Protein AF-0000000079225562 (afdb_homodimer)

Secondary structure (DSSP, 8-state):
-----------S-EEEEEE-TTSSEEEEEETT-SEEEEEESS-TT-EEEEE-GGG--SEEEE-TTSSEEEEE-GGG-EEEEEESSSS-EEEEE-BS-SSSSEEE-TTSSEEEEEEEETTEEEEEEEETTT--EEEEEE---SSEEEEEE-TTSS-EEEEE-TTS--EEEE-TTS-EEEEE-S-SSS--EEEEEE-TTSSEEEEEETTSEEEEEETTT-SEEEEEE--SS----TTEEEEE---------GGG----------------/-----------S---EEEE-TTSSEEEEE-TT-SEEEEEESS-TT-EEEEE-GGG--SEEEE-TTSSEEEEE-GGG-EEEEEESSSS-EEEEE-BS-SSSSEEE-TTSSEEEEEEEETTEEEEEEEETTT--EEEEEE---SSEEEEEE-TTSS-EEEEE-TT---EEEE-TTS-EEEEE-S-SSS--EEEEEE-TTSSEEEEEETTSEEEEEETTT-SEEEEEE--SS----TTEEEEE---------GGG----------------

pLDDT: mean 80.16, std 24.28, range [20.11, 98.69]

Sequence (536 aa):
MIQVVQLFSCLDKISYIQWALDSEYILCGLYKRPTIQVWSLTQPEWTCKIDEGPAGIAHARWSPDSRHILTTSDFQLRLTVWSLVNTACVHVRWPKYPVKGVSFTQDGKFAAVCTRRDCKDYINLLSCDTWEIMGVFAVDTLDLADIEWSPDDSAIVVWDSFLEYKVLIYTPDGRCLLKYQAYESGLGVKTVSWSPCGQFLAIGSYDQMLRVLNRLTWKVFAEFTHLPNVRGSSNAVIFKEEDEELQFDISGLCLSDDPRESNFGMCAMIQVVQLFSCLDKISYIQWALDSEYILCGLYKRPTIQVWSLTQPEWTCKIDEGPAGIAHARWSPDSRHILTTSDFQLRLTVWSLVNTACVHVRWPKYPVKGVSFTQDGKFAAVCTRRDCKDYINLLSCDTWEIMGVFAVDTLDLADIEWSPDDSAIVVWDSFLEYKVLIYTPDGRCLLKYQAYESGLGVKTVSWSPCGQFLAIGSYDQMLRVLNRLTWKVFAEFTHLPNVRGSSNAVIFKEEDEELQFDISGLCLSDDPRESNFGMCA

Structure (mmCIF, N/CA/C/O backbone):
data_AF-0000000079225562-model_v1
#
loop_
_entity.id
_entity.type
_entity.pdbx_description
1 polymer 'WD repeat-containing protein WRAP73'
#
loop_
_atom_site.group_PDB
_atom_site.id
_atom_site.type_symbol
_atom_site.label_atom_id
_atom_site.label_alt_id
_atom_site.label_comp_id
_atom_site.label_asym_id
_atom_site.label_entity_id
_atom_site.label_seq_id
_atom_site.pdbx_PDB_ins_code
_atom_site.Cartn_x
_atom_site.Cartn_y
_atom_site.Cartn_z
_atom_site.occupancy
_atom_site.B_iso_or_equiv
_atom_site.auth_seq_id
_atom_site.auth_comp_id
_atom_site.auth_asym_id
_atom_site.auth_atom_id
_atom_site.pdbx_PDB_model_num
ATOM 1 N N . MET A 1 1 ? 39.531 -25.203 14.367 1 20.19 1 MET A N 1
ATOM 2 C CA . MET A 1 1 ? 39.562 -23.75 14.445 1 20.19 1 MET A CA 1
ATOM 3 C C . MET A 1 1 ? 38.281 -23.141 13.82 1 20.19 1 MET A C 1
ATOM 5 O O . MET A 1 1 ? 38 -23.406 12.656 1 20.19 1 MET A O 1
ATOM 9 N N . ILE A 1 2 ? 37.188 -22.969 14.555 1 23.59 2 ILE A N 1
ATOM 10 C CA . ILE A 1 2 ? 35.844 -22.578 14.18 1 23.59 2 ILE A CA 1
ATOM 11 C C . ILE A 1 2 ? 35.844 -21.156 13.609 1 23.59 2 ILE A C 1
ATOM 13 O O . ILE A 1 2 ? 36.406 -20.25 14.219 1 23.59 2 ILE A O 1
ATOM 17 N N . GLN A 1 3 ? 36.188 -21 12.312 1 22.66 3 GLN A N 1
ATOM 18 C CA . GLN A 1 3 ? 36.281 -19.672 11.711 1 22.66 3 GLN A CA 1
ATOM 19 C C . GLN A 1 3 ? 35.062 -18.812 12.062 1 22.66 3 GLN A C 1
ATOM 21 O O . GLN A 1 3 ? 33.906 -19.234 11.844 1 22.66 3 GLN A O 1
ATOM 26 N N . VAL A 1 4 ? 35.156 -18.141 13.195 1 23.92 4 VAL A N 1
ATOM 27 C CA . VAL A 1 4 ? 34.156 -17.156 13.625 1 23.92 4 VAL A CA 1
ATOM 28 C C . VAL A 1 4 ? 33.75 -16.266 12.445 1 23.92 4 VAL A C 1
ATOM 30 O O . VAL A 1 4 ? 34.625 -15.641 11.82 1 23.92 4 VAL A O 1
ATOM 33 N N . VAL A 1 5 ? 32.906 -16.672 11.656 1 29.38 5 VAL A N 1
ATOM 34 C CA . VAL A 1 5 ? 32.312 -15.852 10.602 1 29.38 5 VAL A CA 1
ATOM 35 C C . VAL A 1 5 ? 32.031 -14.445 11.141 1 29.38 5 VAL A C 1
ATOM 37 O O . VAL A 1 5 ? 31.562 -14.281 12.266 1 29.38 5 VAL A O 1
ATOM 40 N N . GLN A 1 6 ? 33 -13.531 10.844 1 29.33 6 GLN A N 1
ATOM 41 C CA . GLN A 1 6 ? 32.969 -12.102 11.141 1 29.33 6 GLN A CA 1
ATOM 42 C C . GLN A 1 6 ? 31.516 -11.633 11.352 1 29.33 6 GLN A C 1
ATOM 44 O O . GLN A 1 6 ? 30.641 -11.906 10.531 1 29.33 6 GLN A O 1
ATOM 49 N N . LEU A 1 7 ? 31.125 -11.664 12.617 1 31.14 7 LEU A N 1
ATOM 50 C CA . LEU A 1 7 ? 29.938 -10.969 13.102 1 31.14 7 LEU A CA 1
ATOM 51 C C . LEU A 1 7 ? 29.781 -9.609 12.438 1 31.14 7 LEU A C 1
ATOM 53 O O . LEU A 1 7 ? 30.641 -8.742 12.594 1 31.14 7 LEU A O 1
ATOM 57 N N . PHE A 1 8 ? 29.594 -9.539 11.148 1 34.53 8 PHE A N 1
ATOM 58 C CA . PHE A 1 8 ? 29.281 -8.211 10.641 1 34.53 8 PHE A CA 1
ATOM 59 C C . PHE A 1 8 ? 28.469 -7.414 11.648 1 34.53 8 PHE A C 1
ATOM 61 O O . PHE A 1 8 ? 27.5 -7.93 12.219 1 34.53 8 PHE A O 1
ATOM 68 N N . SER A 1 9 ? 29.141 -6.867 12.633 1 36.88 9 SER A N 1
ATOM 69 C CA . SER A 1 9 ? 28.391 -5.863 13.375 1 36.88 9 SER A CA 1
ATOM 70 C C . SER A 1 9 ? 27.25 -5.293 12.531 1 36.88 9 SER A C 1
ATOM 72 O O . SER A 1 9 ? 27.484 -4.793 11.43 1 36.88 9 SER A O 1
ATOM 74 N N . CYS A 1 10 ? 26.266 -6.039 12.336 1 39.44 10 CYS A N 1
ATOM 75 C CA . CYS A 1 10 ? 25.031 -5.789 11.609 1 39.44 10 CYS A CA 1
ATOM 76 C C . CYS A 1 10 ? 24.609 -4.328 11.727 1 39.44 10 CYS A C 1
ATOM 78 O O . CYS A 1 10 ? 23.859 -3.967 12.633 1 39.44 10 CYS A O 1
ATOM 80 N N . LEU A 1 11 ? 25.609 -3.305 11.766 1 43.28 11 LEU A N 1
ATOM 81 C CA . LEU A 1 11 ? 25.312 -1.877 11.68 1 43.28 11 LEU A CA 1
ATOM 82 C C . LEU A 1 11 ? 24.031 -1.631 10.898 1 43.28 11 LEU A C 1
ATOM 84 O O . LEU A 1 11 ? 23.453 -2.564 10.344 1 43.28 11 LEU A O 1
ATOM 88 N N . ASP A 1 12 ? 23.969 -0.169 10.352 1 53 12 ASP A N 1
ATOM 89 C CA . ASP A 1 12 ? 22.828 0.617 9.883 1 53 12 ASP A CA 1
ATOM 90 C C . ASP A 1 12 ? 22.266 0.044 8.586 1 53 12 ASP A C 1
ATOM 92 O O . ASP A 1 12 ? 22.781 0.319 7.5 1 53 12 ASP A O 1
ATOM 96 N N . LYS A 1 13 ? 21.734 -1.031 8.648 1 64.62 13 LYS A N 1
ATOM 97 C CA . LYS A 1 13 ? 21.203 -1.795 7.527 1 64.62 13 LYS A CA 1
ATOM 98 C C . LYS A 1 13 ? 19.969 -1.111 6.934 1 64.62 13 LYS A C 1
ATOM 100 O O . LYS A 1 13 ? 19.203 -0.47 7.652 1 64.62 13 LYS A O 1
ATOM 105 N N . ILE A 1 14 ? 20.109 -0.933 5.621 1 73.19 14 ILE A N 1
ATOM 106 C CA . ILE A 1 14 ? 18.969 -0.381 4.891 1 73.19 14 ILE A CA 1
ATOM 107 C C . ILE A 1 14 ? 17.688 -1.098 5.316 1 73.19 14 ILE A C 1
ATOM 109 O O . ILE A 1 14 ? 17.625 -2.328 5.273 1 73.19 14 ILE A O 1
ATOM 113 N N . SER A 1 15 ? 16.828 -0.36 5.875 1 78.38 15 SER A N 1
ATOM 114 C CA . SER A 1 15 ? 15.578 -0.948 6.32 1 78.38 15 SER A CA 1
ATOM 115 C C . SER A 1 15 ? 14.5 -0.825 5.25 1 78.38 15 SER A C 1
ATOM 117 O O . SER A 1 15 ? 13.703 -1.744 5.055 1 78.38 15 SER A O 1
ATOM 119 N N . TYR A 1 16 ? 14.469 0.285 4.578 1 83.69 16 TYR A N 1
ATOM 120 C CA . TYR A 1 16 ? 13.492 0.419 3.506 1 83.69 16 TYR A CA 1
ATOM 121 C C . TYR A 1 16 ? 13.977 1.395 2.441 1 83.69 16 TYR A C 1
ATOM 123 O O . TYR A 1 16 ? 14.875 2.203 2.693 1 83.69 16 TYR A O 1
ATOM 131 N N . ILE A 1 17 ? 13.398 1.192 1.275 1 89.25 17 ILE A N 1
ATOM 132 C CA . ILE A 1 17 ? 13.688 2.041 0.125 1 89.25 17 ILE A CA 1
ATOM 133 C C . ILE A 1 17 ? 12.383 2.596 -0.448 1 89.25 17 ILE A C 1
ATOM 135 O O . ILE A 1 17 ? 11.383 1.878 -0.545 1 89.25 17 ILE A O 1
ATOM 139 N N . GLN A 1 18 ? 12.453 3.873 -0.816 1 93.75 18 GLN A N 1
ATOM 140 C CA . GLN A 1 18 ? 11.297 4.488 -1.464 1 93.75 18 GLN A CA 1
ATOM 141 C C . GLN A 1 18 ? 11.727 5.344 -2.654 1 93.75 18 GLN A C 1
ATOM 143 O O . GLN A 1 18 ? 12.578 6.227 -2.516 1 93.75 18 GLN A O 1
ATOM 148 N N . TRP A 1 19 ? 11.078 5.086 -3.773 1 95.81 19 TRP A N 1
ATOM 149 C CA . TRP A 1 19 ? 11.312 5.91 -4.957 1 95.81 19 TRP A CA 1
ATOM 150 C C . TRP A 1 19 ? 10.492 7.195 -4.895 1 95.81 19 TRP A C 1
ATOM 152 O O . TRP A 1 19 ? 9.336 7.184 -4.469 1 95.81 19 TRP A O 1
ATOM 162 N N . ALA A 1 20 ? 11.172 8.227 -5.305 1 96.44 20 ALA A N 1
ATOM 163 C CA . ALA A 1 20 ? 10.359 9.391 -5.629 1 96.44 20 ALA A CA 1
ATOM 164 C C . ALA A 1 20 ? 9.438 9.102 -6.812 1 96.44 20 ALA A C 1
ATOM 166 O O . ALA A 1 20 ? 9.75 8.258 -7.656 1 96.44 20 ALA A O 1
ATOM 167 N N . LEU A 1 21 ? 8.375 9.859 -6.863 1 95.25 21 LEU A N 1
ATOM 168 C CA . LEU A 1 21 ? 7.363 9.594 -7.879 1 95.25 21 LEU A CA 1
ATOM 169 C C . LEU A 1 21 ? 7.926 9.805 -9.281 1 95.25 21 LEU A C 1
ATOM 171 O O . LEU A 1 21 ? 7.523 9.125 -10.227 1 95.25 21 LEU A O 1
ATOM 175 N N . ASP A 1 22 ? 8.836 10.711 -9.469 1 95.38 22 ASP A N 1
ATOM 176 C CA . ASP A 1 22 ? 9.398 10.984 -10.789 1 95.38 22 ASP A CA 1
ATOM 177 C C . ASP A 1 22 ? 10.547 10.031 -11.109 1 95.38 22 ASP A C 1
ATOM 179 O O . ASP A 1 22 ? 11.172 10.141 -12.164 1 95.38 22 ASP A O 1
ATOM 183 N N . SER A 1 23 ? 10.938 9.211 -10.172 1 95.38 23 SER A N 1
ATOM 184 C CA . SER A 1 23 ? 11.93 8.156 -10.328 1 95.38 23 SER A CA 1
ATOM 185 C C . SER A 1 23 ? 13.344 8.734 -10.367 1 95.38 23 SER A C 1
ATOM 187 O O . SER A 1 23 ? 14.273 8.07 -10.836 1 95.38 23 SER A O 1
ATOM 189 N N . GLU A 1 24 ? 13.453 9.914 -9.883 1 95.44 24 GLU A N 1
ATOM 190 C CA . GLU A 1 24 ? 14.773 10.547 -9.969 1 95.44 24 GLU A CA 1
ATOM 191 C C . GLU A 1 24 ? 15.547 10.398 -8.664 1 95.44 24 GLU A C 1
ATOM 193 O O . GLU A 1 24 ? 16.766 10.539 -8.648 1 95.44 24 GLU A O 1
ATOM 198 N N . TYR A 1 25 ? 14.836 10.219 -7.66 1 94.69 25 TYR A N 1
ATOM 199 C CA . TYR A 1 25 ? 15.477 10.109 -6.355 1 94.69 25 TYR A CA 1
ATOM 200 C C . TYR A 1 25 ? 15.047 8.844 -5.633 1 94.69 25 TYR A C 1
ATOM 202 O O . TYR A 1 25 ? 13.961 8.32 -5.887 1 94.69 25 TYR A O 1
ATOM 210 N N . ILE A 1 26 ? 15.883 8.406 -4.738 1 94.31 26 ILE A N 1
ATOM 211 C CA . ILE A 1 26 ? 15.578 7.273 -3.873 1 94.31 26 ILE A CA 1
ATOM 212 C C . ILE A 1 26 ? 15.891 7.629 -2.424 1 94.31 26 ILE A C 1
ATOM 214 O O . ILE A 1 26 ? 16.953 8.188 -2.133 1 94.31 26 ILE A O 1
ATOM 218 N N . LEU A 1 27 ? 14.906 7.367 -1.674 1 92.94 27 LEU A N 1
ATOM 219 C CA . LEU A 1 27 ? 15.055 7.562 -0.236 1 92.94 27 LEU A CA 1
ATOM 220 C C . LEU A 1 27 ? 15.297 6.234 0.472 1 92.94 27 LEU A C 1
ATOM 222 O O . LEU A 1 27 ? 14.633 5.238 0.173 1 92.94 27 LEU A O 1
ATOM 226 N N . CYS A 1 28 ? 16.266 6.27 1.362 1 88.19 28 CYS A N 1
ATOM 227 C CA . CYS A 1 28 ? 16.578 5.074 2.139 1 88.19 28 CYS A CA 1
ATOM 228 C C . CYS A 1 28 ? 16.609 5.383 3.631 1 88.19 28 CYS A C 1
ATOM 230 O O . CYS A 1 28 ? 17.203 6.379 4.047 1 88.19 28 CYS A O 1
ATOM 232 N N . GLY A 1 29 ? 15.898 4.586 4.375 1 83.38 29 GLY A N 1
ATOM 233 C CA . GLY A 1 29 ? 15.922 4.758 5.82 1 83.38 29 GLY A CA 1
ATOM 234 C C . GLY A 1 29 ? 16.375 3.514 6.562 1 83.38 29 GLY A C 1
ATOM 235 O O . GLY A 1 29 ? 16.359 2.414 6.004 1 83.38 29 GLY A O 1
ATOM 236 N N . LEU A 1 30 ? 16.969 3.797 7.703 1 71.62 30 LEU A N 1
ATOM 237 C CA . LEU A 1 30 ? 17.328 2.719 8.617 1 71.62 30 LEU A CA 1
ATOM 238 C C . LEU A 1 30 ? 16.328 2.635 9.773 1 71.62 30 LEU A C 1
ATOM 240 O O . LEU A 1 30 ? 15.789 3.654 10.211 1 71.62 30 LEU A O 1
ATOM 244 N N . TYR A 1 31 ? 16 1.382 10.016 1 62.97 31 TYR A N 1
ATOM 245 C CA . TYR A 1 31 ? 15.055 1.204 11.109 1 62.97 31 TYR A CA 1
ATOM 246 C C . TYR A 1 31 ? 15.617 1.766 12.414 1 62.97 31 TYR A C 1
ATOM 248 O O . TYR A 1 31 ? 16.734 1.447 12.797 1 62.97 31 TYR A O 1
ATOM 256 N N . LYS A 1 32 ? 14.75 2.682 12.945 1 62.62 32 LYS A N 1
ATOM 257 C CA . LYS A 1 32 ? 14.922 3.203 14.297 1 62.62 32 LYS A CA 1
ATOM 258 C C . LYS A 1 32 ? 16.078 4.191 14.367 1 62.62 32 LYS A C 1
ATOM 260 O O . LYS A 1 32 ? 16.625 4.453 15.445 1 62.62 32 LYS A O 1
ATOM 265 N N . ARG A 1 33 ? 16.609 4.609 13.234 1 70.38 33 ARG A N 1
ATOM 266 C CA . ARG A 1 33 ? 17.609 5.676 13.258 1 70.38 33 ARG A CA 1
ATOM 267 C C . ARG A 1 33 ? 17 7.016 12.883 1 70.38 33 ARG A C 1
ATOM 269 O O . ARG A 1 33 ? 16.016 7.066 12.141 1 70.38 33 ARG A O 1
ATOM 276 N N . PRO A 1 34 ? 17.656 8.008 13.414 1 76.5 34 PRO A N 1
ATOM 277 C CA . PRO A 1 34 ? 17.125 9.352 13.148 1 76.5 34 PRO A CA 1
ATOM 278 C C . PRO A 1 34 ? 17.562 9.898 11.789 1 76.5 34 PRO A C 1
ATOM 280 O O . PRO A 1 34 ? 17.453 11.102 11.539 1 76.5 34 PRO A O 1
ATOM 283 N N . THR A 1 35 ? 18.062 8.961 10.914 1 81.94 35 THR A N 1
ATOM 284 C CA . THR A 1 35 ? 18.656 9.5 9.695 1 81.94 35 THR A CA 1
ATOM 285 C C . THR A 1 35 ? 18.031 8.844 8.461 1 81.94 35 THR A C 1
ATOM 287 O O . THR A 1 35 ? 17.703 7.652 8.484 1 81.94 35 THR A O 1
ATOM 290 N N . ILE A 1 36 ? 17.844 9.68 7.453 1 87.62 36 ILE A N 1
ATOM 291 C CA . ILE A 1 36 ? 17.422 9.25 6.121 1 87.62 36 ILE A CA 1
ATOM 292 C C . ILE A 1 36 ? 18.438 9.727 5.082 1 87.62 36 ILE A C 1
ATOM 294 O O . ILE A 1 36 ? 18.953 10.844 5.18 1 87.62 36 ILE A O 1
ATOM 298 N N . GLN A 1 37 ? 18.734 8.852 4.156 1 87.81 37 GLN A N 1
ATOM 299 C CA . GLN A 1 37 ? 19.609 9.242 3.051 1 87.81 37 GLN A CA 1
ATOM 300 C C . GLN A 1 37 ? 18.828 9.281 1.733 1 87.81 37 GLN A C 1
ATOM 302 O O . GLN A 1 37 ? 18 8.414 1.472 1 87.81 37 GLN A O 1
ATOM 307 N N . VAL A 1 38 ? 19.203 10.266 0.982 1 90.81 38 VAL A N 1
ATOM 308 C CA . VAL A 1 38 ? 18.562 10.43 -0.321 1 90.81 38 VAL A CA 1
ATOM 309 C C . VAL A 1 38 ? 19.625 10.508 -1.41 1 90.81 38 VAL A C 1
ATOM 311 O O . VAL A 1 38 ? 20.641 11.18 -1.243 1 90.81 38 VAL A O 1
ATOM 314 N N . TRP A 1 39 ? 19.406 9.812 -2.479 1 91.75 39 TRP A N 1
ATOM 315 C CA . TRP A 1 39 ? 20.312 9.844 -3.623 1 91.75 39 TRP A CA 1
ATOM 316 C C . TRP A 1 39 ? 19.578 10.258 -4.891 1 91.75 39 TRP A C 1
ATOM 318 O O . TRP A 1 39 ? 18.375 10.008 -5.027 1 91.75 39 TRP A O 1
ATOM 328 N N . SER A 1 40 ? 20.359 10.867 -5.738 1 91.5 40 SER A N 1
ATOM 329 C CA . SER A 1 40 ? 19.844 11.219 -7.062 1 91.5 40 SER A CA 1
ATOM 330 C C . SER A 1 40 ? 20.375 10.266 -8.125 1 91.5 40 SER A C 1
ATOM 332 O O . SER A 1 40 ? 21.562 9.953 -8.148 1 91.5 40 SER A O 1
ATOM 334 N N . LEU A 1 41 ? 19.531 9.82 -9 1 91.94 41 LEU A N 1
ATOM 335 C CA . LEU A 1 41 ? 19.953 8.953 -10.094 1 91.94 41 LEU A CA 1
ATOM 336 C C . LEU A 1 41 ? 20.641 9.766 -11.195 1 91.94 41 LEU A C 1
ATOM 338 O O . LEU A 1 41 ? 21.562 9.273 -11.844 1 91.94 41 LEU A O 1
ATOM 342 N N . THR A 1 42 ? 20.125 10.93 -11.406 1 89.81 42 THR A N 1
ATOM 343 C CA . THR A 1 42 ? 20.625 11.766 -12.5 1 89.81 42 THR A CA 1
ATOM 344 C C . THR A 1 42 ? 21.906 12.477 -12.094 1 89.81 42 THR A C 1
ATOM 346 O O . THR A 1 42 ? 22.734 12.812 -12.945 1 89.81 42 THR A O 1
ATOM 349 N N . GLN A 1 43 ? 22.078 12.773 -10.82 1 88.12 43 GLN A N 1
ATOM 350 C CA . GLN A 1 43 ? 23.281 13.367 -10.273 1 88.12 43 GLN A CA 1
ATOM 351 C C . GLN A 1 43 ? 23.891 12.484 -9.188 1 88.12 43 GLN A C 1
ATOM 353 O O . GLN A 1 43 ? 23.75 12.781 -7.996 1 88.12 43 GLN A O 1
ATOM 358 N N . PRO A 1 44 ? 24.578 11.516 -9.602 1 81.25 44 PRO A N 1
ATOM 359 C CA . PRO A 1 44 ? 25.047 10.5 -8.656 1 81.25 44 PRO A CA 1
ATOM 360 C C . PRO A 1 44 ? 25.938 11.07 -7.566 1 81.25 44 PRO A C 1
ATOM 362 O O . PRO A 1 44 ? 26.125 10.445 -6.516 1 81.25 44 PRO A O 1
ATOM 365 N N . GLU A 1 45 ? 26.453 12.242 -7.801 1 83.62 45 GLU A N 1
ATOM 366 C CA . GLU A 1 45 ? 27.328 12.844 -6.809 1 83.62 45 GLU A CA 1
ATOM 367 C C . GLU A 1 45 ? 26.531 13.57 -5.727 1 83.62 45 GLU A C 1
ATOM 369 O O . GLU A 1 45 ? 27.078 13.906 -4.672 1 83.62 45 GLU A O 1
ATOM 374 N N . TRP A 1 46 ? 25.328 13.75 -6.09 1 84.25 46 TRP A N 1
ATOM 375 C CA . TRP A 1 46 ? 24.469 14.445 -5.129 1 84.25 46 TRP A CA 1
ATOM 376 C C . TRP A 1 46 ? 23.906 13.469 -4.102 1 84.25 46 TRP A C 1
ATOM 378 O O . TRP A 1 46 ? 23.359 12.422 -4.465 1 84.25 46 TRP A O 1
ATOM 388 N N . THR A 1 47 ? 24.094 13.719 -2.846 1 84 47 THR A N 1
ATOM 389 C CA . THR A 1 47 ? 23.484 12.953 -1.759 1 84 47 THR A CA 1
ATOM 390 C C . THR A 1 47 ? 22.969 13.891 -0.668 1 84 47 THR A C 1
ATOM 392 O O . THR A 1 47 ? 23.5 14.977 -0.469 1 84 47 THR A O 1
ATOM 395 N N . CYS A 1 48 ? 21.875 13.469 -0.123 1 85.12 48 CYS A N 1
ATOM 396 C CA . CYS A 1 48 ? 21.297 14.242 0.966 1 85.12 48 CYS A CA 1
ATOM 397 C C . CYS A 1 48 ? 21.047 13.367 2.186 1 85.12 48 CYS A C 1
ATOM 399 O O . CYS A 1 48 ? 20.516 12.266 2.061 1 85.12 48 CYS A O 1
ATOM 401 N N . LYS A 1 49 ? 21.453 13.961 3.301 1 84 49 LYS A N 1
ATOM 402 C CA . LYS A 1 49 ? 21.188 13.273 4.562 1 84 49 LYS A CA 1
ATOM 403 C C . LYS A 1 49 ? 20.266 14.102 5.453 1 84 49 LYS A C 1
ATOM 405 O O . LYS A 1 49 ? 20.5 15.289 5.668 1 84 49 LYS A O 1
ATOM 410 N N . ILE A 1 50 ? 19.234 13.469 5.871 1 85.38 50 ILE A N 1
ATOM 411 C CA . ILE A 1 50 ? 18.328 14.102 6.812 1 85.38 50 ILE A CA 1
ATOM 412 C C . ILE A 1 50 ? 18.516 13.5 8.203 1 85.38 50 ILE A C 1
ATOM 414 O O . ILE A 1 50 ? 18.422 12.289 8.383 1 85.38 50 ILE A O 1
ATOM 418 N N . ASP A 1 51 ? 18.812 14.344 9.086 1 81.56 51 ASP A N 1
ATOM 419 C CA . ASP A 1 51 ? 19.016 13.93 10.477 1 81.56 51 ASP A CA 1
ATOM 420 C C . ASP A 1 51 ? 18.109 14.703 11.422 1 81.56 51 ASP A C 1
ATOM 422 O O . ASP A 1 51 ? 18.25 15.922 11.57 1 81.56 51 ASP A O 1
ATOM 426 N N . GLU A 1 52 ? 17.219 14.023 12.016 1 82 52 GLU A N 1
ATOM 427 C CA . GLU A 1 52 ? 16.25 14.664 12.914 1 82 52 GLU A CA 1
ATOM 428 C C . GLU A 1 52 ? 16.812 14.773 14.328 1 82 52 GLU A C 1
ATOM 430 O O . GLU A 1 52 ? 16.156 15.312 15.227 1 82 52 GLU A O 1
ATOM 435 N N . GLY A 1 53 ? 18.016 14.266 14.617 1 80.62 53 GLY A N 1
ATOM 436 C CA . GLY A 1 53 ? 18.641 14.344 15.922 1 80.62 53 GLY A CA 1
ATOM 437 C C . GLY A 1 53 ? 17.969 13.453 16.953 1 80.62 53 GLY A C 1
ATOM 438 O O . GLY A 1 53 ? 17.547 12.336 16.656 1 80.62 53 GLY A O 1
ATOM 439 N N . PRO A 1 54 ? 17.891 14.023 18.109 1 79.06 54 PRO A N 1
ATOM 440 C CA . PRO A 1 54 ? 17.406 13.188 19.203 1 79.06 54 PRO A CA 1
ATOM 441 C C . PRO A 1 54 ? 15.922 12.828 19.062 1 79.06 54 PRO A C 1
ATOM 443 O O . PRO A 1 54 ? 15.453 11.867 19.672 1 79.06 54 PRO A O 1
ATOM 446 N N . ALA A 1 55 ? 15.227 13.656 18.328 1 82.5 55 ALA A N 1
ATOM 447 C CA . ALA A 1 55 ? 13.797 13.406 18.172 1 82.5 55 ALA A CA 1
ATOM 448 C C . ALA A 1 55 ? 13.547 12.094 17.438 1 82.5 55 ALA A C 1
ATOM 450 O O . ALA A 1 55 ? 12.516 11.445 17.625 1 82.5 55 ALA A O 1
ATOM 451 N N . GLY A 1 56 ? 14.531 11.656 16.578 1 87.06 56 GLY A N 1
ATOM 452 C CA . GLY A 1 56 ? 14.359 10.445 15.789 1 87.06 56 GLY A CA 1
ATOM 453 C C . GLY A 1 56 ? 13.383 10.609 14.648 1 87.06 56 GLY A C 1
ATOM 454 O O . GLY A 1 56 ? 12.82 11.688 14.453 1 87.06 56 GLY A O 1
ATOM 455 N N . ILE A 1 57 ? 13.289 9.523 13.852 1 89.81 57 ILE A N 1
ATOM 456 C CA . ILE A 1 57 ? 12.359 9.523 12.727 1 89.81 57 ILE A CA 1
ATOM 457 C C . ILE A 1 57 ? 11.445 8.305 12.812 1 89.81 57 ILE A C 1
ATOM 459 O O . ILE A 1 57 ? 11.906 7.168 12.711 1 89.81 57 ILE A O 1
ATOM 463 N N . ALA A 1 58 ? 10.227 8.609 12.969 1 91.25 58 ALA A N 1
ATOM 464 C CA . ALA A 1 58 ? 9.234 7.539 13.047 1 91.25 58 ALA A CA 1
ATOM 465 C C . ALA A 1 58 ? 8.766 7.129 11.648 1 91.25 58 ALA A C 1
ATOM 467 O O . ALA A 1 58 ? 8.438 5.965 11.422 1 91.25 58 ALA A O 1
ATOM 468 N N . HIS A 1 59 ? 8.734 8.078 10.766 1 93.12 59 HIS A N 1
ATOM 469 C CA . HIS A 1 59 ? 8.258 7.812 9.414 1 93.12 59 HIS A CA 1
ATOM 470 C C . HIS A 1 59 ? 8.727 8.883 8.438 1 93.12 59 HIS A C 1
ATOM 472 O O . HIS A 1 59 ? 8.883 10.047 8.82 1 93.12 59 HIS A O 1
ATOM 478 N N . ALA A 1 60 ? 8.898 8.438 7.215 1 93.19 60 ALA A N 1
ATOM 479 C CA . ALA A 1 60 ? 9.266 9.359 6.141 1 93.19 60 ALA A CA 1
ATOM 480 C C . ALA A 1 60 ? 8.453 9.086 4.883 1 93.19 60 ALA A C 1
ATOM 482 O O . ALA A 1 60 ? 8.141 7.93 4.578 1 93.19 60 ALA A O 1
ATOM 483 N N . ARG A 1 61 ? 8.125 10.141 4.156 1 95.06 61 ARG A N 1
ATOM 484 C CA . ARG A 1 61 ? 7.402 9.977 2.902 1 95.06 61 ARG A CA 1
ATOM 485 C C . ARG A 1 61 ? 7.754 11.086 1.919 1 95.06 61 ARG A C 1
ATOM 487 O O . ARG A 1 61 ? 8.109 12.195 2.326 1 95.06 61 ARG A O 1
ATOM 494 N N . TRP A 1 62 ? 7.598 10.766 0.648 1 96.31 62 TRP A N 1
ATOM 495 C CA . TRP A 1 62 ? 7.805 11.758 -0.396 1 96.31 62 TRP A CA 1
ATOM 496 C C . TRP A 1 62 ? 6.594 12.68 -0.526 1 96.31 62 TRP A C 1
ATOM 498 O O . TRP A 1 62 ? 5.453 12.227 -0.402 1 96.31 62 TRP A O 1
ATOM 508 N N . SER A 1 63 ? 6.883 13.906 -0.792 1 96.5 63 SER A N 1
ATOM 509 C CA . SER A 1 63 ? 5.836 14.781 -1.299 1 96.5 63 SER A CA 1
ATOM 510 C C . SER A 1 63 ? 5.48 14.445 -2.744 1 96.5 63 SER A C 1
ATOM 512 O O . SER A 1 63 ? 6.27 13.812 -3.449 1 96.5 63 SER A O 1
ATOM 514 N N . PRO A 1 64 ? 4.316 14.883 -3.158 1 96.12 64 PRO A N 1
ATOM 515 C CA . PRO A 1 64 ? 3.895 14.57 -4.527 1 96.12 64 PRO A CA 1
ATOM 516 C C . PRO A 1 64 ? 4.824 15.172 -5.582 1 96.12 64 PRO A C 1
ATOM 518 O O . PRO A 1 64 ? 4.914 14.656 -6.695 1 96.12 64 PRO A O 1
ATOM 521 N N . ASP A 1 65 ? 5.508 16.219 -5.328 1 94.62 65 ASP A N 1
ATOM 522 C CA . ASP A 1 65 ? 6.359 16.859 -6.332 1 94.62 65 ASP A CA 1
ATOM 523 C C . ASP A 1 65 ? 7.734 16.188 -6.383 1 94.62 65 ASP A C 1
ATOM 525 O O . ASP A 1 65 ? 8.586 16.578 -7.188 1 94.62 65 ASP A O 1
ATOM 529 N N . SER A 1 66 ? 8.023 15.312 -5.48 1 95.38 66 SER A N 1
ATOM 530 C CA . SER A 1 66 ? 9.242 14.516 -5.434 1 95.38 66 SER A CA 1
ATOM 531 C C . SER A 1 66 ? 10.453 15.383 -5.082 1 95.38 66 SER A C 1
ATOM 533 O O . SER A 1 66 ? 11.594 15.023 -5.383 1 95.38 66 SER A O 1
ATOM 535 N N . ARG A 1 67 ? 10.227 16.531 -4.492 1 94 67 ARG A N 1
ATOM 536 C CA . ARG A 1 67 ? 11.32 17.438 -4.164 1 94 67 ARG A CA 1
ATOM 537 C C . ARG A 1 67 ? 11.352 17.734 -2.67 1 94 67 ARG A C 1
ATOM 539 O O . ARG A 1 67 ? 12.258 18.422 -2.191 1 94 67 ARG A O 1
ATOM 546 N N . HIS A 1 68 ? 10.438 17.188 -1.985 1 94.56 68 HIS A N 1
ATOM 547 C CA . HIS A 1 68 ? 10.375 17.344 -0.537 1 94.56 68 HIS A CA 1
ATOM 548 C C . HIS A 1 68 ? 10.125 16.016 0.153 1 94.56 68 HIS A C 1
ATOM 550 O O . HIS A 1 68 ? 9.523 15.109 -0.433 1 94.56 68 HIS A O 1
ATOM 556 N N . ILE A 1 69 ? 10.57 15.93 1.356 1 94.31 69 ILE A N 1
ATOM 557 C CA . ILE A 1 69 ? 10.359 14.75 2.195 1 94.31 69 ILE A CA 1
ATOM 558 C C . ILE A 1 69 ? 9.742 15.172 3.525 1 94.31 69 ILE A C 1
ATOM 560 O O . ILE A 1 69 ? 10.219 16.094 4.176 1 94.31 69 ILE A O 1
ATOM 564 N N . LEU A 1 70 ? 8.68 14.523 3.822 1 95.69 70 LEU A N 1
ATOM 565 C CA . LEU A 1 70 ? 8.062 14.734 5.125 1 95.69 70 LEU A CA 1
ATOM 566 C C . LEU A 1 70 ? 8.516 13.672 6.121 1 95.69 70 LEU A C 1
ATOM 568 O O . LEU A 1 70 ? 8.469 12.477 5.82 1 95.69 70 LEU A O 1
ATOM 572 N N . THR A 1 71 ? 9.008 14.164 7.246 1 93.81 71 THR A N 1
ATOM 5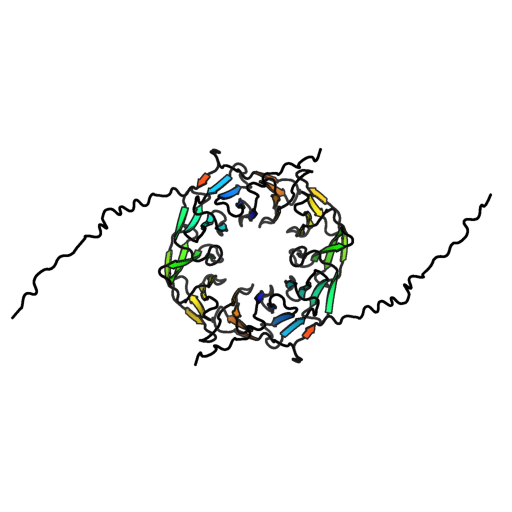73 C CA . THR A 1 71 ? 9.359 13.242 8.32 1 93.81 71 THR A CA 1
ATOM 574 C C . THR A 1 71 ? 8.547 13.547 9.578 1 93.81 71 THR A C 1
ATOM 576 O O . THR A 1 71 ? 8.281 14.711 9.883 1 93.81 71 THR A O 1
ATOM 579 N N . THR A 1 72 ? 8.109 12.531 10.203 1 94.62 72 THR A N 1
ATOM 580 C CA . THR A 1 72 ? 7.5 12.672 11.523 1 94.62 72 THR A CA 1
ATOM 581 C C . THR A 1 72 ? 8.43 12.125 12.602 1 94.62 72 THR A C 1
ATOM 583 O O . THR A 1 72 ? 8.938 11.016 12.492 1 94.62 72 THR A O 1
ATOM 586 N N . SER A 1 73 ? 8.664 12.875 13.594 1 92.25 73 SER A N 1
ATOM 587 C CA . SER A 1 73 ? 9.586 12.5 14.664 1 92.25 73 SER A CA 1
ATOM 588 C C . SER A 1 73 ? 8.969 11.438 15.578 1 92.25 73 SER A C 1
ATOM 590 O O . SER A 1 73 ? 7.742 11.273 15.609 1 92.25 73 SER A O 1
ATOM 592 N N . ASP A 1 74 ? 9.852 10.836 16.297 1 90.5 74 ASP A N 1
ATOM 593 C CA . ASP A 1 74 ? 9.375 9.953 17.359 1 90.5 74 ASP A CA 1
ATOM 594 C C . ASP A 1 74 ? 8.562 10.734 18.391 1 90.5 74 ASP A C 1
ATOM 596 O O . ASP A 1 74 ? 8.852 11.898 18.656 1 90.5 74 ASP A O 1
ATOM 600 N N . PHE A 1 75 ? 7.559 10.188 18.859 1 90.62 75 PHE A N 1
ATOM 601 C CA . PHE A 1 75 ? 6.672 10.75 19.875 1 90.62 75 PHE A CA 1
ATOM 602 C C . PHE A 1 75 ? 5.84 11.891 19.281 1 90.62 75 PHE A C 1
ATOM 604 O O . PHE A 1 75 ? 5.223 12.656 20.031 1 90.62 75 PHE A O 1
ATOM 611 N N . GLN A 1 76 ? 5.879 12.039 18.031 1 92.75 76 GLN A N 1
ATOM 612 C CA . GLN A 1 76 ? 5.039 12.984 17.297 1 92.75 76 GLN A CA 1
ATOM 613 C C . GLN A 1 76 ? 5.27 14.414 17.766 1 92.75 76 GLN A C 1
ATOM 615 O O . GLN A 1 76 ? 4.32 15.172 17.969 1 92.75 76 GLN A O 1
ATOM 620 N N . LEU A 1 77 ? 6.516 14.727 18.016 1 93.06 77 LEU A N 1
ATOM 621 C CA . LEU A 1 77 ? 6.848 16.094 18.422 1 93.06 77 LEU A CA 1
ATOM 622 C C . LEU A 1 77 ? 6.637 17.078 17.281 1 93.06 77 LEU A C 1
ATOM 624 O O . LEU A 1 77 ? 6.141 18.172 17.484 1 93.06 77 LEU A O 1
ATOM 628 N N . ARG A 1 78 ? 7.035 16.625 16.109 1 94.12 78 ARG A N 1
ATOM 629 C CA . ARG A 1 78 ? 6.895 17.516 14.961 1 94.12 78 ARG A CA 1
ATOM 630 C C . ARG A 1 78 ? 6.879 16.734 13.648 1 94.12 78 ARG A C 1
ATOM 632 O O . ARG A 1 78 ? 7.43 15.641 13.57 1 94.12 78 ARG A O 1
ATOM 639 N N . LEU A 1 79 ? 6.23 17.25 12.742 1 96 79 LEU A N 1
ATOM 640 C CA . LEU A 1 79 ? 6.359 16.891 11.336 1 96 79 LEU A CA 1
ATOM 641 C C . LEU A 1 79 ? 7.191 17.922 10.586 1 96 79 LEU A C 1
ATOM 643 O O . LEU A 1 79 ? 6.914 19.125 10.664 1 96 79 LEU A O 1
ATOM 647 N N . THR A 1 80 ? 8.219 17.469 9.961 1 93.94 80 THR A N 1
ATOM 648 C CA . THR A 1 80 ? 9.125 18.375 9.266 1 93.94 80 THR A CA 1
ATOM 649 C C . THR A 1 80 ? 9.078 18.141 7.758 1 93.94 80 THR A C 1
ATOM 651 O O . THR A 1 80 ? 9.117 17 7.305 1 93.94 80 THR A O 1
ATOM 654 N N . VAL A 1 81 ? 8.945 19.234 7.043 1 94.69 81 VAL A N 1
ATOM 655 C CA . VAL A 1 81 ? 9.047 19.172 5.59 1 94.69 81 VAL A CA 1
ATOM 656 C C . VAL A 1 81 ? 10.438 19.625 5.145 1 94.69 81 VAL A C 1
ATOM 658 O O . VAL A 1 81 ? 10.812 20.781 5.34 1 94.69 81 VAL A O 1
ATOM 661 N N . TRP A 1 82 ? 11.156 18.672 4.516 1 91.88 82 TRP A N 1
ATOM 662 C CA . TRP A 1 82 ? 12.516 18.938 4.059 1 91.88 82 TRP A CA 1
ATOM 663 C C . TRP A 1 82 ? 12.547 19.188 2.557 1 91.88 82 TRP A C 1
ATOM 665 O O . TRP A 1 82 ? 12.07 18.359 1.771 1 91.88 82 TRP A O 1
ATOM 675 N N . SER A 1 83 ? 13.078 20.297 2.211 1 90.44 83 SER A N 1
ATOM 676 C CA . SER A 1 83 ? 13.258 20.578 0.792 1 90.44 83 SER A CA 1
ATOM 677 C C . SER A 1 83 ? 14.594 20.047 0.281 1 90.44 83 SER A C 1
ATOM 679 O O . SER A 1 83 ? 15.625 20.203 0.934 1 90.44 83 SER A O 1
ATOM 681 N N . LEU A 1 84 ? 14.578 19.406 -0.854 1 87.81 84 LEU A N 1
ATOM 682 C CA . LEU A 1 84 ? 15.805 18.922 -1.479 1 87.81 84 LEU A CA 1
ATOM 683 C C . LEU A 1 84 ? 16.422 20.016 -2.354 1 87.81 84 LEU A C 1
ATOM 685 O O . LEU A 1 84 ? 17.562 19.859 -2.814 1 87.81 84 LEU A O 1
ATOM 689 N N . VAL A 1 85 ? 15.641 20.984 -2.592 1 82.88 85 VAL A N 1
ATOM 690 C CA . VAL A 1 85 ? 16.062 22.031 -3.514 1 82.88 85 VAL A CA 1
ATOM 691 C C . VAL A 1 85 ? 16.672 23.203 -2.73 1 82.88 85 VAL A C 1
ATOM 693 O O . VAL A 1 85 ? 17.734 23.719 -3.096 1 82.88 85 VAL A O 1
ATOM 696 N N . ASN A 1 86 ? 15.93 23.516 -1.744 1 77.62 86 ASN A N 1
ATOM 697 C CA . ASN A 1 86 ? 16.469 24.578 -0.899 1 77.62 86 ASN A CA 1
ATOM 698 C C . ASN A 1 86 ? 16.656 24.109 0.54 1 77.62 86 ASN A C 1
ATOM 700 O O . ASN A 1 86 ? 16.266 22.984 0.887 1 77.62 86 ASN A O 1
ATOM 704 N N . THR A 1 87 ? 17.562 24.547 1.367 1 69.69 87 THR A N 1
ATOM 705 C CA . THR A 1 87 ? 17.906 24.078 2.707 1 69.69 87 THR A CA 1
ATOM 706 C C . THR A 1 87 ? 16.828 24.5 3.711 1 69.69 87 THR A C 1
ATOM 708 O O . THR A 1 87 ? 17.031 24.375 4.922 1 69.69 87 THR A O 1
ATOM 711 N N . ALA A 1 88 ? 15.641 24.891 3.221 1 73.75 88 ALA A N 1
ATOM 712 C CA . ALA A 1 88 ? 14.594 25.344 4.137 1 73.75 88 ALA A CA 1
ATOM 713 C C . ALA A 1 88 ? 13.734 24.188 4.613 1 73.75 88 ALA A C 1
ATOM 715 O O . ALA A 1 88 ? 13.641 23.156 3.93 1 73.75 88 ALA A O 1
ATOM 716 N N . CYS A 1 89 ? 13.367 24.297 5.898 1 85.81 89 CYS A N 1
ATOM 717 C CA . CYS A 1 89 ? 12.445 23.297 6.418 1 85.81 89 CYS A CA 1
ATOM 718 C C . CYS A 1 89 ? 11.258 23.953 7.109 1 85.81 89 CYS A C 1
ATOM 720 O O . CYS A 1 89 ? 11.359 25.078 7.59 1 85.81 89 CYS A O 1
ATOM 722 N N . VAL A 1 90 ? 10.141 23.328 6.973 1 89.19 90 VAL A N 1
ATOM 723 C CA . VAL A 1 90 ? 8.914 23.766 7.633 1 89.19 90 VAL A CA 1
ATOM 724 C C . VAL A 1 90 ? 8.492 22.734 8.688 1 89.19 90 VAL A C 1
ATOM 726 O O . VAL A 1 90 ? 8.617 21.531 8.469 1 89.19 90 VAL A O 1
ATOM 729 N N . HIS A 1 91 ? 8.023 23.297 9.812 1 92.25 91 HIS A N 1
ATOM 730 C CA . HIS A 1 91 ? 7.613 22.406 10.898 1 92.25 91 HIS A CA 1
ATOM 731 C C . HIS A 1 91 ? 6.121 22.531 11.188 1 92.25 91 HIS A C 1
ATOM 733 O O . HIS A 1 91 ? 5.574 23.641 11.18 1 92.25 91 HIS A O 1
ATOM 739 N N . VAL A 1 92 ? 5.492 21.438 11.312 1 94.81 92 VAL A N 1
ATOM 740 C CA . VAL A 1 92 ? 4.16 21.359 11.898 1 94.81 92 VAL A CA 1
ATOM 741 C C . VAL A 1 92 ? 4.25 20.672 13.266 1 94.81 92 VAL A C 1
ATOM 743 O O . VAL A 1 92 ? 4.676 19.516 13.359 1 94.81 92 VAL A O 1
ATOM 746 N N . ARG A 1 93 ? 3.773 21.344 14.258 1 94.69 93 ARG A N 1
ATOM 747 C CA . ARG A 1 93 ? 3.938 20.812 15.609 1 94.69 93 ARG A CA 1
ATOM 748 C C . ARG A 1 93 ? 2.811 19.859 15.969 1 94.69 93 ARG A C 1
ATOM 750 O O . ARG A 1 93 ? 1.658 20.078 15.586 1 94.69 93 ARG A O 1
ATOM 757 N N . TRP A 1 94 ? 3.168 18.812 16.625 1 95.5 94 TRP A N 1
ATOM 758 C CA . TRP A 1 94 ? 2.287 17.859 17.297 1 95.5 94 TRP A CA 1
ATOM 759 C C . TRP A 1 94 ? 1.385 17.156 16.297 1 95.5 94 TRP A C 1
ATOM 761 O O . TRP A 1 94 ? 0.164 17.109 16.469 1 95.5 94 TRP A O 1
ATOM 771 N N . PRO A 1 95 ? 2.002 16.562 15.32 1 97.75 95 PRO A N 1
ATOM 772 C CA . PRO A 1 95 ? 1.172 15.695 14.484 1 97.75 95 PRO A CA 1
ATOM 773 C C . PRO A 1 95 ? 0.517 14.562 15.273 1 97.75 95 PRO A C 1
ATOM 775 O O . PRO A 1 95 ? 1.126 14.016 16.203 1 97.75 95 PRO A O 1
ATOM 778 N N . LYS A 1 96 ? -0.627 14.273 14.898 1 97.69 96 LYS A N 1
ATOM 779 C CA . LYS A 1 96 ? -1.373 13.32 15.711 1 97.69 96 LYS A CA 1
ATOM 780 C C . LYS A 1 96 ? -0.813 11.914 15.562 1 97.69 96 LYS A C 1
ATOM 782 O O . LYS A 1 96 ? -0.811 11.133 16.516 1 97.69 96 LYS A O 1
ATOM 787 N N . TYR A 1 97 ? -0.406 11.5 14.328 1 97.06 97 TYR A N 1
ATOM 788 C CA . TYR A 1 97 ? 0.089 10.156 14.047 1 97.06 97 TYR A CA 1
ATOM 789 C C . TYR A 1 97 ? 1.404 10.211 13.273 1 97.06 97 TYR A C 1
ATOM 791 O O . TYR A 1 97 ? 1.687 11.195 12.586 1 97.06 97 TYR A O 1
ATOM 799 N N . PRO A 1 98 ? 2.184 9.234 13.422 1 94.38 98 PRO A N 1
ATOM 800 C CA . PRO A 1 98 ? 3.424 9.203 12.641 1 94.38 98 PRO A CA 1
ATOM 801 C C . PRO A 1 98 ? 3.184 8.922 11.156 1 94.38 98 PRO A C 1
ATOM 803 O O . PRO A 1 98 ? 3.846 9.516 10.305 1 94.38 98 PRO A O 1
ATOM 806 N N . VAL A 1 99 ? 2.221 7.949 10.93 1 94.62 99 VAL A N 1
ATOM 807 C CA . VAL A 1 99 ? 2.01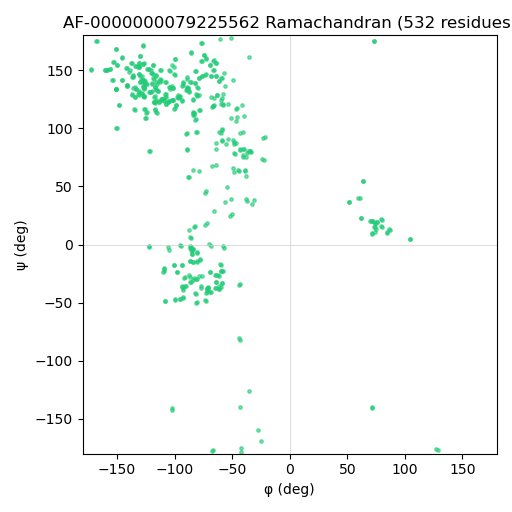 7.508 9.562 1 94.62 99 VAL A CA 1
ATOM 808 C C . VAL A 1 99 ? 0.67 8.031 9.047 1 94.62 99 VAL A C 1
ATOM 810 O O . VAL A 1 99 ? 0.612 8.688 8 1 94.62 99 VAL A O 1
ATOM 813 N N . LYS A 1 100 ? -0.369 7.875 9.789 1 96.75 100 LYS A N 1
ATOM 814 C CA . LYS A 1 100 ? -1.7 8.352 9.43 1 96.75 100 LYS A CA 1
ATOM 815 C C . LYS A 1 100 ? -1.817 9.859 9.617 1 96.75 100 LYS A C 1
ATOM 817 O O . LYS A 1 100 ? -0.873 10.508 10.078 1 96.75 100 LYS A O 1
ATOM 822 N N . GLY A 1 101 ? -2.893 10.391 9.203 1 98 101 GLY A N 1
ATOM 823 C CA . GLY A 1 101 ? -3.186 11.781 9.508 1 98 101 GLY A CA 1
ATOM 824 C C . GLY A 1 101 ? -2.555 12.758 8.531 1 98 101 GLY A C 1
ATOM 825 O O . GLY A 1 101 ? -2.389 13.938 8.836 1 98 101 GLY A O 1
ATOM 826 N N . VAL A 1 102 ? -2.039 12.266 7.5 1 98.31 102 VAL A N 1
ATOM 827 C CA . VAL A 1 102 ? -1.52 13.102 6.422 1 98.31 102 VAL A CA 1
ATOM 828 C C . VAL A 1 102 ? -2.141 12.672 5.094 1 98.31 102 VAL A C 1
ATOM 830 O O . VAL A 1 102 ? -2.129 11.492 4.746 1 98.31 102 VAL A O 1
ATOM 833 N N . SER A 1 103 ? -2.703 13.602 4.363 1 98.44 103 SER A N 1
ATOM 834 C CA . SER A 1 103 ? -3.322 13.312 3.072 1 98.44 103 SER A CA 1
ATOM 835 C C . SER A 1 103 ? -3.039 14.422 2.062 1 98.44 103 SER A C 1
ATOM 837 O O . SER A 1 103 ? -3.115 15.602 2.393 1 98.44 103 SER A O 1
ATOM 839 N N . PHE A 1 104 ? -2.709 14.031 0.833 1 98.5 104 PHE A N 1
ATOM 840 C CA . PHE A 1 104 ? -2.477 14.984 -0.246 1 98.5 104 PHE A CA 1
ATOM 841 C C . PHE A 1 104 ? -3.658 15.016 -1.209 1 98.5 104 PHE A C 1
ATOM 843 O O . PHE A 1 104 ? -4.332 14 -1.398 1 98.5 104 PHE A O 1
ATOM 850 N N . THR A 1 105 ? -3.818 16.188 -1.76 1 98.38 105 THR A N 1
ATOM 851 C CA . THR A 1 105 ? -4.77 16.25 -2.865 1 98.38 105 THR A CA 1
ATOM 852 C C . THR A 1 105 ? -4.266 15.438 -4.059 1 98.38 105 THR A C 1
ATOM 854 O O . THR A 1 105 ? -3.07 15.164 -4.168 1 98.38 105 THR A O 1
ATOM 857 N N . GLN A 1 106 ? -5.203 15.07 -4.902 1 96.5 106 GLN A N 1
ATOM 858 C CA . GLN A 1 106 ? -4.848 14.297 -6.082 1 96.5 106 GLN A CA 1
ATOM 859 C C . GLN A 1 106 ? -3.9 15.078 -6.988 1 96.5 106 GLN A C 1
ATOM 861 O O . GLN A 1 106 ? -2.979 14.5 -7.574 1 96.5 106 GLN A O 1
ATOM 866 N N . ASP A 1 107 ? -4.113 16.312 -7.102 1 96.75 107 ASP A N 1
ATOM 867 C CA . ASP A 1 107 ? -3.266 17.109 -7.973 1 96.75 107 ASP A CA 1
ATOM 868 C C . ASP A 1 107 ? -1.949 17.469 -7.285 1 96.75 107 ASP A C 1
ATOM 870 O O . ASP A 1 107 ? -1.088 18.125 -7.879 1 96.75 107 ASP A O 1
ATOM 874 N N . GLY A 1 108 ? -1.837 17.125 -6 1 97.62 108 GLY A N 1
ATOM 875 C CA . GLY A 1 108 ? -0.587 17.281 -5.273 1 97.62 108 GLY A CA 1
ATOM 876 C C . GLY A 1 108 ? -0.341 18.719 -4.812 1 97.62 108 GLY A C 1
ATOM 877 O O . GLY A 1 108 ? 0.766 19.047 -4.387 1 97.62 108 GLY A O 1
ATOM 878 N N . LYS A 1 109 ? -1.273 19.516 -4.805 1 97.56 109 LYS A N 1
ATOM 879 C CA . LYS A 1 109 ? -1.072 20.938 -4.539 1 97.56 109 LYS A CA 1
ATOM 880 C C . LYS A 1 109 ? -1.233 21.25 -3.051 1 97.56 109 LYS A C 1
ATOM 882 O O . LYS A 1 109 ? -0.669 22.219 -2.549 1 97.56 109 LYS A O 1
ATOM 887 N N . PHE A 1 110 ? -2.061 20.453 -2.371 1 98 110 PHE A N 1
ATOM 888 C CA . PHE A 1 110 ? -2.314 20.719 -0.961 1 98 110 PHE A CA 1
ATOM 889 C C . PHE A 1 110 ? -2.148 19.453 -0.124 1 98 110 PHE A C 1
ATOM 891 O O . PHE A 1 110 ? -2.285 18.344 -0.635 1 98 110 PHE A O 1
ATOM 898 N N . ALA A 1 111 ? -1.871 19.688 1.134 1 98.31 111 ALA A N 1
ATOM 899 C CA . ALA A 1 111 ? -1.8 18.609 2.125 1 98.31 111 ALA A CA 1
ATOM 900 C C . ALA A 1 111 ? -2.637 18.953 3.355 1 98.31 111 ALA A C 1
ATOM 902 O O . ALA A 1 111 ? -2.73 20.109 3.752 1 98.31 111 ALA A O 1
ATOM 903 N N . ALA A 1 112 ? -3.303 17.984 3.869 1 98.69 112 ALA A N 1
ATOM 904 C CA . ALA A 1 112 ? -3.965 18.094 5.168 1 98.69 112 ALA A CA 1
ATOM 905 C C . ALA A 1 112 ? -3.234 17.25 6.223 1 98.69 112 ALA A C 1
ATOM 907 O O . ALA A 1 112 ? -2.971 16.078 6.012 1 98.69 112 ALA A O 1
ATOM 908 N N . VAL A 1 113 ? -2.891 17.875 7.324 1 98.56 113 VAL A N 1
ATOM 909 C CA . VAL A 1 113 ? -2.172 17.219 8.406 1 98.56 113 VAL A CA 1
ATOM 910 C C . VAL A 1 113 ? -2.979 17.312 9.695 1 98.56 113 VAL A C 1
ATOM 912 O O . VAL A 1 113 ? -3.385 18.406 10.102 1 98.56 113 VAL A O 1
ATOM 915 N N . CYS A 1 114 ? -3.123 16.234 10.328 1 98.62 114 CYS A N 1
ATOM 916 C CA . CYS A 1 114 ? -3.873 16.203 11.578 1 98.62 114 CYS A CA 1
ATOM 917 C C 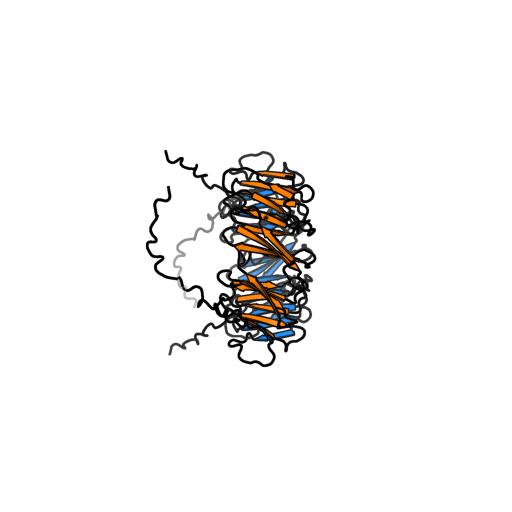. CYS A 1 114 ? -2.961 16.453 12.773 1 98.62 114 CYS A C 1
ATOM 919 O O . CYS A 1 114 ? -1.885 15.875 12.875 1 98.62 114 CYS A O 1
ATOM 921 N N . THR A 1 115 ? -3.43 17.312 13.609 1 98.38 115 THR A N 1
ATOM 922 C CA . THR A 1 115 ? -2.73 17.594 14.859 1 98.38 115 THR A CA 1
ATOM 923 C C . THR A 1 115 ? -3.689 17.516 16.047 1 98.38 115 THR A C 1
ATOM 925 O O . THR A 1 115 ? -4.906 17.484 15.859 1 98.38 115 THR A O 1
ATOM 928 N N . ARG A 1 116 ? -3.105 17.391 17.172 1 96.81 116 ARG A N 1
ATOM 929 C CA . ARG A 1 116 ? -3.906 17.391 18.391 1 96.81 116 ARG A CA 1
ATOM 930 C C . ARG A 1 116 ? -3.287 18.281 19.453 1 96.81 116 ARG A C 1
ATOM 932 O O . ARG A 1 116 ? -2.104 18.156 19.766 1 96.81 116 ARG A O 1
ATOM 939 N N . ARG A 1 117 ? -4.074 19.172 19.953 1 94.06 117 ARG A N 1
ATOM 940 C CA . ARG A 1 117 ? -3.688 20.094 21.016 1 94.06 117 ARG A CA 1
ATOM 941 C C . ARG A 1 117 ? -4.828 20.312 22 1 94.06 117 ARG A C 1
ATOM 943 O O . ARG A 1 117 ? -5.977 20.5 21.594 1 94.06 117 ARG A O 1
ATOM 950 N N . ASP A 1 118 ? -4.48 20.297 23.25 1 94.06 118 ASP A N 1
ATOM 951 C CA . ASP A 1 118 ? -5.461 20.5 24.312 1 94.06 118 ASP A CA 1
ATOM 952 C C . ASP A 1 118 ? -6.652 19.562 24.141 1 94.06 118 ASP A C 1
ATOM 954 O O . ASP A 1 118 ? -7.805 19.984 24.234 1 94.06 118 ASP A O 1
ATOM 958 N N . CYS A 1 119 ? -6.422 18.391 23.703 1 93.5 119 CYS A N 1
ATOM 959 C CA . CYS A 1 119 ? -7.371 17.281 23.609 1 93.5 119 CYS A CA 1
ATOM 960 C C . CYS A 1 119 ? -8.352 17.516 22.453 1 93.5 119 CYS A C 1
ATOM 962 O O . CYS A 1 119 ? -9.43 16.922 22.422 1 93.5 119 CYS A O 1
ATOM 964 N N . LYS A 1 120 ? -7.953 18.453 21.625 1 96.62 120 LYS A N 1
ATOM 965 C CA . LYS A 1 120 ? -8.781 18.703 20.438 1 96.62 120 LYS A CA 1
ATOM 966 C C . LYS A 1 120 ? -8.023 18.391 19.156 1 96.62 120 LYS A C 1
ATOM 968 O O . LYS A 1 120 ? -6.824 18.672 19.047 1 96.62 120 LYS A O 1
ATOM 973 N N . ASP A 1 121 ? -8.797 17.891 18.219 1 97.88 121 ASP A N 1
ATOM 974 C CA . ASP A 1 121 ? -8.211 17.562 16.922 1 97.88 121 ASP A CA 1
ATOM 975 C C . ASP A 1 121 ? -8.336 18.734 15.945 1 97.88 121 ASP A C 1
ATOM 977 O O . ASP A 1 121 ? -9.383 19.375 15.875 1 97.88 121 ASP A O 1
ATOM 981 N N . TYR A 1 122 ? -7.266 18.938 15.195 1 98.5 122 TYR A N 1
ATOM 982 C CA . TYR A 1 122 ? -7.23 20.016 14.203 1 98.5 122 TYR A CA 1
ATOM 983 C C . TYR A 1 122 ? -6.734 19.484 12.859 1 98.5 122 TYR A C 1
ATOM 985 O O . TYR A 1 122 ? -5.992 18.516 12.805 1 98.5 122 TYR A O 1
ATOM 993 N N . ILE A 1 123 ? -7.148 20.125 11.812 1 98.56 123 ILE A N 1
ATOM 994 C CA . ILE A 1 123 ? -6.602 19.906 10.477 1 98.56 123 ILE A CA 1
ATOM 995 C C . ILE A 1 123 ? -5.82 21.141 10.031 1 98.56 123 ILE A C 1
ATOM 997 O O . ILE A 1 123 ? -6.32 22.266 10.109 1 98.56 123 ILE A O 1
ATOM 1001 N N . ASN A 1 124 ? -4.586 20.953 9.68 1 98.31 124 ASN A N 1
ATOM 1002 C CA . ASN A 1 124 ? -3.748 21.984 9.07 1 98.31 124 ASN A CA 1
ATOM 1003 C C . ASN A 1 124 ? -3.697 21.828 7.555 1 98.31 124 ASN A C 1
ATOM 1005 O O . ASN A 1 124 ? -3.289 20.781 7.043 1 98.31 124 ASN A O 1
ATOM 1009 N N . LEU A 1 125 ? -4.137 22.844 6.91 1 98.19 125 LEU A N 1
ATOM 1010 C CA . LEU A 1 125 ? -4.062 22.844 5.453 1 98.19 125 LEU A CA 1
ATOM 1011 C C . LEU A 1 125 ? -2.781 23.531 4.98 1 98.19 125 LEU A C 1
ATOM 1013 O O . LEU A 1 125 ? -2.535 24.688 5.297 1 98.19 125 LEU A O 1
ATOM 1017 N N . LEU A 1 126 ? -2.02 22.766 4.184 1 97.69 126 LEU A N 1
ATOM 1018 C CA . LEU A 1 126 ? -0.739 23.281 3.715 1 97.69 126 LEU A CA 1
ATOM 1019 C C . LEU A 1 126 ? -0.719 23.391 2.195 1 97.69 126 LEU A C 1
ATOM 1021 O O . LEU A 1 126 ? -1.276 22.547 1.499 1 97.69 126 LEU A O 1
ATOM 1025 N N . SER A 1 127 ? -0.066 24.453 1.719 1 97 127 SER A N 1
ATOM 1026 C CA . SER A 1 127 ? 0.284 24.516 0.304 1 97 127 SER A CA 1
ATOM 1027 C C . SER A 1 127 ? 1.541 23.719 0.002 1 97 127 SER A C 1
ATOM 1029 O O . SER A 1 127 ? 2.584 23.922 0.625 1 97 127 SER A O 1
ATOM 1031 N N . CYS A 1 128 ? 1.491 22.844 -1 1 95.75 128 CYS A N 1
ATOM 1032 C CA . CYS A 1 128 ? 2.645 22 -1.295 1 95.75 128 CYS A CA 1
ATOM 1033 C C . CYS A 1 128 ? 3.648 22.734 -2.174 1 95.75 128 CYS A C 1
ATOM 1035 O O . CYS A 1 128 ? 4.73 22.219 -2.453 1 95.75 128 CYS A O 1
ATOM 1037 N N . ASP A 1 129 ? 3.301 23.844 -2.539 1 92.5 129 ASP A N 1
ATOM 1038 C CA . ASP A 1 129 ? 4.234 24.688 -3.279 1 92.5 129 ASP A CA 1
ATOM 1039 C C . ASP A 1 129 ? 5.207 25.391 -2.336 1 92.5 129 ASP A C 1
ATOM 1041 O O . ASP A 1 129 ? 6.422 25.312 -2.51 1 92.5 129 ASP A O 1
ATOM 1045 N N . THR A 1 130 ? 4.691 26.031 -1.296 1 91.31 130 THR A N 1
ATOM 1046 C CA . THR A 1 130 ? 5.512 26.797 -0.362 1 91.31 130 THR A CA 1
ATOM 1047 C C . THR A 1 130 ? 5.594 26.094 0.989 1 91.31 130 THR A C 1
ATOM 1049 O O . THR A 1 130 ? 6.453 26.406 1.81 1 91.31 130 THR A O 1
ATOM 1052 N N . TRP A 1 131 ? 4.582 25.234 1.268 1 93.56 131 TRP A N 1
ATOM 1053 C CA . TRP A 1 131 ? 4.418 24.469 2.502 1 93.56 131 TRP A CA 1
ATOM 1054 C C . TRP A 1 131 ? 4.02 25.391 3.656 1 93.56 131 TRP A C 1
ATOM 1056 O O . TRP A 1 131 ? 4.277 25.078 4.82 1 93.56 131 TRP A O 1
ATOM 1066 N N . GLU A 1 132 ? 3.525 26.484 3.287 1 94.31 132 GLU A N 1
ATOM 1067 C CA . GLU A 1 132 ? 2.93 27.359 4.301 1 94.31 132 GLU A CA 1
ATOM 1068 C C . GLU A 1 132 ? 1.593 26.797 4.785 1 94.31 132 GLU A C 1
ATOM 1070 O O . GLU A 1 132 ? 0.835 26.219 4.004 1 94.31 132 GLU A O 1
ATOM 1075 N N . ILE A 1 133 ? 1.377 27.047 6.02 1 95.38 133 ILE A N 1
ATOM 1076 C CA . ILE A 1 133 ? 0.075 26.672 6.57 1 95.38 133 ILE A CA 1
ATOM 1077 C C . ILE A 1 133 ? -0.967 27.719 6.156 1 95.38 133 ILE A C 1
ATOM 1079 O O . ILE A 1 133 ? -0.914 28.875 6.594 1 95.38 133 ILE A O 1
ATOM 1083 N N . MET A 1 134 ? -1.935 27.297 5.375 1 96.5 134 MET A N 1
ATOM 1084 C CA . MET A 1 134 ? -2.945 28.188 4.82 1 96.5 134 MET A CA 1
ATOM 1085 C C . MET A 1 134 ? -4.113 28.359 5.785 1 96.5 134 MET A C 1
ATOM 1087 O O . MET A 1 134 ? -4.828 29.359 5.738 1 96.5 134 MET A O 1
ATOM 1091 N N . GLY A 1 135 ? -4.355 27.359 6.613 1 95.94 135 GLY A N 1
ATOM 1092 C CA . GLY A 1 135 ? -5.453 27.391 7.57 1 95.94 135 GLY A CA 1
ATOM 1093 C C . GLY A 1 135 ? -5.43 26.219 8.531 1 95.94 135 GLY A C 1
ATOM 1094 O O . GLY A 1 135 ? -4.832 25.172 8.242 1 95.94 135 GLY A O 1
ATOM 1095 N N . VAL A 1 136 ? -5.977 26.531 9.695 1 97.56 136 VAL A N 1
ATOM 1096 C CA . VAL A 1 136 ? -6.145 25.5 10.727 1 97.56 136 VAL A CA 1
ATOM 1097 C C . VAL A 1 136 ? -7.574 25.547 11.258 1 97.56 136 VAL A C 1
ATOM 1099 O O . VAL A 1 136 ? -8.109 26.609 11.555 1 97.56 136 VAL A O 1
ATOM 1102 N N . PHE A 1 137 ? -8.219 24.422 11.344 1 98.06 137 PHE A N 1
ATOM 1103 C CA . PHE A 1 137 ? -9.562 24.406 11.906 1 98.06 137 PHE A CA 1
ATOM 1104 C C . PHE A 1 137 ? -9.773 23.141 12.75 1 98.06 137 PHE A C 1
ATOM 1106 O O . PHE A 1 137 ? -9.18 22.094 12.477 1 98.06 137 PHE A O 1
ATOM 1113 N N . ALA A 1 138 ? -10.617 23.266 13.703 1 97.94 138 ALA A N 1
ATOM 1114 C CA . ALA A 1 138 ? -10.953 22.141 14.578 1 97.94 138 ALA A CA 1
ATOM 1115 C C . ALA A 1 138 ? -11.992 21.234 13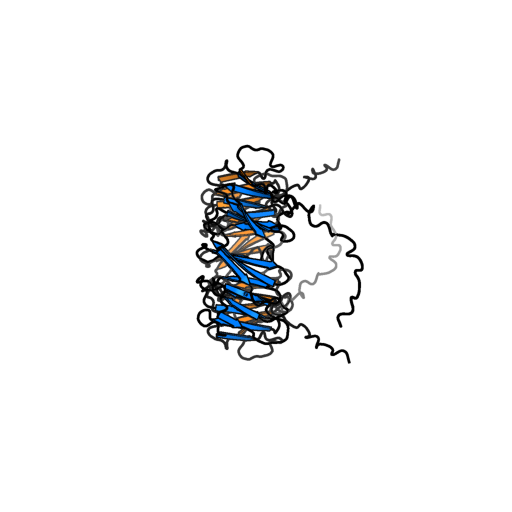.93 1 97.94 138 ALA A C 1
ATOM 1117 O O . ALA A 1 138 ? -12.828 21.688 13.141 1 97.94 138 ALA A O 1
ATOM 1118 N N . VAL A 1 139 ? -11.922 20 14.258 1 97.81 139 VAL A N 1
ATOM 1119 C CA . VAL A 1 139 ? -12.914 19.062 13.742 1 97.81 139 VAL A CA 1
ATOM 1120 C C . VAL A 1 139 ? -13.695 18.438 14.898 1 97.81 139 VAL A C 1
ATOM 1122 O O . VAL A 1 139 ? -13.188 18.344 16.016 1 97.81 139 VAL A O 1
ATOM 1125 N N . ASP A 1 140 ? -14.875 18.016 14.602 1 95.94 140 ASP A N 1
ATOM 1126 C CA . ASP A 1 140 ? -15.797 17.516 15.617 1 95.94 140 ASP A CA 1
ATOM 1127 C C . ASP A 1 140 ? -15.594 16.031 15.852 1 95.94 140 ASP A C 1
ATOM 1129 O O . ASP A 1 140 ? -16.531 15.242 15.734 1 95.94 140 ASP A O 1
ATOM 1133 N N . THR A 1 141 ? -14.445 15.641 16.219 1 95.19 141 THR A N 1
ATOM 1134 C CA . THR A 1 141 ? -14.156 14.258 16.578 1 95.19 141 THR A CA 1
ATOM 1135 C C . THR A 1 141 ? -13.828 14.141 18.062 1 95.19 141 THR A C 1
ATOM 1137 O O . THR A 1 141 ? -13.406 15.109 18.688 1 95.19 141 THR A O 1
ATOM 1140 N N . LEU A 1 142 ? -14.141 13.008 18.625 1 93.69 142 LEU A N 1
ATOM 1141 C CA . LEU A 1 142 ? -13.641 12.68 19.953 1 93.69 142 LEU A CA 1
ATOM 1142 C C . LEU A 1 142 ? -12.156 12.328 19.906 1 93.69 142 LEU A C 1
ATOM 1144 O O . LEU A 1 142 ? -11.375 12.797 20.734 1 93.69 142 LEU A O 1
ATOM 1148 N N . ASP A 1 143 ? -11.805 11.523 19.031 1 95.06 143 ASP A N 1
ATOM 1149 C CA . ASP A 1 143 ? -10.438 11.07 18.781 1 95.06 143 ASP A CA 1
ATOM 1150 C C . ASP A 1 143 ? -10.25 10.711 17.297 1 95.06 143 ASP A C 1
ATOM 1152 O O . ASP A 1 143 ? -10.516 9.578 16.891 1 95.06 143 ASP A O 1
ATOM 1156 N N . LEU A 1 144 ? -9.664 11.594 16.562 1 96.88 144 LEU A N 1
ATOM 1157 C CA . LEU A 1 144 ? -9.539 11.453 15.125 1 96.88 144 LEU A CA 1
ATOM 1158 C C . LEU A 1 144 ? -8.688 10.234 14.766 1 96.88 144 LEU A C 1
ATOM 1160 O O . LEU A 1 144 ? -7.578 10.078 15.281 1 96.88 144 LEU A O 1
ATOM 1164 N N . ALA A 1 145 ? -9.227 9.391 13.898 1 96.19 145 ALA A N 1
ATOM 1165 C CA . ALA A 1 145 ? -8.516 8.18 13.516 1 96.19 145 ALA A CA 1
ATOM 1166 C C . ALA A 1 145 ? -7.672 8.414 12.258 1 96.19 145 ALA A C 1
ATOM 1168 O O . ALA A 1 145 ? -6.535 7.938 12.172 1 96.19 145 ALA A O 1
ATOM 1169 N N . ASP A 1 146 ? -8.273 9.047 11.297 1 97.62 146 ASP A N 1
ATOM 1170 C CA . ASP A 1 146 ? -7.531 9.305 10.062 1 97.62 146 ASP A CA 1
ATOM 1171 C C . ASP A 1 146 ? -8.273 10.305 9.18 1 97.62 146 ASP A C 1
ATOM 1173 O O . ASP A 1 146 ? -9.344 10.789 9.539 1 97.62 146 ASP A O 1
ATOM 1177 N N . ILE A 1 147 ? -7.621 10.688 8.078 1 98.38 147 ILE A N 1
ATOM 1178 C CA . ILE A 1 147 ? -8.125 11.695 7.152 1 98.38 147 ILE A CA 1
ATOM 1179 C C . ILE A 1 147 ? -7.852 11.258 5.715 1 98.38 147 ILE A C 1
ATOM 1181 O O . ILE A 1 147 ? -6.879 10.547 5.449 1 98.38 147 ILE A O 1
ATOM 1185 N N . GLU A 1 148 ? -8.719 11.641 4.824 1 98.12 148 GLU A N 1
ATOM 1186 C CA . GLU A 1 148 ? -8.477 11.422 3.4 1 98.12 148 GLU A CA 1
ATOM 1187 C C . GLU A 1 148 ? -9.156 12.492 2.553 1 98.12 148 GLU A C 1
ATOM 1189 O O . GLU A 1 148 ? -10.312 12.828 2.781 1 98.12 148 GLU A O 1
ATOM 1194 N N . TRP A 1 149 ? -8.43 13.023 1.597 1 98.38 149 TRP A N 1
ATOM 1195 C CA . TRP A 1 149 ? -9.047 13.906 0.608 1 98.38 149 TRP A CA 1
ATOM 1196 C C . TRP A 1 149 ? -9.992 13.125 -0.3 1 98.38 149 TRP A C 1
ATOM 1198 O O . TRP A 1 149 ? -9.742 11.961 -0.62 1 98.38 149 TRP A O 1
ATOM 1208 N N . SER A 1 150 ? -11.039 13.805 -0.655 1 98 150 SER A N 1
ATOM 1209 C CA . SER A 1 150 ? -11.836 13.219 -1.723 1 98 150 SER A CA 1
ATOM 1210 C C . SER A 1 150 ? -11.07 13.172 -3.037 1 98 150 SER A C 1
ATOM 1212 O O . SER A 1 150 ? -10.211 14.023 -3.285 1 98 150 SER A O 1
ATOM 1214 N N . PRO A 1 151 ? -11.383 12.172 -3.885 1 96.62 151 PRO A N 1
ATOM 1215 C CA . PRO A 1 151 ? -10.625 12.016 -5.129 1 96.62 151 PRO A CA 1
ATOM 1216 C C . PRO A 1 151 ? -10.703 13.242 -6.031 1 96.62 151 PRO A C 1
ATOM 1218 O O . PRO A 1 151 ? -9.82 13.453 -6.871 1 96.62 151 PRO A O 1
ATOM 1221 N N . ASP A 1 152 ? -11.672 14.039 -5.906 1 96.44 152 ASP A N 1
ATOM 1222 C CA . ASP A 1 152 ? -11.797 15.234 -6.727 1 96.44 152 ASP A CA 1
ATOM 1223 C C . ASP A 1 152 ? -11.227 16.453 -6.004 1 96.44 152 ASP A C 1
ATOM 1225 O O . ASP A 1 152 ? -11.414 17.594 -6.445 1 96.44 152 ASP A O 1
ATOM 1229 N N . ASP A 1 153 ? -10.742 16.297 -4.812 1 97.56 153 ASP A N 1
ATOM 1230 C CA . ASP A 1 153 ? -10.031 17.297 -4.016 1 97.56 153 ASP A CA 1
ATOM 1231 C C . ASP A 1 153 ? -10.992 18.344 -3.471 1 97.56 153 ASP A C 1
ATOM 1233 O O . ASP A 1 153 ? -10.57 19.422 -3.059 1 97.56 153 ASP A O 1
ATOM 1237 N N . SER A 1 154 ? -12.297 18.047 -3.449 1 96.62 154 SER A N 1
ATOM 1238 C CA . SER A 1 154 ? -13.281 19.047 -3.059 1 96.62 154 SER A CA 1
ATOM 1239 C C . SER A 1 154 ? -13.602 18.969 -1.57 1 96.62 154 SER A C 1
ATOM 1241 O O . SER A 1 154 ? -14.18 19.891 -0.997 1 96.62 154 SER A O 1
ATOM 1243 N N . ALA A 1 155 ? -13.258 17.859 -1.014 1 98.06 155 ALA A N 1
ATOM 1244 C CA . ALA A 1 155 ? -13.641 17.656 0.381 1 98.06 155 ALA A CA 1
ATOM 1245 C C . ALA A 1 155 ? -12.586 16.859 1.133 1 98.06 155 ALA A C 1
ATOM 1247 O O . ALA A 1 155 ? -11.758 16.188 0.519 1 98.06 155 ALA A O 1
ATOM 1248 N N . ILE A 1 156 ? -12.633 16.953 2.453 1 98.44 156 ILE A N 1
ATOM 1249 C CA . ILE A 1 156 ? -11.797 16.188 3.365 1 98.44 156 ILE A CA 1
ATOM 1250 C C . ILE A 1 156 ? -12.68 15.297 4.242 1 98.44 156 ILE A C 1
ATOM 1252 O O . ILE A 1 156 ? -13.57 15.789 4.941 1 98.44 156 ILE A O 1
ATOM 1256 N N . VAL A 1 157 ? -12.391 14.039 4.156 1 98.44 157 VAL A N 1
ATOM 1257 C CA . VAL A 1 157 ? -13.125 13.086 4.973 1 98.44 157 VAL A CA 1
ATOM 1258 C C . VAL A 1 157 ? -12.328 12.766 6.238 1 98.44 157 VAL A C 1
ATOM 1260 O O . VAL A 1 157 ? -11.148 12.414 6.16 1 98.44 157 VAL A O 1
ATOM 1263 N N . VAL A 1 158 ? -12.969 12.891 7.344 1 98.12 158 VAL A N 1
ATOM 1264 C CA . VAL A 1 158 ? -12.383 12.594 8.648 1 98.12 158 VAL A CA 1
ATOM 1265 C C . VAL A 1 158 ? -13.266 11.594 9.398 1 98.12 158 VAL A C 1
ATOM 1267 O O . VAL A 1 158 ? -14.492 11.703 9.375 1 98.12 158 VAL A O 1
ATOM 1270 N N . TRP A 1 159 ? -12.656 10.68 10.078 1 96.81 159 TRP A N 1
ATOM 1271 C CA . TRP A 1 159 ? -13.5 9.773 10.859 1 96.81 159 TRP A CA 1
ATOM 1272 C C . TRP A 1 159 ? -12.891 9.516 12.234 1 96.81 159 TRP A C 1
ATOM 1274 O O . TRP A 1 159 ? -11.68 9.664 12.422 1 96.81 159 TRP A O 1
ATOM 1284 N N . ASP A 1 160 ? -13.711 9.164 13.094 1 94.06 160 ASP A N 1
ATOM 1285 C CA . ASP A 1 160 ? -13.359 8.992 14.5 1 94.06 160 ASP A CA 1
ATOM 1286 C C . ASP A 1 160 ? -12.805 7.594 14.766 1 94.06 160 ASP A C 1
ATOM 1288 O O . ASP A 1 160 ? -12.852 6.727 13.891 1 94.06 160 ASP A O 1
ATOM 1292 N N . SER A 1 161 ? -12.164 7.477 15.953 1 88.31 161 SER A N 1
ATOM 1293 C CA . SER A 1 161 ? -11.672 6.18 16.391 1 88.31 161 SER A CA 1
ATOM 1294 C C . SER A 1 161 ? -12.82 5.219 16.688 1 88.31 161 SER A C 1
ATOM 1296 O O . SER A 1 161 ? -13.984 5.559 16.484 1 88.31 161 SER A O 1
ATOM 1298 N N . PHE A 1 162 ? -12.516 4.051 17.156 1 83.62 162 PHE A N 1
ATOM 1299 C CA . PHE A 1 162 ? -13.5 2.988 17.328 1 83.62 162 PHE A CA 1
ATOM 1300 C C . PHE A 1 162 ? -14.469 3.332 18.469 1 83.62 162 PHE A C 1
ATOM 1302 O O . PHE A 1 162 ? -15.508 2.689 18.609 1 83.62 162 PHE A O 1
ATOM 1309 N N . LEU A 1 163 ? -14.305 4.434 19.062 1 83.62 163 LEU A N 1
ATOM 1310 C CA . LEU A 1 163 ? -15.156 4.793 20.188 1 83.62 163 LEU A CA 1
ATOM 1311 C C . LEU A 1 163 ? -16.469 5.414 19.703 1 83.62 163 LEU A C 1
ATOM 1313 O O . LEU A 1 163 ? -17.484 5.336 20.406 1 83.62 163 LEU A O 1
ATOM 1317 N N . GLU A 1 164 ? -16.422 6.062 18.594 1 86.25 164 GLU A N 1
ATOM 1318 C CA . GLU A 1 164 ? -17.609 6.723 18.031 1 86.25 164 GLU A CA 1
ATOM 1319 C C . GLU A 1 164 ? -17.75 6.445 16.547 1 86.25 164 GLU A C 1
ATOM 1321 O O . GLU A 1 164 ? -16.75 6.465 15.812 1 86.25 164 GLU A O 1
ATOM 1326 N N . TYR A 1 165 ? -19 6.141 16.234 1 90.94 165 TYR A N 1
ATOM 1327 C CA . TYR A 1 165 ? -19.266 6.086 14.805 1 90.94 165 TYR A CA 1
ATOM 1328 C C . TYR A 1 165 ? -19.484 7.48 14.234 1 90.94 165 TYR A C 1
ATOM 1330 O O . TYR A 1 165 ? -20.609 8 14.281 1 90.94 165 TYR A O 1
ATOM 1338 N N . LYS A 1 166 ? -18.5 8.07 13.688 1 94.31 166 LYS A N 1
ATOM 1339 C CA . LYS A 1 166 ? -18.625 9.422 13.133 1 94.31 166 LYS A CA 1
ATOM 1340 C C . LYS A 1 166 ? -17.703 9.594 11.93 1 94.31 166 LYS A C 1
ATOM 1342 O O . LYS A 1 166 ? -16.484 9.391 12.031 1 94.31 166 LYS A O 1
ATOM 1347 N N . VAL A 1 167 ? -18.297 9.883 10.844 1 96.19 167 VAL A N 1
ATOM 1348 C CA . VAL A 1 167 ? -17.578 10.281 9.625 1 96.19 167 VAL A CA 1
ATOM 1349 C C . VAL A 1 167 ? -17.984 11.703 9.234 1 96.19 167 VAL A C 1
ATOM 1351 O O . VAL A 1 167 ? -19.172 11.984 9.023 1 96.19 167 VAL A O 1
ATOM 1354 N N . LEU A 1 168 ? -17 12.578 9.141 1 97.81 168 LEU A N 1
ATOM 1355 C CA . LEU A 1 168 ? -17.25 13.992 8.891 1 97.81 168 LEU A CA 1
ATOM 1356 C C . LEU A 1 168 ? -16.672 14.414 7.543 1 97.81 168 LEU A C 1
ATOM 1358 O O . LEU A 1 168 ? -15.578 13.992 7.168 1 97.81 168 LEU A O 1
ATOM 1362 N N . ILE A 1 169 ? -17.484 15.219 6.883 1 98.25 169 ILE A N 1
ATOM 1363 C CA . ILE A 1 169 ? -17.047 15.758 5.602 1 98.25 169 ILE A CA 1
ATOM 1364 C C . ILE A 1 169 ? -16.859 17.266 5.715 1 98.25 169 ILE A C 1
ATOM 1366 O O . ILE A 1 169 ? -17.797 18 6.059 1 98.25 169 ILE A O 1
ATOM 1370 N N . TYR A 1 170 ? -15.641 17.719 5.395 1 98.38 170 TYR A N 1
ATOM 1371 C CA . TYR A 1 170 ? -15.336 19.141 5.465 1 98.38 170 TYR A CA 1
ATOM 1372 C C . TYR A 1 170 ? -14.93 19.672 4.098 1 98.38 170 TYR A C 1
ATOM 1374 O O . TYR A 1 170 ? -14.328 18.969 3.295 1 98.38 170 TYR A O 1
ATOM 1382 N N . THR A 1 171 ? -15.273 20.891 3.893 1 97.25 171 THR A N 1
ATOM 1383 C CA . THR A 1 171 ? -14.617 21.609 2.811 1 97.25 171 THR A CA 1
ATOM 1384 C C . THR A 1 171 ? -13.211 22.047 3.225 1 97.25 171 THR A C 1
ATOM 1386 O O . THR A 1 171 ? -12.898 22.094 4.414 1 97.25 171 THR A O 1
ATOM 1389 N N . PRO A 1 172 ? -12.391 22.281 2.266 1 96.38 172 PRO A N 1
ATOM 1390 C CA . PRO A 1 172 ? -11.016 22.656 2.592 1 96.38 172 PRO A CA 1
ATOM 1391 C C . PRO A 1 172 ? -10.93 23.906 3.465 1 96.38 172 PRO A C 1
ATOM 1393 O O . PRO A 1 172 ? -9.938 24.109 4.176 1 96.38 172 PRO A O 1
ATOM 1396 N N . ASP A 1 173 ? -11.898 24.703 3.451 1 94.88 173 ASP A N 1
ATOM 1397 C CA . ASP A 1 173 ? -11.867 25.922 4.254 1 94.88 173 ASP A CA 1
ATOM 1398 C C . ASP A 1 173 ? -12.375 25.656 5.672 1 94.88 173 ASP A C 1
ATOM 1400 O O . ASP A 1 173 ? -12.453 26.578 6.488 1 94.88 173 ASP A O 1
ATOM 1404 N N . GLY A 1 174 ? -12.781 24.453 5.977 1 96.81 174 GLY A N 1
ATOM 1405 C CA . GLY A 1 174 ? -13.062 24.078 7.352 1 96.81 174 GLY A CA 1
ATOM 1406 C C . GLY A 1 174 ? -14.547 24 7.656 1 96.81 174 GLY A C 1
ATOM 1407 O O . GLY A 1 174 ? -14.938 23.828 8.812 1 96.81 174 GLY A O 1
ATOM 1408 N N . ARG A 1 175 ? -15.359 24.172 6.707 1 97.12 175 ARG A N 1
ATOM 1409 C CA . ARG A 1 175 ? -16.797 24.031 6.91 1 97.12 175 ARG A CA 1
ATOM 1410 C C . ARG A 1 175 ? -17.219 22.578 6.906 1 97.12 175 ARG A C 1
ATOM 1412 O O . ARG A 1 175 ? -16.828 21.812 6.02 1 97.12 175 ARG A O 1
ATOM 1419 N N . CYS A 1 176 ? -18.031 22.25 7.855 1 97.44 176 CYS A N 1
ATOM 1420 C CA . CYS A 1 176 ? -18.547 20.875 7.918 1 97.44 176 CYS A CA 1
ATOM 1421 C C . CYS A 1 176 ? -19.75 20.688 7.004 1 97.44 176 CYS A C 1
ATOM 1423 O O . CYS A 1 176 ? -20.812 21.266 7.242 1 97.44 176 CYS A O 1
ATOM 1425 N N . LEU A 1 177 ? -19.641 19.922 6.004 1 95.88 177 LEU A N 1
ATOM 1426 C CA . LEU A 1 177 ? -20.703 19.703 5.035 1 95.88 177 LEU A CA 1
ATOM 1427 C C . LEU A 1 177 ? -21.703 18.672 5.547 1 95.88 177 LEU A C 1
ATOM 1429 O O . LEU A 1 177 ? -22.906 18.781 5.316 1 95.88 177 LEU A O 1
ATOM 1433 N N . LEU A 1 178 ? -21.125 17.609 6.148 1 95.69 178 LEU A N 1
ATOM 1434 C CA . LEU A 1 178 ? -21.984 16.516 6.562 1 95.69 178 LEU A CA 1
ATOM 1435 C C . LEU A 1 178 ? -21.359 15.75 7.73 1 95.69 178 LEU A C 1
ATOM 1437 O O . LEU A 1 178 ? -20.141 15.578 7.785 1 95.69 178 LEU A O 1
ATOM 1441 N N . LYS A 1 179 ? -22.172 15.383 8.562 1 95.06 179 LYS A N 1
ATOM 1442 C CA . LYS A 1 179 ? -21.844 14.461 9.648 1 95.06 179 LYS A CA 1
ATOM 1443 C C . LYS A 1 179 ? -22.625 13.156 9.508 1 95.06 179 LYS A C 1
ATOM 1445 O O . LYS A 1 179 ? -23.859 13.141 9.656 1 95.06 179 LYS A O 1
ATOM 1450 N N . TYR A 1 180 ? -21.906 12.133 9.266 1 95 180 TYR A N 1
ATOM 1451 C CA . TYR A 1 180 ? -22.547 10.836 9.117 1 95 180 TYR A CA 1
ATOM 1452 C C . TYR A 1 180 ? -22.328 9.969 10.352 1 95 180 TYR A C 1
ATOM 1454 O O . TYR A 1 180 ? -21.172 9.711 10.734 1 95 180 TYR A O 1
ATOM 1462 N N . GLN A 1 181 ? -23.422 9.57 10.883 1 93.12 181 GLN A N 1
ATOM 1463 C CA . GLN A 1 181 ? -23.453 8.656 12.016 1 93.12 181 GLN A CA 1
ATOM 1464 C C . GLN A 1 181 ? -24.5 7.566 11.812 1 93.12 181 GLN A C 1
ATOM 1466 O O . GLN A 1 181 ? -25.703 7.844 11.797 1 93.12 181 GLN A O 1
ATOM 1471 N N . ALA A 1 182 ? -24.062 6.348 11.727 1 89.44 182 ALA A N 1
ATOM 1472 C CA . ALA A 1 182 ? -25 5.262 11.516 1 89.44 182 ALA A CA 1
ATOM 1473 C C . ALA A 1 182 ? -25.828 5.004 12.766 1 89.44 182 ALA A C 1
ATOM 1475 O O . ALA A 1 182 ? -26.984 4.582 12.68 1 89.44 182 ALA A O 1
ATOM 1476 N N . TYR A 1 183 ? -25.234 5.125 13.898 1 86.88 183 TYR A N 1
ATOM 1477 C CA . TYR A 1 183 ? -25.922 5 15.18 1 86.88 183 TYR A CA 1
ATOM 1478 C C . TYR A 1 183 ? -25.234 5.84 16.25 1 86.88 183 TYR A C 1
ATOM 1480 O O . TYR A 1 183 ? -24.141 6.355 16.031 1 86.88 183 TYR A O 1
ATOM 1488 N N . GLU A 1 184 ? -25.781 6.051 17.375 1 79.75 184 GLU A N 1
ATOM 1489 C CA . GLU A 1 184 ? -25.297 6.984 18.391 1 79.75 184 GLU A CA 1
ATOM 1490 C C . GLU A 1 184 ? -24.406 6.281 19.406 1 79.75 184 GLU A C 1
ATOM 1492 O O . GLU A 1 184 ? -23.5 6.895 19.969 1 79.75 184 GLU A O 1
ATOM 1497 N N . SER A 1 185 ? -24.766 5.016 19.734 1 75.94 185 SER A N 1
ATOM 1498 C CA . SER A 1 185 ? -24.016 4.363 20.812 1 75.94 185 SER A CA 1
ATOM 1499 C C . SER A 1 185 ? -23.344 3.084 20.328 1 75.94 185 SER A C 1
ATOM 1501 O O . SER A 1 185 ? -23.906 2.365 19.5 1 75.94 185 SER A O 1
ATOM 1503 N N . GLY A 1 186 ? -22.016 3.004 20.672 1 73.88 186 GLY A N 1
ATOM 1504 C CA . GLY A 1 186 ? -21.312 1.767 20.375 1 73.88 186 GLY A CA 1
ATOM 1505 C C . GLY A 1 186 ? -20.016 1.985 19.609 1 73.88 186 GLY A C 1
ATOM 1506 O O . GLY A 1 186 ? -19.594 3.125 19.422 1 73.88 186 GLY A O 1
ATOM 1507 N N . LEU A 1 187 ? -19.453 0.753 19.312 1 78.69 187 LEU A N 1
ATOM 1508 C CA . LEU A 1 187 ? -18.188 0.793 18.578 1 78.69 187 LEU A CA 1
ATOM 1509 C C . LEU A 1 187 ? -18.391 1.4 17.188 1 78.69 187 LEU A C 1
ATOM 1511 O O . LEU A 1 187 ? -19.469 1.302 16.609 1 78.69 187 LEU A O 1
ATOM 1515 N N . GLY A 1 188 ? -17.438 2.105 16.734 1 80.81 188 GLY A N 1
ATOM 1516 C CA . GLY A 1 188 ? -17.484 3.023 15.617 1 80.81 188 GLY A CA 1
ATOM 1517 C C . GLY A 1 188 ? -16.875 2.453 14.352 1 80.81 188 GLY A C 1
ATOM 1518 O O . GLY A 1 188 ? -17.141 1.306 13.992 1 80.81 188 GLY A O 1
ATOM 1519 N N . VAL A 1 189 ? -16.141 3.307 13.602 1 87.94 189 VAL A N 1
ATOM 1520 C CA . VAL A 1 189 ? -15.57 3.113 12.273 1 87.94 189 VAL A CA 1
ATOM 1521 C C . VAL A 1 189 ? -14.273 2.318 12.383 1 87.94 189 VAL A C 1
ATOM 1523 O O . VAL A 1 189 ? -13.414 2.627 13.211 1 87.94 189 VAL A O 1
ATOM 1526 N N . LYS A 1 190 ? -14.203 1.307 11.633 1 87.38 190 LYS A N 1
ATOM 1527 C CA . LYS A 1 190 ? -13 0.481 11.648 1 87.38 190 LYS A CA 1
ATOM 1528 C C . LYS A 1 190 ? -12.086 0.822 10.469 1 87.38 190 LYS A C 1
ATOM 1530 O O . LYS A 1 190 ? -10.875 0.948 10.641 1 87.38 190 LYS A O 1
ATOM 1535 N N . THR A 1 191 ? -12.672 0.898 9.328 1 89.38 191 THR A N 1
ATOM 1536 C CA . THR A 1 191 ? -11.891 1.162 8.125 1 89.38 191 THR A CA 1
ATOM 1537 C C . THR A 1 191 ? -12.688 2.012 7.137 1 89.38 191 THR A C 1
ATOM 1539 O O . THR A 1 191 ? -13.914 1.908 7.07 1 89.38 191 THR A O 1
ATOM 1542 N N . VAL A 1 192 ? -12.008 2.879 6.52 1 93.88 192 VAL A N 1
ATOM 1543 C CA . VAL A 1 192 ? -12.586 3.723 5.48 1 93.88 192 VAL A CA 1
ATOM 1544 C C . VAL A 1 192 ? -11.75 3.625 4.207 1 93.88 192 VAL A C 1
ATOM 1546 O O . VAL A 1 192 ? -10.516 3.629 4.27 1 93.88 192 VAL A O 1
ATOM 1549 N N . SER A 1 193 ? -12.438 3.492 3.027 1 95.25 193 SER A N 1
ATOM 1550 C CA . SER A 1 193 ? -11.68 3.354 1.786 1 95.25 193 SER A CA 1
ATOM 1551 C C . SER A 1 193 ? -12.461 3.91 0.599 1 95.25 193 SER A C 1
ATOM 1553 O O . SER A 1 193 ? -13.641 3.596 0.418 1 95.25 193 SER A O 1
ATOM 1555 N N . TRP A 1 194 ? -11.773 4.703 -0.226 1 96.88 194 TRP A N 1
ATOM 1556 C CA . TRP A 1 194 ? -12.367 5.184 -1.47 1 96.88 194 TRP A CA 1
ATOM 1557 C C . TRP A 1 194 ? -12.383 4.082 -2.523 1 96.88 194 TRP A C 1
ATOM 1559 O O . TRP A 1 194 ? -11.438 3.295 -2.629 1 96.88 194 TRP A O 1
ATOM 1569 N N . SER A 1 195 ? -13.414 4.098 -3.303 1 96.81 195 SER A N 1
ATOM 1570 C CA . SER A 1 195 ? -13.414 3.223 -4.469 1 96.81 195 SER A CA 1
ATOM 1571 C C . SER A 1 195 ? -12.391 3.682 -5.508 1 96.81 195 SER A C 1
ATOM 1573 O O . SER A 1 195 ? -12.07 4.867 -5.586 1 96.81 195 SER A O 1
ATOM 1575 N N . PRO A 1 196 ? -11.922 2.734 -6.324 1 95.62 196 PRO A N 1
ATOM 1576 C CA . PRO A 1 196 ? -10.93 3.102 -7.336 1 95.62 196 PRO A CA 1
ATOM 1577 C C . PRO A 1 196 ? -11.438 4.172 -8.297 1 95.62 196 PRO A C 1
ATOM 1579 O O . PRO A 1 196 ? -10.664 5.027 -8.734 1 95.62 196 PRO A O 1
ATOM 1582 N N . CYS A 1 197 ? -12.641 4.18 -8.586 1 95.5 197 CYS A N 1
ATOM 1583 C CA . CYS A 1 197 ? -13.164 5.184 -9.508 1 95.5 197 CYS A CA 1
ATOM 1584 C C . CYS A 1 197 ? -13.406 6.508 -8.797 1 95.5 197 CYS A C 1
ATOM 1586 O O . CYS A 1 197 ? -13.758 7.504 -9.43 1 95.5 197 CYS A O 1
ATOM 1588 N N . GLY A 1 198 ? -13.391 6.461 -7.492 1 95.94 198 GLY A N 1
ATOM 1589 C CA . GLY A 1 198 ? -13.461 7.684 -6.703 1 95.94 198 GLY A CA 1
ATOM 1590 C C . GLY A 1 198 ? -14.883 8.141 -6.438 1 95.94 198 GLY A C 1
ATOM 1591 O O . GLY A 1 198 ? -15.102 9.242 -5.938 1 95.94 198 GLY A O 1
ATOM 1592 N N . GLN A 1 199 ? -15.844 7.336 -6.68 1 96.06 199 GLN A N 1
ATOM 1593 C CA . GLN A 1 199 ? -17.234 7.77 -6.586 1 96.06 199 GLN A CA 1
ATOM 1594 C C . GLN A 1 199 ? -17.859 7.324 -5.266 1 96.06 199 GLN A C 1
ATOM 1596 O O . GLN A 1 199 ? -18.906 7.836 -4.867 1 96.06 199 GLN A O 1
ATOM 1601 N N . PHE A 1 200 ? -17.25 6.387 -4.648 1 96.94 200 PHE A N 1
ATOM 1602 C CA . PHE A 1 200 ? -17.875 5.797 -3.473 1 96.94 200 PHE A CA 1
ATOM 1603 C C . PHE A 1 200 ? -16.891 5.723 -2.314 1 96.94 200 PHE A C 1
ATOM 1605 O O . PHE A 1 200 ? -15.688 5.52 -2.527 1 96.94 200 PHE A O 1
ATOM 1612 N N . LEU A 1 201 ? -17.375 5.867 -1.176 1 97.19 201 LEU A N 1
ATOM 1613 C CA . LEU A 1 201 ? -16.625 5.707 0.062 1 97.19 201 LEU A CA 1
ATOM 1614 C C . LEU A 1 201 ? -17.172 4.555 0.893 1 97.19 201 LEU A C 1
ATOM 1616 O O . LEU A 1 201 ? -18.328 4.605 1.333 1 97.19 201 LEU A O 1
ATOM 1620 N N . ALA A 1 202 ? -16.406 3.568 1.078 1 96 202 ALA A N 1
ATOM 1621 C CA . ALA A 1 202 ? -16.828 2.42 1.875 1 96 202 ALA A CA 1
ATOM 1622 C C . ALA A 1 202 ? -16.406 2.576 3.332 1 96 202 ALA A C 1
ATOM 1624 O O . ALA A 1 202 ? -15.266 2.959 3.615 1 96 202 ALA A O 1
ATOM 1625 N N . ILE A 1 203 ? -17.297 2.246 4.211 1 93.56 203 ILE A N 1
ATOM 1626 C CA . ILE A 1 203 ? -17.062 2.326 5.648 1 93.56 203 ILE A CA 1
ATOM 1627 C C . ILE A 1 203 ? -17.344 0.972 6.297 1 93.56 203 ILE A C 1
ATOM 1629 O O . ILE A 1 203 ? -18.484 0.53 6.359 1 93.56 203 ILE A O 1
ATOM 1633 N N . GLY A 1 204 ? -16.281 0.345 6.703 1 89.81 204 GLY A N 1
ATOM 1634 C CA . GLY A 1 204 ? -16.438 -0.853 7.512 1 89.81 204 GLY A CA 1
ATOM 1635 C C . GLY A 1 204 ? -16.5 -0.561 9 1 89.81 204 GLY A C 1
ATOM 1636 O O . GLY A 1 204 ? -15.68 0.204 9.523 1 89.81 204 GLY A O 1
ATOM 1637 N N . SER A 1 205 ? -17.438 -1.209 9.633 1 87.94 205 SER A N 1
ATOM 1638 C CA . SER A 1 205 ? -17.672 -0.843 11.023 1 87.94 205 SER A CA 1
ATOM 1639 C C . SER A 1 205 ? -17.641 -2.068 11.93 1 87.94 205 SER A C 1
ATOM 1641 O O . SER A 1 205 ? -17.547 -3.201 11.453 1 87.94 205 SER A O 1
ATOM 1643 N N . TYR A 1 206 ? -17.672 -1.772 13.211 1 83.25 206 TYR A N 1
ATOM 1644 C CA . TYR A 1 206 ? -17.562 -2.828 14.219 1 83.25 206 TYR A CA 1
ATOM 1645 C C . TYR A 1 206 ? -18.891 -3.559 14.375 1 83.25 206 TYR A C 1
ATOM 1647 O O . TYR A 1 206 ? -18.953 -4.645 14.961 1 83.25 206 TYR A O 1
ATOM 1655 N N . ASP A 1 207 ? -20 -3.072 13.875 1 80.56 207 ASP A N 1
ATOM 1656 C CA . ASP A 1 207 ? -21.297 -3.736 13.945 1 80.56 207 ASP A CA 1
ATOM 1657 C C . ASP A 1 207 ? -21.484 -4.723 12.789 1 80.56 207 ASP A C 1
ATOM 1659 O O . ASP A 1 207 ? -22.594 -5.152 12.5 1 80.56 207 ASP A O 1
ATOM 1663 N N . GLN A 1 208 ? -20.516 -4.957 11.984 1 80.06 208 GLN A N 1
ATOM 1664 C CA . GLN A 1 208 ? -20.469 -5.938 10.906 1 80.06 208 GLN A CA 1
ATOM 1665 C C . GLN A 1 208 ? -21.203 -5.426 9.664 1 80.06 208 GLN A C 1
ATOM 1667 O O . GLN A 1 208 ? -21.625 -6.215 8.82 1 80.06 208 GLN A O 1
ATOM 1672 N N . MET A 1 209 ? -21.297 -4.113 9.656 1 85.94 209 MET A N 1
ATOM 1673 C CA . MET A 1 209 ? -21.953 -3.51 8.5 1 85.94 209 MET A CA 1
ATOM 1674 C C . MET A 1 209 ? -20.938 -2.803 7.609 1 85.94 209 MET A C 1
ATOM 1676 O O . MET A 1 209 ? -19.984 -2.195 8.102 1 85.94 209 MET A O 1
ATOM 1680 N N . LEU A 1 210 ? -21.188 -2.986 6.41 1 90.19 210 LEU A N 1
ATOM 1681 C CA . LEU A 1 210 ? -20.5 -2.17 5.418 1 90.19 210 LEU A CA 1
ATOM 1682 C C . LEU A 1 210 ? -21.453 -1.15 4.797 1 90.19 210 LEU A C 1
ATOM 1684 O O . LEU A 1 210 ? -22.5 -1.517 4.262 1 90.19 210 LEU A O 1
ATOM 1688 N N . ARG A 1 211 ? -21.094 0.052 4.953 1 93.75 211 ARG A N 1
ATOM 1689 C CA . ARG A 1 211 ? -21.906 1.12 4.379 1 93.75 211 ARG A CA 1
ATOM 1690 C C . ARG A 1 211 ? -21.125 1.894 3.32 1 93.75 211 ARG A C 1
ATOM 1692 O O . ARG A 1 211 ? -19.938 2.182 3.504 1 93.75 211 ARG A O 1
ATOM 1699 N N . VAL A 1 212 ? -21.766 2.15 2.232 1 95.5 212 VAL A N 1
ATOM 1700 C CA . VAL A 1 212 ? -21.125 2.836 1.118 1 95.5 212 VAL A CA 1
ATOM 1701 C C . VAL A 1 212 ? -21.797 4.184 0.877 1 95.5 212 VAL A C 1
ATOM 1703 O O . VAL A 1 212 ? -23 4.246 0.637 1 95.5 212 VAL A O 1
ATOM 1706 N N . LEU A 1 213 ? -20.984 5.211 0.917 1 96.62 213 LEU A N 1
ATOM 1707 C CA . LEU A 1 213 ? -21.5 6.555 0.651 1 96.62 213 LEU A CA 1
ATOM 1708 C C . LEU A 1 213 ? -21.172 6.984 -0.777 1 96.62 213 LEU A C 1
ATOM 1710 O O . LEU A 1 213 ? -20.125 6.621 -1.319 1 96.62 213 LEU A O 1
ATOM 1714 N N . ASN A 1 214 ? -22.125 7.754 -1.297 1 96.25 214 ASN A N 1
ATOM 1715 C CA . ASN A 1 214 ? -21.891 8.375 -2.594 1 96.25 214 ASN A CA 1
ATOM 1716 C C . ASN A 1 214 ? -21.172 9.719 -2.449 1 96.25 214 ASN A C 1
ATOM 1718 O O . ASN A 1 214 ? -21.609 10.578 -1.685 1 96.25 214 ASN A O 1
ATOM 1722 N N . ARG A 1 215 ? -20.188 9.898 -3.17 1 95.06 215 ARG A N 1
ATOM 1723 C CA . ARG A 1 215 ? -19.344 11.086 -3.018 1 95.06 215 ARG A CA 1
ATOM 1724 C C . ARG A 1 215 ? -20.125 12.352 -3.344 1 95.06 215 ARG A C 1
ATOM 1726 O O . ARG A 1 215 ? -19.891 13.406 -2.744 1 95.06 215 ARG A O 1
ATOM 1733 N N . LEU A 1 216 ? -21 12.328 -4.332 1 93.75 216 LEU A N 1
ATOM 1734 C CA . LEU A 1 216 ? -21.719 13.508 -4.805 1 93.75 216 LEU A CA 1
ATOM 1735 C C . LEU A 1 216 ? -22.75 13.953 -3.787 1 93.75 216 LEU A C 1
ATOM 1737 O O . LEU A 1 216 ? -22.922 15.148 -3.541 1 93.75 216 LEU A O 1
ATOM 1741 N N . THR A 1 217 ? -23.375 12.977 -3.154 1 94.25 217 THR A N 1
ATOM 1742 C CA . THR A 1 217 ? -24.484 13.32 -2.266 1 94.25 217 THR A CA 1
ATOM 1743 C C . THR A 1 217 ? -24.094 13.117 -0.806 1 94.25 217 THR A C 1
ATOM 1745 O O . THR A 1 217 ? -24.75 13.641 0.098 1 94.25 217 THR A O 1
ATOM 1748 N N . TRP A 1 218 ? -23.094 12.328 -0.628 1 94.56 218 TRP A N 1
ATOM 1749 C CA . TRP A 1 218 ? -22.609 11.914 0.686 1 94.56 218 TRP A CA 1
ATOM 1750 C C . TRP A 1 218 ? -23.703 11.141 1.441 1 94.56 218 TRP A C 1
ATOM 1752 O O . TRP A 1 218 ? -23.703 11.125 2.674 1 94.56 218 TRP A O 1
ATOM 1762 N N . LYS A 1 219 ? -24.594 10.609 0.72 1 94.94 219 LYS A N 1
ATOM 1763 C CA . LYS A 1 219 ? -25.625 9.75 1.296 1 94.94 219 LYS A CA 1
ATOM 1764 C C . LYS A 1 219 ? -25.281 8.273 1.113 1 94.94 219 LYS A C 1
ATOM 1766 O O . LYS A 1 219 ? -24.484 7.922 0.241 1 94.94 219 LYS A O 1
ATOM 1771 N N . VAL A 1 220 ? -25.906 7.523 1.925 1 94.81 220 VAL A N 1
ATOM 1772 C CA . VAL A 1 220 ? -25.688 6.086 1.849 1 94.81 220 VAL A CA 1
ATOM 1773 C C . VAL A 1 220 ? -26.234 5.547 0.53 1 94.81 220 VAL A C 1
ATOM 1775 O O . VAL A 1 220 ? -27.422 5.719 0.227 1 94.81 220 VAL A O 1
ATOM 1778 N N . PHE A 1 221 ? -25.422 5.012 -0.202 1 94.19 221 PHE A N 1
ATOM 1779 C CA . PHE A 1 221 ? -25.781 4.41 -1.484 1 94.19 221 PHE A CA 1
ATOM 1780 C C . PHE A 1 221 ? -26.141 2.941 -1.314 1 94.19 221 PHE A C 1
ATOM 1782 O O . PHE A 1 221 ? -27.047 2.441 -1.982 1 94.19 221 PHE A O 1
ATOM 1789 N N . ALA A 1 222 ? -25.453 2.244 -0.386 1 92.88 222 ALA A N 1
ATOM 1790 C CA . ALA A 1 222 ? -25.672 0.821 -0.146 1 92.88 222 ALA A CA 1
ATOM 1791 C C . ALA A 1 222 ? -25.234 0.425 1.259 1 92.88 222 ALA A C 1
ATOM 1793 O O . ALA A 1 222 ? -24.312 1.037 1.825 1 92.88 222 ALA A O 1
ATOM 1794 N N . GLU A 1 223 ? -25.938 -0.633 1.751 1 91.88 223 GLU A N 1
ATOM 1795 C CA . GLU A 1 223 ? -25.594 -1.233 3.035 1 91.88 223 GLU A CA 1
ATOM 1796 C C . GLU A 1 223 ? -25.547 -2.756 2.939 1 91.88 223 GLU A C 1
ATOM 1798 O O . GLU A 1 223 ? -26.438 -3.375 2.367 1 91.88 223 GLU A O 1
ATOM 1803 N N . PHE A 1 224 ? -24.469 -3.258 3.516 1 88.06 224 PHE A N 1
ATOM 1804 C CA . PHE A 1 224 ? -24.281 -4.703 3.471 1 88.06 224 PHE A CA 1
ATOM 1805 C C . PHE A 1 224 ? -24.016 -5.258 4.863 1 88.06 224 PHE A C 1
ATOM 1807 O O . PHE A 1 224 ? -23.297 -4.641 5.652 1 88.06 224 PHE A O 1
ATOM 1814 N N . THR A 1 225 ? -24.594 -6.414 5.074 1 82.75 225 THR A N 1
ATOM 1815 C CA . THR A 1 225 ? -24.375 -7.066 6.363 1 82.75 225 THR A CA 1
ATOM 1816 C C . THR A 1 225 ? -23.531 -8.32 6.195 1 82.75 225 THR A C 1
ATOM 1818 O O . THR A 1 225 ? -23.766 -9.125 5.297 1 82.75 225 THR A O 1
ATOM 1821 N N . HIS A 1 226 ? -22.453 -8.289 6.98 1 74.19 226 HIS A N 1
ATOM 1822 C CA . HIS A 1 226 ? -21.656 -9.508 6.988 1 74.19 226 HIS A CA 1
ATOM 1823 C C . HIS A 1 226 ? -22.406 -10.656 7.637 1 74.19 226 HIS A C 1
ATOM 1825 O O . HIS A 1 226 ? -22.953 -10.508 8.734 1 74.19 226 HIS A O 1
ATOM 1831 N N . LEU A 1 227 ? -22.703 -11.766 6.961 1 61.44 227 LEU A N 1
ATOM 1832 C CA . LEU A 1 227 ? -23.516 -12.883 7.434 1 61.44 227 LEU A CA 1
ATOM 1833 C C . LEU A 1 227 ? -22.688 -13.82 8.305 1 61.44 227 LEU A C 1
ATOM 1835 O O . LEU A 1 227 ? -21.578 -14.188 7.941 1 61.44 227 LEU A O 1
ATOM 1839 N N . PRO A 1 228 ? -22.938 -13.82 9.68 1 55.66 228 PRO A N 1
ATOM 1840 C CA . PRO A 1 228 ? -22.188 -14.758 10.516 1 55.66 228 PRO A CA 1
ATOM 1841 C C . PRO A 1 228 ? -22.109 -16.156 9.914 1 55.66 228 PRO A C 1
ATOM 1843 O O . PRO A 1 228 ? -21.031 -16.766 9.898 1 55.66 228 PRO A O 1
ATOM 1846 N N . ASN A 1 229 ? -23.156 -16.906 10.086 1 47.78 229 ASN A N 1
ATOM 1847 C CA . ASN A 1 229 ? -23.328 -18.281 9.641 1 47.78 229 ASN A CA 1
ATOM 1848 C C . ASN A 1 229 ? -23.922 -18.344 8.234 1 47.78 229 ASN A C 1
ATOM 1850 O O . ASN A 1 229 ? -24.984 -17.766 7.984 1 47.78 229 ASN A O 1
ATOM 1854 N N . VAL A 1 230 ? -23 -18.188 7.207 1 43.56 230 VAL A N 1
ATOM 1855 C CA . VAL A 1 230 ? -23.562 -18.391 5.871 1 43.56 230 VAL A CA 1
ATOM 1856 C C . VAL A 1 230 ? -24.594 -19.516 5.895 1 43.56 230 VAL A C 1
ATOM 1858 O O . VAL A 1 230 ? -24.219 -20.688 5.883 1 43.56 230 VAL A O 1
ATOM 1861 N N . ARG A 1 231 ? -25.359 -19.688 6.824 1 37.34 231 ARG A N 1
ATOM 1862 C CA . ARG A 1 231 ? -26.391 -20.625 6.367 1 37.34 231 ARG A CA 1
ATOM 1863 C C . ARG A 1 231 ? -26.844 -20.281 4.953 1 37.34 231 ARG A C 1
ATOM 1865 O O . ARG A 1 231 ? -26.562 -19.203 4.445 1 37.34 231 ARG A O 1
ATOM 1872 N N . GLY A 1 232 ? -27.844 -21.078 4.418 1 34.78 232 GLY A N 1
ATOM 1873 C CA . GLY A 1 232 ? -28.516 -21.25 3.141 1 34.78 232 GLY A CA 1
ATOM 1874 C C . GLY A 1 232 ? -29.031 -19.953 2.545 1 34.78 232 GLY A C 1
ATOM 1875 O O . GLY A 1 232 ? -30.234 -19.766 2.383 1 34.78 232 GLY A O 1
ATOM 1876 N N . SER A 1 233 ? -28.406 -18.922 2.914 1 35.97 233 SER A N 1
ATOM 1877 C CA . SER A 1 233 ? -29.188 -17.953 2.135 1 35.97 233 SER A CA 1
ATOM 1878 C C . SER A 1 233 ? -29.141 -18.281 0.647 1 35.97 233 SER A C 1
ATOM 1880 O O . SER A 1 233 ? -28.078 -18.641 0.116 1 35.97 233 SER A O 1
ATOM 1882 N N . SER A 1 234 ? -30.188 -18.516 0.078 1 37.97 234 SER A N 1
ATOM 1883 C CA . SER A 1 234 ? -30.516 -18.969 -1.265 1 37.97 234 SER A CA 1
ATOM 1884 C C . SER A 1 234 ? -29.688 -18.266 -2.32 1 37.97 234 SER A C 1
ATOM 1886 O O . SER A 1 234 ? -29.359 -18.844 -3.359 1 37.97 234 SER A O 1
ATOM 1888 N N . ASN A 1 235 ? -29.312 -16.953 -2.135 1 40.25 235 ASN A N 1
ATOM 1889 C CA . ASN A 1 235 ? -28.812 -16.266 -3.32 1 40.25 235 ASN A CA 1
ATOM 1890 C C . ASN A 1 235 ? -27.297 -16.109 -3.262 1 40.25 235 ASN A C 1
ATOM 1892 O O . ASN A 1 235 ? -26.703 -15.406 -4.098 1 40.25 235 ASN A O 1
ATOM 1896 N N . ALA A 1 236 ? -26.719 -16.5 -2.193 1 42.53 236 ALA A N 1
ATOM 1897 C CA . ALA A 1 236 ? -25.25 -16.375 -2.195 1 42.53 236 ALA A CA 1
ATOM 1898 C C . ALA A 1 236 ? -24.609 -17.562 -2.883 1 42.53 236 ALA A C 1
ATOM 1900 O O . ALA A 1 236 ? -24.953 -18.719 -2.607 1 42.53 236 ALA A O 1
ATOM 1901 N N . VAL A 1 237 ? -24 -17.328 -3.998 1 48.66 237 VAL A N 1
ATOM 1902 C CA . VAL A 1 237 ? -23.188 -18.359 -4.609 1 48.66 237 VAL A CA 1
ATOM 1903 C C . VAL A 1 237 ? -22.062 -18.766 -3.66 1 48.66 237 VAL A C 1
ATOM 1905 O O . VAL A 1 237 ? -21.297 -17.906 -3.215 1 48.66 237 VAL A O 1
ATOM 1908 N N . ILE A 1 238 ? -22.266 -19.844 -2.881 1 45.41 238 ILE A N 1
ATOM 1909 C CA . ILE A 1 238 ? -21.234 -20.359 -1.983 1 45.41 238 ILE A CA 1
ATOM 1910 C C . ILE A 1 238 ? -20.281 -21.25 -2.762 1 45.41 238 ILE A C 1
ATOM 1912 O O . ILE A 1 238 ? -20.703 -22.203 -3.428 1 45.41 238 ILE A O 1
ATOM 1916 N N . PHE A 1 239 ? -19.094 -20.812 -2.918 1 51.97 239 PHE A N 1
ATOM 1917 C CA . PHE A 1 239 ? -18.078 -21.688 -3.473 1 51.97 239 PHE A CA 1
ATOM 1918 C C . PHE A 1 239 ? -17.359 -22.469 -2.365 1 51.97 239 PHE A C 1
ATOM 1920 O O . PHE A 1 239 ? -16.859 -21.875 -1.415 1 51.97 239 PHE A O 1
ATOM 1927 N N . LYS A 1 240 ? -17.875 -23.734 -2.127 1 49.62 240 LYS A N 1
ATOM 1928 C CA . LYS A 1 240 ? -17.203 -24.609 -1.159 1 49.62 240 LYS A CA 1
ATOM 1929 C C . LYS A 1 240 ? -16.266 -25.578 -1.856 1 49.62 240 LYS A C 1
ATOM 1931 O O . LYS A 1 240 ? -16.547 -26.047 -2.965 1 49.62 240 LYS A O 1
ATOM 1936 N N . GLU A 1 241 ? -15.008 -25.609 -1.441 1 49.03 241 GLU A N 1
ATOM 1937 C CA . GLU A 1 241 ? -14.156 -26.703 -1.921 1 49.03 241 GLU A CA 1
ATOM 1938 C C . GLU A 1 241 ? -14.734 -28.062 -1.543 1 49.03 241 GLU A C 1
ATOM 1940 O O . GLU A 1 241 ? -15.008 -28.328 -0.369 1 49.03 241 GLU A O 1
ATOM 1945 N N . GLU A 1 242 ? -15.57 -28.625 -2.355 1 41.91 242 GLU A N 1
ATOM 1946 C CA . GLU A 1 242 ? -15.859 -30.031 -2.043 1 41.91 242 GLU A CA 1
ATOM 1947 C C . GLU A 1 242 ? -14.586 -30.875 -2.055 1 41.91 242 GLU A C 1
ATOM 1949 O O . GLU A 1 242 ? -13.82 -30.828 -3.02 1 41.91 242 GLU A O 1
ATOM 1954 N N . ASP A 1 243 ? -14.047 -31.125 -0.936 1 39.47 243 ASP A N 1
ATOM 1955 C CA . ASP A 1 243 ? -12.969 -32.094 -0.838 1 39.47 243 ASP A CA 1
ATOM 1956 C C . ASP A 1 243 ? -13.242 -33.312 -1.729 1 39.47 243 ASP A C 1
ATOM 1958 O O . ASP A 1 243 ? -14.227 -34.031 -1.535 1 39.47 243 ASP A O 1
ATOM 1962 N N . GLU A 1 244 ? -12.992 -33.281 -2.91 1 38.78 244 GLU A N 1
ATOM 1963 C CA . GLU A 1 244 ? -12.914 -34.656 -3.422 1 38.78 244 GLU A CA 1
ATOM 1964 C C . GLU A 1 244 ? -12.078 -35.531 -2.5 1 38.78 244 GLU A C 1
ATOM 1966 O O . GLU A 1 244 ? -10.969 -35.156 -2.113 1 38.78 244 GLU A O 1
ATOM 1971 N N . GLU A 1 245 ? -12.625 -36.469 -1.765 1 35.59 245 GLU A N 1
ATOM 1972 C CA . GLU A 1 245 ? -11.953 -37.562 -1.09 1 35.59 245 GLU A CA 1
ATOM 1973 C C . GLU A 1 245 ? -10.789 -38.094 -1.925 1 35.59 245 GLU A C 1
ATOM 1975 O O . GLU A 1 245 ? -10.992 -38.562 -3.049 1 35.59 245 GLU A O 1
ATOM 1980 N N . LEU A 1 246 ? -9.664 -37.531 -1.96 1 36.12 246 LEU A N 1
ATOM 1981 C CA . LEU A 1 246 ? -8.586 -38.406 -2.381 1 36.12 246 LEU A CA 1
ATOM 1982 C C . LEU A 1 246 ? -8.734 -39.781 -1.754 1 36.12 246 LEU A C 1
ATOM 1984 O O . LEU A 1 246 ? -8.664 -39.938 -0.531 1 36.12 246 LEU A O 1
ATOM 1988 N N . GLN A 1 247 ? -9.664 -40.656 -2.215 1 34.16 247 GLN A N 1
ATOM 1989 C CA . GLN A 1 247 ? -9.531 -42.094 -1.983 1 34.16 247 GLN A CA 1
ATOM 1990 C C . GLN A 1 247 ? -8.102 -42.562 -2.248 1 34.16 247 GLN A C 1
ATOM 1992 O O . GLN A 1 247 ? -7.695 -42.719 -3.402 1 34.16 247 GLN A O 1
ATOM 1997 N N . PHE A 1 248 ? -7.105 -42.062 -1.457 1 31.67 248 PHE A N 1
ATOM 1998 C CA . PHE A 1 248 ? -5.891 -42.875 -1.396 1 31.67 248 PHE A CA 1
ATOM 1999 C C . PHE A 1 248 ? -6.219 -44.344 -1.143 1 31.67 248 PHE A C 1
ATOM 2001 O O . PHE A 1 248 ? -6.785 -44.688 -0.103 1 31.67 248 PHE A O 1
ATOM 2008 N N . ASP A 1 249 ? -6.637 -45.031 -2.154 1 33.16 249 ASP A N 1
ATOM 2009 C CA . ASP A 1 249 ? -6.5 -46.469 -2.08 1 33.16 249 ASP A CA 1
ATOM 2010 C C . ASP A 1 249 ? -5.094 -46.875 -1.633 1 33.16 249 ASP A C 1
ATOM 2012 O O . ASP A 1 249 ? -4.168 -46.938 -2.447 1 33.16 249 ASP A O 1
ATOM 2016 N N . ILE A 1 250 ? -4.688 -46.5 -0.427 1 32.88 250 ILE A N 1
ATOM 2017 C CA . ILE A 1 250 ? -3.506 -47 0.263 1 32.88 250 ILE A CA 1
ATOM 2018 C C . ILE A 1 250 ? -3.604 -48.5 0.409 1 32.88 250 ILE A C 1
ATOM 2020 O O . ILE A 1 250 ? -2.744 -49.125 1.033 1 32.88 250 ILE A O 1
ATOM 2024 N N . SER A 1 251 ? -4.672 -49.125 -0.034 1 32.59 251 SER A N 1
ATOM 2025 C CA . SER A 1 251 ? -4.645 -50.562 0.2 1 32.59 251 SER A CA 1
ATOM 2026 C C . SER A 1 251 ? -3.451 -51.219 -0.49 1 32.59 251 SER A C 1
ATOM 2028 O O . SER A 1 251 ? -2.984 -52.281 -0.067 1 32.59 251 SER A O 1
ATOM 2030 N N . GLY A 1 252 ? -3.055 -50.719 -1.736 1 33.16 252 GLY A N 1
ATOM 2031 C CA . GLY A 1 252 ? -2.039 -51.531 -2.379 1 33.16 252 GLY A CA 1
ATOM 2032 C C . GLY A 1 252 ? -0.653 -51.344 -1.792 1 33.16 252 GLY A C 1
ATOM 2033 O O . GLY A 1 252 ? 0.324 -51.906 -2.287 1 33.16 252 GLY A O 1
ATOM 2034 N N . LEU A 1 253 ? -0.36 -50.094 -1.188 1 27.39 253 LEU A N 1
ATOM 2035 C CA . LEU A 1 253 ? 1.012 -50.094 -0.693 1 27.39 253 LEU A CA 1
ATOM 2036 C C . LEU A 1 253 ? 1.137 -50.938 0.558 1 27.39 253 LEU A C 1
ATOM 2038 O O . LEU A 1 253 ? 0.898 -50.469 1.671 1 27.39 253 LEU A O 1
ATOM 2042 N N . CYS A 1 254 ? 0.498 -52.125 0.491 1 26.69 254 CYS A N 1
ATOM 2043 C CA . CYS A 1 254 ? 0.863 -53.094 1.515 1 26.69 254 CYS A CA 1
ATOM 2044 C C . CYS A 1 254 ? 2.377 -53.219 1.633 1 26.69 254 CYS A C 1
ATOM 2046 O O . CYS A 1 254 ? 3.057 -53.562 0.654 1 26.69 254 CYS A O 1
ATOM 2048 N N . LEU A 1 255 ? 2.98 -52.406 2.398 1 26.91 255 LEU A N 1
ATOM 2049 C CA . LEU A 1 255 ? 4.34 -52.719 2.814 1 26.91 255 LEU A CA 1
ATOM 2050 C C . LEU A 1 255 ? 4.488 -54.219 3.061 1 26.91 255 LEU A C 1
ATOM 2052 O O . LEU A 1 255 ? 3.812 -54.781 3.928 1 26.91 255 LEU A O 1
ATOM 2056 N N . SER A 1 256 ? 4.547 -54.969 1.912 1 27.34 256 SER A N 1
ATOM 2057 C CA . SER A 1 256 ? 4.992 -56.344 2.064 1 27.34 256 SER A CA 1
ATOM 2058 C C . SER A 1 256 ? 6.137 -56.438 3.066 1 27.34 256 SER A C 1
ATOM 2060 O O . SER A 1 256 ? 7.047 -55.625 3.066 1 27.34 256 SER A O 1
ATOM 2062 N N . ASP A 1 257 ? 5.863 -57.031 4.223 1 28.8 257 ASP A N 1
ATOM 2063 C CA . ASP A 1 257 ? 6.68 -57.375 5.383 1 28.8 257 ASP A CA 1
ATOM 2064 C C . ASP A 1 257 ? 8.094 -57.781 4.965 1 28.8 257 ASP A C 1
ATOM 2066 O O . ASP A 1 257 ? 9.047 -57.031 5.223 1 28.8 257 ASP A O 1
ATOM 2070 N N . ASP A 1 258 ? 8.484 -58.969 5.422 1 27.42 258 ASP A N 1
ATOM 2071 C CA . ASP A 1 258 ? 9.711 -59.625 5.859 1 27.42 258 ASP A CA 1
ATOM 2072 C C . ASP A 1 258 ? 10.547 -60.062 4.664 1 27.42 258 ASP A C 1
ATOM 2074 O O . ASP A 1 258 ? 10.156 -61 3.941 1 27.42 258 ASP A O 1
ATOM 2078 N N . PRO A 1 259 ? 11.094 -59.188 3.76 1 30.5 259 PRO A N 1
ATOM 2079 C CA . PRO A 1 259 ? 11.883 -59.906 2.762 1 30.5 259 PRO A CA 1
ATOM 2080 C C . PRO A 1 259 ? 12.859 -60.906 3.391 1 30.5 259 PRO A C 1
ATOM 2082 O O . PRO A 1 259 ? 13.664 -60.531 4.25 1 30.5 259 PRO A O 1
ATOM 2085 N N . ARG A 1 260 ? 12.5 -62.188 3.635 1 26.02 260 ARG A N 1
ATOM 2086 C CA . ARG A 1 260 ? 13.297 -63.375 3.98 1 26.02 260 ARG A CA 1
ATOM 2087 C C . ARG A 1 260 ? 14.648 -63.344 3.27 1 26.02 260 ARG A C 1
ATOM 2089 O O . ARG A 1 260 ? 14.805 -62.656 2.254 1 26.02 260 ARG A O 1
ATOM 2096 N N . GLU A 1 261 ? 15.594 -64.125 3.779 1 27.19 261 GLU A N 1
ATOM 2097 C CA . GLU A 1 261 ? 16.969 -64.562 3.889 1 27.19 261 GLU A CA 1
ATOM 2098 C C . GLU A 1 261 ? 17.438 -65.188 2.57 1 27.19 261 GLU A C 1
ATOM 2100 O O . GLU A 1 261 ? 17.453 -66.438 2.41 1 27.19 261 GLU A O 1
ATOM 2105 N N . SER A 1 262 ? 16.859 -64.75 1.39 1 22.92 262 SER A N 1
ATOM 2106 C CA . SER A 1 262 ? 17.391 -65.688 0.398 1 22.92 262 SER A CA 1
ATOM 2107 C C . SER A 1 262 ? 18.922 -65.688 0.402 1 22.92 262 SER A C 1
ATOM 2109 O O . SER A 1 262 ? 19.547 -64.625 0.623 1 22.92 262 SER A O 1
ATOM 2111 N N . ASN A 1 263 ? 19.484 -66.875 0.335 1 23.55 263 ASN A N 1
ATOM 2112 C CA . ASN A 1 263 ? 20.766 -67.625 0.295 1 23.55 263 ASN A CA 1
ATOM 2113 C C . ASN A 1 263 ? 21.641 -67.125 -0.844 1 23.55 263 ASN A C 1
ATOM 2115 O O . ASN A 1 263 ? 21.203 -67.062 -1.995 1 23.55 263 ASN A O 1
ATOM 2119 N N . PHE A 1 264 ? 22.484 -66 -0.575 1 22.14 264 PHE A N 1
ATOM 2120 C CA . PHE A 1 264 ? 23.672 -65.688 -1.349 1 22.14 264 PHE A CA 1
ATOM 2121 C C . PHE A 1 264 ? 24.422 -66.938 -1.761 1 22.14 264 PHE A C 1
ATOM 2123 O O . PHE A 1 264 ? 25.047 -67.625 -0.93 1 22.14 264 PHE A O 1
ATOM 2130 N N . GLY A 1 265 ? 23.812 -67.938 -2.533 1 20.12 265 GLY A N 1
ATOM 2131 C CA . GLY A 1 265 ? 24.656 -68.938 -3.137 1 20.12 265 GLY A CA 1
ATOM 2132 C C . GLY A 1 265 ? 25.844 -68.375 -3.896 1 20.12 265 GLY A C 1
ATOM 2133 O O . GLY A 1 265 ? 25.781 -67.25 -4.363 1 20.12 265 GLY A O 1
ATOM 2134 N N . MET A 1 266 ? 27.031 -69.062 -3.791 1 23.47 266 MET A N 1
ATOM 2135 C CA . MET A 1 266 ? 28.406 -69.188 -4.273 1 23.47 266 MET A CA 1
ATOM 2136 C C . MET A 1 266 ? 28.438 -69.375 -5.785 1 23.47 266 MET A C 1
ATOM 2138 O O . MET A 1 266 ? 28.203 -70.5 -6.297 1 23.47 266 MET A O 1
ATOM 2142 N N . CYS A 1 267 ? 27.562 -68.75 -6.637 1 21.2 267 CYS A N 1
ATOM 2143 C CA . CYS A 1 267 ? 28.047 -69.312 -7.914 1 21.2 267 CYS A CA 1
ATOM 2144 C C . CYS A 1 267 ? 29.531 -69 -8.102 1 21.2 267 CYS A C 1
ATOM 2146 O O . CYS A 1 267 ? 30.016 -67.938 -7.668 1 21.2 267 CYS A O 1
ATOM 2148 N N . ALA A 1 268 ? 30.219 -70 -8.812 1 22.78 268 ALA A N 1
ATOM 2149 C CA . ALA A 1 268 ? 31.547 -70.25 -9.367 1 22.78 268 ALA A CA 1
ATOM 2150 C C . ALA A 1 268 ? 31.984 -69.125 -10.281 1 22.78 268 ALA A C 1
ATOM 2152 O O . ALA A 1 268 ? 31.188 -68.562 -11.047 1 22.78 268 ALA A O 1
ATOM 2153 N N . MET B 1 1 ? -26.219 -2.08 41.219 1 20.11 1 MET B N 1
ATOM 2154 C CA . MET B 1 1 ? -26.484 -3.031 40.156 1 20.11 1 MET B CA 1
ATOM 2155 C C . MET B 1 1 ? -25.641 -2.709 38.906 1 20.11 1 MET B C 1
ATOM 2157 O O . MET B 1 1 ? -25.703 -1.594 38.406 1 20.11 1 MET B O 1
ATOM 2161 N N . ILE B 1 2 ? -24.391 -3.205 38.781 1 23.73 2 ILE B N 1
ATOM 2162 C CA . ILE B 1 2 ? -23.344 -2.904 37.812 1 23.73 2 ILE B CA 1
ATOM 2163 C C . ILE B 1 2 ? -23.797 -3.318 36.438 1 23.73 2 ILE B C 1
ATOM 2165 O O . ILE B 1 2 ? -24.312 -4.422 36.25 1 23.73 2 ILE B O 1
ATOM 2169 N N . GLN B 1 3 ? -24.516 -2.441 35.688 1 22.62 3 GLN B N 1
ATOM 2170 C CA . GLN B 1 3 ? -25.062 -2.762 34.375 1 22.62 3 GLN B CA 1
ATOM 2171 C C . GLN B 1 3 ? -24 -3.402 33.5 1 22.62 3 GLN B C 1
ATOM 2173 O O . GLN B 1 3 ? -22.906 -2.855 33.312 1 22.62 3 GLN B O 1
ATOM 2178 N N . VAL B 1 4 ? -23.906 -4.707 33.594 1 23.94 4 VAL B N 1
ATOM 2179 C CA . VAL B 1 4 ? -23.062 -5.512 32.719 1 23.94 4 VAL B CA 1
ATOM 2180 C C . VAL B 1 4 ? -23.203 -5.035 31.281 1 23.94 4 VAL B C 1
ATOM 2182 O O . VAL B 1 4 ? -24.312 -5 30.734 1 23.94 4 VAL B O 1
ATOM 2185 N N . VAL B 1 5 ? -22.547 -4.035 30.906 1 28.56 5 VAL B N 1
ATOM 2186 C CA . VAL B 1 5 ? -22.484 -3.621 29.5 1 28.56 5 VAL B CA 1
ATOM 2187 C C . VAL B 1 5 ? -22.281 -4.844 28.609 1 28.56 5 VAL B C 1
ATOM 2189 O O . VAL B 1 5 ? -21.484 -5.727 28.938 1 28.56 5 VAL B O 1
ATOM 2192 N N . GLN B 1 6 ? -23.438 -5.348 28.094 1 28.92 6 GLN B N 1
ATOM 2193 C CA . GLN B 1 6 ? -23.516 -6.453 27.156 1 28.92 6 GLN B CA 1
ATOM 2194 C C . GLN B 1 6 ? -22.219 -6.621 26.391 1 28.92 6 GLN B C 1
ATOM 2196 O O . GLN B 1 6 ? -21.688 -5.66 25.828 1 28.92 6 GLN B O 1
ATOM 2201 N N . LEU B 1 7 ? -21.359 -7.461 26.953 1 30.61 7 LEU B N 1
ATOM 2202 C CA . LEU B 1 7 ? -20.203 -8.016 26.266 1 30.61 7 LEU B CA 1
ATOM 2203 C C . LEU B 1 7 ? -20.531 -8.352 24.812 1 30.61 7 LEU B C 1
ATOM 2205 O O . LEU B 1 7 ? -21.391 -9.188 24.547 1 30.61 7 LEU B O 1
ATOM 2209 N N . PHE B 1 8 ? -20.844 -7.391 24 1 33.81 8 PHE B N 1
ATOM 2210 C CA . PHE B 1 8 ? -20.984 -7.789 22.609 1 33.81 8 PHE B CA 1
ATOM 2211 C C . PHE B 1 8 ? -19.984 -8.891 22.266 1 33.81 8 PHE B C 1
ATOM 2213 O O . PHE B 1 8 ? -18.812 -8.82 22.641 1 33.81 8 PHE B O 1
ATOM 2220 N N . SER B 1 9 ? -20.297 -10.125 22.625 1 36.62 9 SER B N 1
ATOM 2221 C CA . SER B 1 9 ? -19.484 -11.164 22 1 36.62 9 SER B CA 1
ATOM 2222 C C . SER B 1 9 ? -18.891 -10.68 20.688 1 36.62 9 SER B C 1
ATOM 2224 O O . SER B 1 9 ? -19.609 -10.211 19.797 1 36.62 9 SER B O 1
ATOM 2226 N N . CYS B 1 10 ? -17.953 -9.867 20.781 1 38.94 10 CYS B N 1
ATOM 2227 C CA . CYS B 1 10 ? -17.156 -9.258 19.734 1 38.94 10 CYS B CA 1
ATOM 2228 C C . CYS B 1 10 ? -17 -10.195 18.531 1 38.94 10 CYS B C 1
ATOM 2230 O O . CYS B 1 10 ? -16.094 -11.023 18.5 1 38.94 10 CYS B O 1
ATOM 2232 N N . LEU B 1 11 ? -18.109 -11.008 18.109 1 42.75 11 LEU B N 1
ATOM 2233 C CA . LEU B 1 11 ? -18.188 -11.758 16.875 1 42.75 11 LEU B CA 1
ATOM 2234 C C . LEU B 1 11 ? -17.281 -11.148 15.805 1 42.75 11 LEU B C 1
ATOM 2236 O O . LEU B 1 11 ? -16.766 -10.047 15.977 1 42.75 11 LEU B O 1
ATOM 2240 N N . ASP B 1 12 ? -17.562 -11.758 14.414 1 52.81 12 ASP B N 1
ATOM 2241 C CA . ASP B 1 12 ? -16.781 -11.742 13.18 1 52.81 12 ASP B CA 1
ATOM 2242 C C . ASP B 1 12 ? -16.625 -10.32 12.648 1 52.81 12 ASP B C 1
ATOM 2244 O O . ASP B 1 12 ? -17.562 -9.766 12.062 1 52.81 12 ASP B O 1
ATOM 2248 N N . LYS B 1 13 ? -15.938 -9.57 13.297 1 64.56 13 LYS B N 1
ATOM 2249 C CA . LYS B 1 13 ? -15.688 -8.156 13.016 1 64.56 13 LYS B CA 1
ATOM 2250 C C . LYS B 1 13 ? -14.891 -7.992 11.719 1 64.56 13 LYS B C 1
ATOM 2252 O O . LYS B 1 13 ? -14.047 -8.828 11.391 1 64.56 13 LYS B O 1
ATOM 2257 N N . ILE B 1 14 ? -15.516 -7.164 10.859 1 74.19 14 ILE B N 1
ATOM 2258 C CA . ILE B 1 14 ? -14.82 -6.816 9.625 1 74.19 14 ILE B CA 1
ATOM 2259 C C . ILE B 1 14 ? -13.383 -6.422 9.938 1 74.19 14 ILE B C 1
ATOM 2261 O O . ILE B 1 14 ? -13.133 -5.551 10.781 1 74.19 14 ILE B O 1
ATOM 2265 N N . SER B 1 15 ? -12.508 -7.188 9.438 1 78.81 15 SER B N 1
ATOM 2266 C CA . SER B 1 15 ? -11.102 -6.891 9.68 1 78.81 15 SER B CA 1
ATOM 2267 C C . SER B 1 15 ? -10.508 -6.035 8.562 1 78.81 15 SER B C 1
ATOM 2269 O O . SER B 1 15 ? -9.688 -5.152 8.82 1 78.81 15 SER B O 1
ATOM 2271 N N . TYR B 1 16 ? -10.914 -6.285 7.344 1 84.19 16 TYR B N 1
ATOM 2272 C CA . TYR B 1 16 ? -10.422 -5.453 6.254 1 84.19 16 TYR B CA 1
ATOM 2273 C C . TYR B 1 16 ? -11.414 -5.422 5.098 1 84.19 16 TYR B C 1
ATOM 2275 O O . TYR B 1 16 ? -12.273 -6.297 4.992 1 84.19 16 TYR B O 1
ATOM 2283 N N . ILE B 1 17 ? -11.266 -4.352 4.34 1 89.69 17 ILE B N 1
ATOM 2284 C CA . ILE B 1 17 ? -12.086 -4.148 3.148 1 89.69 17 ILE B CA 1
ATOM 2285 C C . ILE B 1 17 ? -11.188 -3.896 1.941 1 89.69 17 ILE B C 1
ATOM 2287 O O . ILE B 1 17 ? -10.188 -3.176 2.043 1 89.69 17 ILE B O 1
ATOM 2291 N N . GLN B 1 18 ? -11.586 -4.492 0.82 1 93.94 18 GLN B N 1
ATOM 2292 C CA . GLN B 1 18 ? -10.867 -4.25 -0.424 1 93.94 18 GLN B CA 1
ATOM 2293 C C . GLN B 1 18 ? -11.828 -4.035 -1.588 1 93.94 18 GLN B C 1
ATOM 2295 O O . GLN B 1 18 ? -12.703 -4.867 -1.837 1 93.94 18 GLN B O 1
ATOM 2300 N N . TRP B 1 19 ? -11.594 -2.953 -2.299 1 95.88 19 TRP B N 1
ATOM 2301 C CA . TRP B 1 19 ? -12.367 -2.691 -3.508 1 95.88 19 TRP B CA 1
ATOM 2302 C C . TRP B 1 19 ? -11.805 -3.469 -4.695 1 95.88 19 TRP B C 1
ATOM 2304 O O . TRP B 1 19 ? -10.586 -3.578 -4.852 1 95.88 19 TRP B O 1
ATOM 2314 N N . ALA B 1 20 ? -12.742 -3.975 -5.426 1 96.62 20 ALA B N 1
ATOM 2315 C CA . ALA B 1 20 ? -12.305 -4.387 -6.758 1 96.62 20 ALA B CA 1
ATOM 2316 C C . ALA B 1 20 ? -11.844 -3.188 -7.582 1 96.62 20 ALA B C 1
ATOM 2318 O O . ALA B 1 20 ? -12.297 -2.062 -7.359 1 96.62 20 ALA B O 1
ATOM 2319 N N . LEU B 1 21 ? -11.008 -3.488 -8.539 1 95.38 21 LEU B N 1
ATOM 2320 C CA . LEU B 1 21 ? -10.398 -2.408 -9.305 1 95.38 21 LEU B CA 1
ATOM 2321 C C . LEU B 1 21 ? -11.461 -1.632 -10.086 1 95.38 21 LEU B C 1
ATOM 2323 O O . LEU B 1 21 ? -11.32 -0.425 -10.289 1 95.38 21 LEU B O 1
ATOM 2327 N N . ASP B 1 22 ? -12.516 -2.252 -10.523 1 95.5 22 ASP B N 1
ATOM 2328 C CA . ASP B 1 22 ? -13.547 -1.571 -11.297 1 95.5 22 ASP B CA 1
ATOM 2329 C C . ASP B 1 22 ? -14.562 -0.896 -10.383 1 95.5 22 ASP B C 1
ATOM 2331 O O . ASP B 1 22 ? -15.539 -0.313 -10.859 1 95.5 22 ASP B O 1
ATOM 2335 N N . SER B 1 23 ? -14.445 -1.079 -9.094 1 95.56 23 SER B N 1
ATOM 2336 C CA . SER B 1 23 ? -15.25 -0.419 -8.07 1 95.56 23 SER B CA 1
ATOM 2337 C C . SER B 1 23 ? -16.656 -1.013 -7.996 1 95.56 23 SER B C 1
ATOM 2339 O O . SER B 1 23 ? -17.562 -0.39 -7.461 1 95.56 23 SER B O 1
ATOM 2341 N N . GLU B 1 24 ? -16.766 -2.172 -8.516 1 95.5 24 GLU B N 1
ATOM 2342 C CA . GLU B 1 24 ? -18.109 -2.748 -8.555 1 95.5 24 GLU B CA 1
ATOM 2343 C C . GLU B 1 24 ? -18.328 -3.717 -7.395 1 95.5 24 GLU B C 1
ATOM 2345 O O . GLU B 1 24 ? -19.469 -4.027 -7.047 1 95.5 24 GLU B O 1
ATOM 2350 N N . TYR B 1 25 ? -17.281 -4.211 -6.926 1 94.81 25 TYR B N 1
ATOM 2351 C CA . TYR B 1 25 ? -17.391 -5.188 -5.852 1 94.81 25 TYR B CA 1
ATOM 2352 C C . TYR B 1 25 ? -16.516 -4.785 -4.664 1 94.81 25 TYR B C 1
ATOM 2354 O O . TYR B 1 25 ? -15.523 -4.074 -4.824 1 94.81 25 TYR B O 1
ATOM 2362 N N . ILE B 1 26 ? -16.891 -5.266 -3.523 1 94.38 26 ILE B N 1
ATOM 2363 C CA . ILE B 1 26 ? -16.125 -5.078 -2.305 1 94.38 26 ILE B CA 1
ATOM 2364 C C . ILE B 1 26 ? -15.945 -6.418 -1.594 1 94.38 26 ILE B C 1
ATOM 2366 O O . ILE B 1 26 ? -16.906 -7.18 -1.443 1 94.38 26 ILE B O 1
ATOM 2370 N N . LEU B 1 27 ? -14.719 -6.617 -1.316 1 93.12 27 LEU B N 1
ATOM 2371 C CA . LEU B 1 27 ? -14.367 -7.812 -0.555 1 93.12 27 LEU B CA 1
ATOM 2372 C C . LEU B 1 27 ? -14.117 -7.469 0.91 1 93.12 27 LEU B C 1
ATOM 2374 O O . LEU B 1 27 ? -13.453 -6.48 1.214 1 93.12 27 LEU B O 1
ATOM 2378 N N . CYS B 1 28 ? -14.695 -8.297 1.758 1 88.31 28 CYS B N 1
ATOM 2379 C CA . CYS B 1 28 ? -14.508 -8.109 3.191 1 88.31 28 CYS B CA 1
ATOM 2380 C C . CYS B 1 28 ? -14.055 -9.398 3.855 1 88.31 28 CYS B C 1
ATOM 2382 O O . CYS B 1 28 ? -14.609 -10.469 3.59 1 88.31 28 CYS B O 1
ATOM 2384 N N . GLY B 1 29 ? -13.023 -9.289 4.625 1 83.25 29 GLY B N 1
ATOM 2385 C CA . GLY B 1 29 ? -12.555 -10.469 5.344 1 83.25 29 GLY B CA 1
ATOM 2386 C C . GLY B 1 29 ? -12.398 -10.234 6.836 1 83.25 29 GLY B C 1
ATOM 2387 O O . GLY B 1 29 ? -12.406 -9.086 7.293 1 83.25 29 GLY B O 1
ATOM 2388 N N . LEU B 1 30 ? -12.5 -11.352 7.531 1 71.62 30 LEU B N 1
ATOM 2389 C CA . LEU B 1 30 ? -12.203 -11.352 8.961 1 71.62 30 LEU B CA 1
ATOM 2390 C C . LEU B 1 30 ? -10.844 -11.984 9.234 1 71.62 30 LEU B C 1
ATOM 2392 O O . LEU B 1 30 ? -10.438 -12.922 8.539 1 71.62 30 LEU B O 1
ATOM 2396 N N . TYR B 1 31 ? -10.164 -11.234 10.062 1 63.22 31 TYR B N 1
ATOM 2397 C CA . TYR B 1 31 ? -8.852 -11.789 10.391 1 63.22 31 TYR B CA 1
ATOM 2398 C C . TYR B 1 31 ? -8.984 -13.172 11.016 1 63.22 31 TYR B C 1
ATOM 2400 O O . TYR B 1 31 ? -9.781 -13.375 11.93 1 63.22 31 TYR B O 1
ATOM 2408 N N . LYS B 1 32 ? -8.242 -14.102 10.367 1 63.22 32 LYS B N 1
ATOM 2409 C CA . LYS B 1 32 ? -8.016 -15.445 10.875 1 63.22 32 LYS B CA 1
ATOM 2410 C C . LYS B 1 32 ? -9.258 -16.312 10.711 1 63.22 32 LYS B C 1
ATOM 2412 O O . LYS B 1 32 ? -9.422 -17.312 11.414 1 63.22 32 LYS B O 1
ATOM 2417 N N . ARG B 1 33 ? -10.219 -15.875 9.945 1 71.06 33 ARG B N 1
ATOM 2418 C CA . ARG B 1 33 ? -11.344 -16.734 9.617 1 71.06 33 ARG B CA 1
ATOM 2419 C C . ARG B 1 33 ? -11.203 -17.297 8.203 1 71.06 33 ARG B C 1
ATOM 2421 O O . ARG B 1 33 ? -10.578 -16.672 7.34 1 71.06 33 ARG B O 1
ATOM 2428 N N . PRO B 1 34 ? -11.844 -18.438 8.062 1 76.75 34 PRO B N 1
ATOM 2429 C CA . PRO B 1 34 ? -11.727 -19.078 6.758 1 76.75 34 PRO B CA 1
ATOM 2430 C C . PRO B 1 34 ? -12.711 -18.531 5.73 1 76.75 34 PRO B C 1
ATOM 2432 O O . PRO B 1 34 ? -12.906 -19.125 4.668 1 76.75 34 PRO B O 1
ATOM 2435 N N . THR B 1 35 ? -13.312 -17.344 6.07 1 82 35 THR B N 1
ATOM 2436 C CA . THR B 1 35 ? -14.391 -16.906 5.184 1 82 35 THR B CA 1
ATOM 2437 C C . THR B 1 35 ? -14.164 -15.469 4.715 1 82 35 THR B C 1
ATOM 2439 O O . THR B 1 35 ? -13.648 -14.641 5.469 1 82 35 THR B O 1
ATOM 2442 N N . ILE B 1 36 ? -14.508 -15.258 3.461 1 87.75 36 ILE B N 1
ATOM 2443 C CA . ILE B 1 36 ? -14.531 -13.938 2.836 1 87.75 36 ILE B CA 1
ATOM 2444 C C . ILE B 1 36 ? -15.914 -13.672 2.24 1 87.75 36 ILE B C 1
ATOM 2446 O O . ILE B 1 36 ? -16.547 -14.578 1.682 1 87.75 36 ILE B O 1
ATOM 2450 N N . GLN B 1 37 ? -16.375 -12.461 2.426 1 88 37 GLN B N 1
ATOM 2451 C CA . GLN B 1 37 ? -17.641 -12.07 1.807 1 88 37 GLN B CA 1
ATOM 2452 C C . GLN B 1 37 ? -17.406 -11.016 0.726 1 88 37 GLN B C 1
ATOM 2454 O O . GLN B 1 37 ? -16.594 -10.109 0.896 1 88 37 GLN B O 1
ATOM 2459 N N . VAL B 1 38 ? -18.188 -11.195 -0.296 1 90.94 38 VAL B N 1
ATOM 2460 C CA . VAL B 1 38 ? -18.094 -10.258 -1.412 1 90.94 38 VAL B CA 1
ATOM 2461 C C . VAL B 1 38 ? -19.484 -9.703 -1.725 1 90.94 38 VAL B C 1
ATOM 2463 O O . VAL B 1 38 ? -20.469 -10.438 -1.748 1 90.94 38 VAL B O 1
ATOM 2466 N N . TRP B 1 39 ? -19.547 -8.414 -1.941 1 91.81 39 TRP B N 1
ATOM 2467 C CA . TRP B 1 39 ? -20.797 -7.754 -2.305 1 91.81 39 TRP B CA 1
ATOM 2468 C C . TRP B 1 39 ? -20.641 -6.996 -3.619 1 91.81 39 TRP B C 1
ATOM 2470 O O . TRP B 1 39 ? -19.547 -6.535 -3.959 1 91.81 39 TRP B O 1
ATOM 2480 N N . SER B 1 40 ? -21.781 -6.918 -4.273 1 91.56 40 SER B N 1
ATOM 2481 C CA . SER B 1 40 ? -21.844 -6.121 -5.496 1 91.56 40 SER B CA 1
ATOM 2482 C C . SER B 1 40 ? -22.562 -4.797 -5.25 1 91.56 40 SER B C 1
ATOM 2484 O O . SER B 1 40 ? -23.609 -4.758 -4.605 1 91.56 40 SER B O 1
ATOM 2486 N N . LEU B 1 41 ? -22.016 -3.73 -5.754 1 92.06 41 LEU B N 1
ATOM 2487 C CA . LEU B 1 41 ? -22.656 -2.43 -5.625 1 92.06 41 LEU B CA 1
ATOM 2488 C C . LEU B 1 41 ? -23.812 -2.291 -6.617 1 92.06 41 LEU B C 1
ATOM 2490 O O . LEU B 1 41 ? -24.812 -1.632 -6.324 1 92.06 41 LEU B O 1
ATOM 2494 N N . THR B 1 42 ? -23.625 -2.85 -7.762 1 90 42 THR B N 1
ATOM 2495 C CA . THR B 1 42 ? -24.609 -2.703 -8.828 1 90 42 THR B CA 1
ATOM 2496 C C . THR B 1 42 ? -25.75 -3.689 -8.641 1 90 42 THR B C 1
ATOM 2498 O O . THR B 1 42 ? -26.875 -3.439 -9.094 1 90 42 THR B O 1
ATOM 2501 N N . GLN B 1 43 ? -25.5 -4.832 -8.039 1 88 43 GLN B N 1
ATOM 2502 C CA . GLN B 1 43 ? -26.516 -5.828 -7.707 1 88 43 GLN B CA 1
ATOM 2503 C C . GLN B 1 43 ? -26.531 -6.121 -6.211 1 88 43 GLN B C 1
ATOM 2505 O O . GLN B 1 43 ? -26.016 -7.152 -5.77 1 88 43 GLN B O 1
ATOM 2510 N N . PRO B 1 44 ? -27.156 -5.285 -5.512 1 80.94 44 PRO B N 1
ATOM 2511 C CA . PRO B 1 44 ? -27.078 -5.355 -4.051 1 80.94 44 PRO B CA 1
ATOM 2512 C C . PRO B 1 44 ? -27.609 -6.676 -3.494 1 80.94 44 PRO B C 1
ATOM 2514 O O . PRO B 1 44 ? -27.281 -7.043 -2.359 1 80.94 44 PRO B O 1
ATOM 2517 N N . GLU B 1 45 ? -28.344 -7.371 -4.297 1 83.31 45 GLU B N 1
ATOM 2518 C CA . GLU B 1 45 ? -28.891 -8.641 -3.826 1 83.31 45 GLU B CA 1
ATOM 2519 C C . GLU B 1 45 ? -27.891 -9.773 -3.996 1 83.31 45 GLU B C 1
ATOM 2521 O O . GLU B 1 45 ? -28.047 -10.852 -3.418 1 83.31 45 GLU B O 1
ATOM 2526 N N . TRP B 1 46 ? -26.938 -9.438 -4.781 1 84.06 46 TRP B N 1
ATOM 2527 C CA . TRP B 1 46 ? -25.922 -10.453 -5.02 1 84.06 46 TRP B CA 1
ATOM 2528 C C . TRP B 1 46 ? -24.859 -10.445 -3.916 1 84.06 46 TRP B C 1
ATOM 2530 O O . TRP B 1 46 ? -24.328 -9.391 -3.57 1 84.06 46 TRP B O 1
ATOM 2540 N N . THR B 1 47 ? -24.625 -11.539 -3.283 1 83.94 47 THR B N 1
ATOM 2541 C CA . THR B 1 47 ? -23.547 -11.711 -2.309 1 83.94 47 THR B CA 1
ATOM 2542 C C . THR B 1 47 ? -22.828 -13.039 -2.525 1 83.94 47 THR B C 1
ATOM 2544 O O . THR B 1 47 ? -23.438 -14.008 -2.99 1 83.94 47 THR B O 1
ATOM 2547 N N . CYS B 1 48 ? -21.578 -12.969 -2.301 1 85.12 48 CYS B N 1
ATOM 2548 C CA . CYS B 1 48 ? -20.766 -14.18 -2.432 1 85.12 48 CYS B CA 1
ATOM 2549 C C . CYS B 1 48 ? -19.953 -14.438 -1.17 1 85.12 48 CYS B C 1
ATOM 2551 O O . CYS B 1 48 ? -19.328 -13.516 -0.632 1 85.12 48 CYS B O 1
ATOM 2553 N N . LYS B 1 49 ? -20.031 -15.703 -0.793 1 84.12 49 LYS B N 1
ATOM 2554 C CA . LYS B 1 49 ? -19.219 -16.109 0.351 1 84.12 49 LYS B CA 1
ATOM 2555 C C . LYS B 1 49 ? -18.188 -17.156 -0.055 1 84.12 49 LYS B C 1
ATOM 2557 O O . LYS B 1 49 ? -18.516 -18.156 -0.702 1 84.12 49 LYS B O 1
ATOM 2562 N N . ILE B 1 50 ? -16.984 -16.891 0.276 1 85.44 50 ILE B N 1
ATOM 2563 C CA . ILE B 1 50 ? -15.914 -17.844 0.044 1 85.44 50 ILE B CA 1
ATOM 2564 C C . ILE B 1 50 ? -15.492 -18.484 1.368 1 85.44 50 ILE B C 1
ATOM 2566 O O . ILE B 1 50 ? -15.133 -17.766 2.314 1 85.44 50 ILE B O 1
ATOM 2570 N N . ASP B 1 51 ? -15.57 -19.719 1.393 1 81.81 51 ASP B N 1
ATOM 2571 C CA . ASP B 1 51 ? -15.203 -20.484 2.582 1 81.81 51 ASP B CA 1
ATOM 2572 C C . ASP B 1 51 ? -14.148 -21.547 2.252 1 81.81 51 ASP B C 1
ATOM 2574 O O . ASP B 1 51 ? -14.422 -22.5 1.521 1 81.81 51 ASP B O 1
ATOM 2578 N N . GLU B 1 52 ? -13.008 -21.375 2.766 1 82.25 52 GLU B N 1
ATOM 2579 C CA . GLU B 1 52 ? -11.898 -22.297 2.496 1 82.25 52 GLU B CA 1
ATOM 2580 C C . GLU B 1 52 ? -11.922 -23.484 3.453 1 82.25 52 GLU B C 1
ATOM 2582 O O . GLU B 1 52 ? -11.086 -24.391 3.35 1 82.25 52 GLU B O 1
ATOM 2587 N N . GLY B 1 53 ? -12.828 -23.547 4.422 1 80.81 53 GLY B N 1
ATOM 2588 C CA . GLY B 1 53 ? -12.938 -24.641 5.363 1 80.81 53 GLY B CA 1
ATOM 2589 C C . GLY B 1 53 ? -11.812 -24.688 6.375 1 80.81 53 GLY B C 1
ATOM 2590 O O . GLY B 1 53 ? -11.359 -23.641 6.852 1 80.81 53 GLY B O 1
ATOM 2591 N N . PRO B 1 54 ? -11.406 -25.875 6.617 1 79.5 54 PRO B N 1
ATOM 2592 C CA . PRO B 1 54 ? -10.422 -26.031 7.691 1 79.5 54 PRO B CA 1
ATOM 2593 C C . PRO B 1 54 ? -9.062 -25.438 7.332 1 79.5 54 PRO B C 1
ATOM 2595 O O . PRO B 1 54 ? -8.25 -25.156 8.219 1 79.5 54 PRO B O 1
ATOM 2598 N N . ALA B 1 55 ? -8.82 -25.344 6.059 1 82.75 55 ALA B N 1
ATOM 2599 C CA . ALA B 1 55 ? -7.52 -24.828 5.641 1 82.75 55 ALA B CA 1
ATOM 2600 C C . ALA B 1 55 ? -7.348 -23.375 6.059 1 82.75 55 ALA B C 1
ATOM 2602 O O . ALA B 1 55 ? -6.227 -22.906 6.266 1 82.75 55 ALA B O 1
ATOM 2603 N N . GLY B 1 56 ? -8.5 -22.625 6.215 1 87.12 56 GLY B N 1
ATOM 2604 C CA . GLY B 1 56 ? -8.43 -21.203 6.566 1 87.12 56 GLY B CA 1
ATOM 2605 C C . GLY B 1 56 ? -7.961 -20.328 5.418 1 87.12 56 GLY B C 1
ATOM 2606 O O . GLY B 1 56 ? -7.688 -20.828 4.324 1 87.12 56 GLY B O 1
ATOM 2607 N N . ILE B 1 57 ? -7.996 -19.031 5.691 1 89.88 57 ILE B N 1
ATOM 2608 C CA . ILE B 1 57 ? -7.547 -18.062 4.695 1 89.88 57 ILE B CA 1
ATOM 2609 C C . ILE B 1 57 ? -6.473 -17.156 5.297 1 89.88 57 ILE B C 1
ATOM 2611 O O . ILE B 1 57 ? -6.746 -16.391 6.227 1 89.88 57 ILE B O 1
ATOM 2615 N N . ALA B 1 58 ? -5.348 -17.266 4.738 1 91.38 58 ALA B N 1
ATOM 2616 C CA . ALA B 1 58 ? -4.238 -16.438 5.203 1 91.38 58 ALA B CA 1
ATOM 2617 C C . ALA B 1 58 ? -4.238 -15.078 4.504 1 91.38 58 ALA B C 1
ATOM 2619 O O . ALA B 1 58 ? -3.824 -14.078 5.086 1 91.38 58 ALA B O 1
ATOM 2620 N N . HIS B 1 59 ? -4.684 -15.078 3.281 1 93.19 59 HIS B N 1
ATOM 2621 C CA . HIS B 1 59 ? -4.688 -13.844 2.5 1 93.19 59 HIS B CA 1
ATOM 2622 C C . HIS B 1 59 ? -5.648 -13.938 1.32 1 93.19 59 HIS B C 1
ATOM 2624 O O . HIS B 1 59 ? -5.84 -15.023 0.758 1 93.19 59 HIS B O 1
ATOM 2630 N N . ALA B 1 60 ? -6.164 -12.781 0.983 1 93.19 60 ALA B N 1
ATOM 2631 C CA . ALA B 1 60 ? -7.035 -12.688 -0.185 1 93.19 60 ALA B CA 1
ATOM 2632 C C . ALA B 1 60 ? -6.695 -11.461 -1.023 1 93.19 60 ALA B C 1
ATOM 2634 O O . ALA B 1 60 ? -6.328 -10.414 -0.483 1 93.19 60 ALA B O 1
ATOM 2635 N N . ARG B 1 61 ? -6.836 -11.586 -2.332 1 95 61 ARG B N 1
ATOM 2636 C CA . ARG B 1 61 ? -6.602 -10.453 -3.219 1 95 61 ARG B CA 1
ATOM 2637 C C . ARG B 1 61 ? -7.461 -10.547 -4.473 1 95 61 ARG B C 1
ATOM 2639 O O . ARG B 1 61 ? -7.82 -11.648 -4.902 1 95 61 ARG B O 1
ATOM 2646 N N . TRP B 1 62 ? -7.727 -9.383 -5.047 1 96.31 62 TRP B N 1
ATOM 2647 C CA . TRP B 1 62 ? -8.461 -9.336 -6.309 1 96.31 62 TRP B CA 1
ATOM 2648 C C . TRP B 1 62 ? -7.539 -9.656 -7.48 1 96.31 62 TRP B C 1
ATOM 2650 O O . TRP B 1 62 ? -6.375 -9.258 -7.496 1 96.31 62 TRP B O 1
ATOM 2660 N N . SER B 1 63 ? -8.102 -10.336 -8.422 1 96.5 63 SER B N 1
ATOM 2661 C CA . SER B 1 63 ? -7.469 -10.391 -9.734 1 96.5 63 SER B CA 1
ATOM 2662 C C . SER B 1 63 ? -7.613 -9.062 -10.469 1 96.5 63 SER B C 1
ATOM 2664 O O . SER B 1 63 ? -8.492 -8.258 -10.141 1 96.5 63 SER B O 1
ATOM 2666 N N . PRO B 1 64 ? -6.762 -8.852 -11.438 1 96.19 64 PRO B N 1
ATOM 2667 C CA . PRO B 1 64 ? -6.82 -7.59 -12.172 1 96.19 64 PRO B CA 1
ATOM 2668 C C . PRO B 1 64 ? -8.156 -7.383 -12.891 1 96.19 64 PRO B C 1
ATOM 2670 O O . PRO B 1 64 ? -8.555 -6.246 -13.141 1 96.19 64 PRO B O 1
ATOM 2673 N N . ASP B 1 65 ? -8.859 -8.383 -13.258 1 94.69 65 ASP B N 1
ATOM 2674 C CA . ASP B 1 65 ? -10.109 -8.227 -14 1 94.69 65 ASP B CA 1
ATOM 2675 C C . ASP B 1 65 ? -11.281 -7.977 -13.055 1 94.69 65 ASP B C 1
ATOM 2677 O O . ASP B 1 65 ? -12.414 -7.797 -13.5 1 94.69 65 ASP B O 1
ATOM 2681 N N . SER B 1 66 ? -11.078 -8.086 -11.781 1 95.44 66 SER B N 1
ATOM 2682 C CA . SER B 1 66 ? -12.055 -7.797 -10.742 1 95.44 66 SER B CA 1
ATOM 2683 C C . SER B 1 66 ? -13.172 -8.836 -10.727 1 95.44 66 SER B C 1
ATOM 2685 O O . SER B 1 66 ? -14.266 -8.562 -10.234 1 95.44 66 SER B O 1
ATOM 2687 N N . ARG B 1 67 ? -12.93 -9.977 -11.281 1 94.06 67 ARG B N 1
ATOM 2688 C CA . ARG B 1 67 ? -13.969 -11.008 -11.352 1 94.06 67 ARG B CA 1
ATOM 2689 C C . ARG B 1 67 ? -13.508 -12.297 -10.68 1 94.06 67 ARG B C 1
ATOM 2691 O O . ARG B 1 67 ? -14.273 -13.258 -10.586 1 94.06 67 ARG B O 1
ATOM 2698 N N . HIS B 1 68 ? -12.336 -12.273 -10.227 1 94.56 68 HIS B N 1
ATOM 2699 C CA . HIS B 1 68 ? -11.789 -13.414 -9.5 1 94.56 68 HIS B CA 1
ATOM 2700 C C . HIS B 1 68 ? -11.086 -12.977 -8.219 1 94.56 68 HIS B C 1
ATOM 2702 O O . HIS B 1 68 ? -10.602 -11.844 -8.133 1 94.56 68 HIS B O 1
ATOM 2708 N N . ILE B 1 69 ? -11.039 -13.859 -7.289 1 94.31 69 ILE B N 1
ATOM 2709 C CA . ILE B 1 69 ? -10.352 -13.641 -6.02 1 94.31 69 ILE B CA 1
ATOM 2710 C C . ILE B 1 69 ? -9.367 -14.781 -5.758 1 94.31 69 ILE B C 1
ATOM 2712 O O . ILE B 1 69 ? -9.727 -15.953 -5.875 1 94.31 69 ILE B O 1
ATOM 2716 N N . LEU B 1 70 ? -8.18 -14.383 -5.5 1 95.62 70 LEU B N 1
ATOM 2717 C CA . LEU B 1 70 ? -7.176 -15.367 -5.105 1 95.62 70 LEU B CA 1
ATOM 2718 C C . LEU B 1 70 ? -7.062 -15.445 -3.586 1 95.62 70 LEU B C 1
ATOM 2720 O O . LEU B 1 70 ? -6.934 -14.422 -2.914 1 95.62 70 LEU B O 1
ATOM 2724 N N . THR B 1 71 ? -7.195 -16.672 -3.092 1 93.75 71 THR B N 1
ATOM 2725 C CA . THR B 1 71 ? -6.977 -16.875 -1.666 1 93.75 71 THR B CA 1
ATOM 2726 C C . THR B 1 71 ? -5.828 -17.859 -1.437 1 93.75 71 THR B C 1
ATOM 2728 O O . THR B 1 71 ? -5.664 -18.812 -2.193 1 93.75 71 THR B O 1
ATOM 2731 N N . THR B 1 72 ? -5.043 -17.562 -0.497 1 94.62 72 THR B N 1
ATOM 2732 C CA . THR B 1 72 ? -4.031 -18.516 -0.037 1 94.62 72 THR B CA 1
ATOM 2733 C C . THR B 1 72 ? -4.402 -19.078 1.329 1 94.62 72 THR B C 1
ATOM 2735 O O . THR B 1 72 ? -4.73 -18.328 2.25 1 94.62 72 THR B O 1
ATOM 2738 N N . SER B 1 73 ? -4.383 -20.328 1.469 1 92.19 73 SER B N 1
ATOM 2739 C CA . SER B 1 73 ? -4.781 -21 2.703 1 92.19 73 SER B CA 1
ATOM 2740 C C . SER B 1 73 ? -3.711 -20.844 3.779 1 92.19 73 SER B C 1
ATOM 2742 O O . SER B 1 73 ? -2.551 -20.562 3.475 1 92.19 73 SER B O 1
ATOM 2744 N N . ASP B 1 74 ? -4.168 -21.109 4.961 1 90.56 74 ASP B N 1
ATOM 2745 C CA . ASP B 1 74 ? -3.203 -21.219 6.051 1 90.56 74 ASP B CA 1
ATOM 2746 C C . ASP B 1 74 ? -2.213 -22.344 5.801 1 90.56 74 ASP B C 1
ATOM 2748 O O . ASP B 1 74 ? -2.572 -23.375 5.219 1 90.56 74 ASP B O 1
ATOM 2752 N N . PHE B 1 75 ? -1.025 -22.141 6.117 1 90.75 75 PHE B N 1
ATOM 2753 C CA . PHE B 1 75 ? 0.063 -23.109 5.984 1 90.75 75 PHE B CA 1
ATOM 2754 C C . PHE B 1 75 ? 0.434 -23.312 4.523 1 90.75 75 PHE B C 1
ATOM 2756 O O . PHE B 1 75 ? 1.139 -24.266 4.18 1 90.75 75 PHE B O 1
ATOM 2763 N N . GLN B 1 76 ? -0.095 -22.516 3.678 1 92.69 76 GLN B N 1
ATOM 2764 C CA . GLN B 1 76 ? 0.263 -22.484 2.264 1 92.69 76 GLN B CA 1
ATOM 2765 C C . GLN B 1 76 ? -0.018 -23.828 1.589 1 92.69 76 GLN B C 1
ATOM 2767 O O . GLN B 1 76 ? 0.798 -24.312 0.806 1 92.69 76 GLN B O 1
ATOM 2772 N N . LEU B 1 77 ? -1.118 -24.406 1.95 1 93.19 77 LEU B N 1
ATOM 2773 C CA . LEU B 1 77 ? -1.498 -25.672 1.333 1 93.19 77 LEU B CA 1
ATOM 2774 C C . LEU B 1 77 ? -1.883 -25.469 -0.129 1 93.19 77 LEU B C 1
ATOM 2776 O O . LEU B 1 77 ? -1.532 -26.281 -0.986 1 93.19 77 LEU B O 1
ATOM 2780 N N . ARG B 1 78 ? -2.59 -24.391 -0.354 1 94.19 78 ARG B N 1
ATOM 2781 C CA . ARG B 1 78 ? -3.02 -24.141 -1.725 1 94.19 78 ARG B CA 1
ATOM 2782 C C . ARG B 1 78 ? -3.348 -22.672 -1.937 1 94.19 78 ARG B C 1
ATOM 2784 O O . ARG B 1 78 ? -3.699 -21.969 -0.988 1 94.19 78 ARG B O 1
ATOM 2791 N N . LEU B 1 79 ? -3.166 -22.25 -3.062 1 96 79 LEU B N 1
ATOM 2792 C CA . LEU B 1 79 ? -3.736 -21.016 -3.592 1 96 79 LEU B CA 1
ATOM 2793 C C . LEU B 1 79 ? -4.941 -21.312 -4.48 1 96 79 LEU B C 1
ATOM 2795 O O . LEU B 1 79 ? -4.855 -22.125 -5.402 1 96 79 LEU B O 1
ATOM 2799 N N . THR B 1 80 ? -6.031 -20.719 -4.164 1 93.88 80 THR B N 1
ATOM 2800 C CA . THR B 1 80 ? -7.266 -20.969 -4.898 1 93.88 80 THR B CA 1
ATOM 2801 C C . THR B 1 80 ? -7.727 -19.719 -5.633 1 93.88 80 THR B C 1
ATOM 2803 O O . THR B 1 80 ? -7.734 -18.625 -5.059 1 93.88 80 THR B O 1
ATOM 2806 N N . VAL B 1 81 ? -8.055 -19.906 -6.887 1 94.69 81 VAL B N 1
ATOM 2807 C CA . VAL B 1 81 ? -8.656 -18.844 -7.664 1 94.69 81 VAL B CA 1
ATOM 2808 C C . VAL B 1 81 ? -10.164 -19.047 -7.75 1 94.69 81 VAL B C 1
ATOM 2810 O O . VAL B 1 81 ? -10.633 -20.031 -8.336 1 94.69 81 VAL B O 1
ATOM 2813 N N . TRP B 1 82 ? -10.898 -18.078 -7.184 1 91.88 82 TRP B N 1
ATOM 2814 C CA . TRP B 1 82 ? -12.352 -18.141 -7.156 1 91.88 82 TRP B CA 1
ATOM 2815 C C . TRP B 1 82 ? -12.961 -17.234 -8.219 1 91.88 82 TRP B C 1
ATOM 2817 O O . TRP B 1 82 ? -12.68 -16.031 -8.258 1 91.88 82 TRP B O 1
ATOM 2827 N N . SER B 1 83 ? -13.75 -17.828 -9.031 1 90.44 83 SER B N 1
ATOM 2828 C CA . SER B 1 83 ? -14.469 -17.016 -10.016 1 90.44 83 SER B CA 1
ATOM 2829 C C . SER B 1 83 ? -15.789 -16.516 -9.453 1 90.44 83 SER B C 1
ATOM 2831 O O . SER B 1 83 ? -16.531 -17.266 -8.828 1 90.44 83 SER B O 1
ATOM 2833 N N . LEU B 1 84 ? -16.078 -15.258 -9.664 1 87.75 84 LEU B N 1
ATOM 2834 C CA . LEU B 1 84 ? -17.359 -14.688 -9.25 1 87.75 84 LEU B CA 1
ATOM 2835 C C . LEU B 1 84 ? -18.422 -14.891 -10.328 1 87.75 84 LEU B C 1
ATOM 2837 O O . LEU B 1 84 ? -19.609 -14.656 -10.086 1 87.75 84 LEU B O 1
ATOM 2841 N N . VAL B 1 85 ? -17.938 -15.242 -11.461 1 82.88 85 VAL B N 1
ATOM 2842 C CA . VAL B 1 85 ? -18.828 -15.344 -12.609 1 82.88 85 VAL B CA 1
ATOM 2843 C C . VAL B 1 85 ? -19.297 -16.797 -12.766 1 82.88 85 VAL B C 1
ATOM 2845 O O . VAL B 1 85 ? -20.5 -17.031 -12.977 1 82.88 85 VAL B O 1
ATOM 2848 N N . ASN B 1 86 ? -18.312 -17.578 -12.68 1 77.88 86 ASN B N 1
ATOM 2849 C CA . ASN B 1 86 ? -18.688 -18.984 -12.742 1 77.88 86 ASN B CA 1
ATOM 2850 C C . ASN B 1 86 ? -18.266 -19.734 -11.484 1 77.88 86 ASN B C 1
ATOM 2852 O O . ASN B 1 86 ? -17.594 -19.172 -10.617 1 77.88 86 ASN B O 1
ATOM 2856 N N . THR B 1 87 ? -18.906 -20.75 -10.938 1 69.88 87 THR B N 1
ATOM 2857 C CA . THR B 1 87 ? -18.656 -21.453 -9.68 1 69.88 87 THR B CA 1
ATOM 2858 C C . THR B 1 87 ? -17.391 -22.312 -9.781 1 69.88 87 THR B C 1
ATOM 2860 O O . THR B 1 87 ? -17.125 -23.141 -8.906 1 69.88 87 THR B O 1
ATOM 2863 N N . ALA B 1 88 ? -16.516 -22.031 -10.781 1 74.19 88 ALA B N 1
ATOM 2864 C CA . ALA B 1 88 ? -15.297 -22.828 -10.945 1 74.19 88 ALA B CA 1
ATOM 2865 C C . ALA B 1 88 ? -14.141 -22.25 -10.133 1 74.19 88 ALA B C 1
ATOM 2867 O O . ALA B 1 88 ? -14.133 -21.062 -9.828 1 74.19 88 ALA B O 1
ATOM 2868 N N . CYS B 1 89 ? -13.359 -23.203 -9.625 1 86.06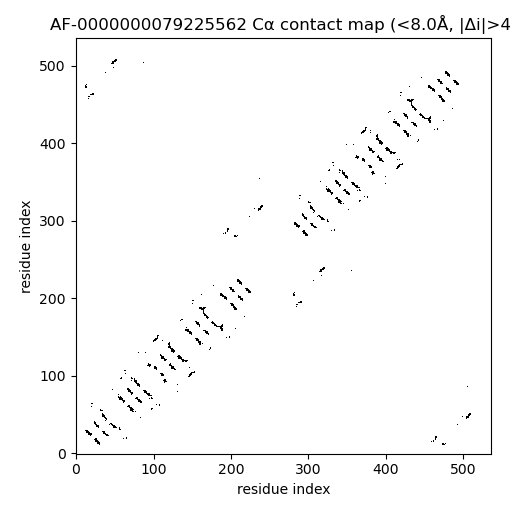 89 CYS B N 1
ATOM 2869 C CA . CYS B 1 89 ? -12.156 -22.766 -8.922 1 86.06 89 CYS B CA 1
ATOM 2870 C C . CYS B 1 89 ? -10.93 -23.516 -9.422 1 86.06 89 CYS B C 1
ATOM 2872 O O . CYS B 1 89 ? -11.039 -24.625 -9.93 1 86.06 89 CYS B O 1
ATOM 2874 N N . VAL B 1 90 ? -9.844 -22.812 -9.445 1 89.31 90 VAL B N 1
ATOM 2875 C CA . VAL B 1 90 ? -8.555 -23.391 -9.82 1 89.31 90 VAL B CA 1
ATOM 2876 C C . VAL B 1 90 ? -7.617 -23.391 -8.617 1 89.31 90 VAL B C 1
ATOM 2878 O O . VAL B 1 90 ? -7.609 -22.438 -7.828 1 89.31 90 VAL B O 1
ATOM 2881 N N . HIS B 1 91 ? -6.863 -24.5 -8.508 1 92.25 91 HIS B N 1
ATOM 2882 C CA . HIS B 1 91 ? -5.953 -24.625 -7.375 1 92.25 91 HIS B CA 1
ATOM 2883 C C . HIS B 1 91 ? -4.5 -24.672 -7.84 1 92.25 91 HIS B C 1
ATOM 2885 O O . HIS B 1 91 ? -4.184 -25.312 -8.836 1 92.25 91 HIS B O 1
ATOM 2891 N N . VAL B 1 92 ? -3.695 -23.922 -7.211 1 94.88 92 VAL B N 1
ATOM 2892 C CA . VAL B 1 92 ? -2.244 -24.078 -7.273 1 94.88 92 VAL B CA 1
ATOM 2893 C C . VAL B 1 92 ? -1.723 -24.609 -5.945 1 94.88 92 VAL B C 1
ATOM 2895 O O . VAL B 1 92 ? -1.896 -23.969 -4.902 1 94.88 92 VAL B O 1
ATOM 2898 N N . ARG B 1 93 ? -1.044 -25.703 -6.012 1 94.69 93 ARG B N 1
ATOM 2899 C CA . ARG B 1 93 ? -0.625 -26.359 -4.777 1 94.69 93 ARG B CA 1
ATOM 2900 C C . ARG B 1 93 ? 0.697 -25.781 -4.277 1 94.69 93 ARG B C 1
ATOM 2902 O O . ARG B 1 93 ? 1.58 -25.453 -5.074 1 94.69 93 ARG B O 1
ATOM 2909 N N . TRP B 1 94 ? 0.779 -25.609 -3.006 1 95.5 94 TRP B N 1
ATOM 2910 C CA . TRP B 1 94 ? 1.987 -25.312 -2.24 1 95.5 94 TRP B CA 1
ATOM 2911 C C . TRP B 1 94 ? 2.572 -23.969 -2.641 1 95.5 94 TRP B C 1
ATOM 2913 O O . TRP B 1 94 ? 3.762 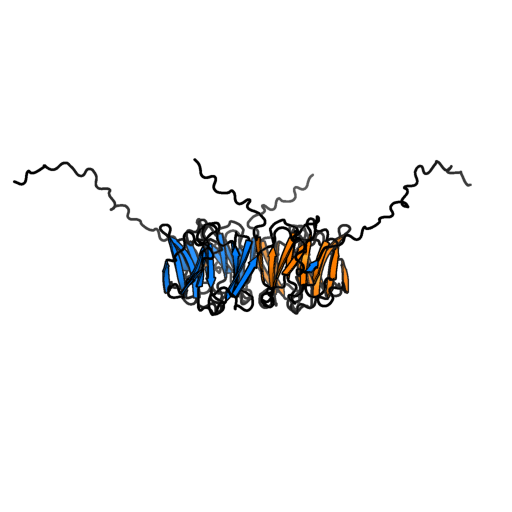-23.859 -2.955 1 95.5 94 TRP B O 1
ATOM 2923 N N . PRO B 1 95 ? 1.741 -22.953 -2.572 1 97.69 95 PRO B N 1
ATOM 2924 C CA . PRO B 1 95 ? 2.348 -21.625 -2.736 1 97.69 95 PRO B CA 1
ATOM 2925 C C . PRO B 1 95 ? 3.42 -21.344 -1.689 1 97.69 95 PRO B C 1
ATOM 2927 O O . PRO B 1 95 ? 3.283 -21.734 -0.531 1 97.69 95 PRO B O 1
ATOM 2930 N N . LYS B 1 96 ? 4.391 -20.688 -2.115 1 97.69 96 LYS B N 1
ATOM 2931 C CA . LYS B 1 96 ? 5.523 -20.516 -1.215 1 97.69 96 LYS B CA 1
ATOM 2932 C C . LYS B 1 96 ? 5.191 -19.547 -0.081 1 97.69 96 LYS B C 1
ATOM 2934 O O . LYS B 1 96 ? 5.66 -19.719 1.045 1 97.69 96 LYS B O 1
ATOM 2939 N N . TYR B 1 97 ? 4.43 -18.453 -0.367 1 97 97 TYR B N 1
ATOM 2940 C CA . TYR B 1 97 ? 4.094 -17.422 0.615 1 97 97 TYR B CA 1
ATOM 2941 C C . TYR B 1 97 ? 2.602 -17.125 0.596 1 97 97 TYR B C 1
ATOM 2943 O O . TYR B 1 97 ? 1.932 -17.328 -0.418 1 97 97 TYR B O 1
ATOM 2951 N N . PRO B 1 98 ? 2.104 -16.688 1.659 1 94.25 98 PRO B N 1
ATOM 2952 C CA . PRO B 1 98 ? 0.688 -16.312 1.671 1 94.25 98 PRO B CA 1
ATOM 2953 C C . PRO B 1 98 ? 0.419 -15.016 0.906 1 94.25 98 PRO B C 1
ATOM 2955 O O . PRO B 1 98 ? -0.594 -14.906 0.21 1 94.25 98 PRO B O 1
ATOM 2958 N N . VAL B 1 99 ? 1.371 -14.039 1.126 1 94.5 99 VAL B N 1
ATOM 2959 C CA . VAL B 1 99 ? 1.141 -12.711 0.558 1 94.5 99 VAL B CA 1
ATOM 2960 C C . VAL B 1 99 ? 2.098 -12.477 -0.608 1 94.5 99 VAL B C 1
ATOM 2962 O O . VAL B 1 99 ? 1.666 -12.156 -1.719 1 94.5 99 VAL B O 1
ATOM 2965 N N . LYS B 1 100 ? 3.346 -12.742 -0.426 1 96.62 100 LYS B N 1
ATOM 2966 C CA . LYS B 1 100 ? 4.355 -12.578 -1.467 1 96.62 100 LYS B CA 1
ATOM 2967 C C . LYS B 1 100 ? 4.289 -13.719 -2.482 1 96.62 100 LYS B C 1
ATOM 2969 O O . LYS B 1 100 ? 3.48 -14.633 -2.34 1 96.62 100 LYS B O 1
ATOM 2974 N N . GLY B 1 101 ? 5.039 -13.594 -3.5 1 98 101 GLY B N 1
ATOM 2975 C CA . GLY B 1 101 ? 5.191 -14.703 -4.43 1 98 101 GLY B CA 1
ATOM 2976 C C . GLY B 1 101 ? 4.098 -14.758 -5.48 1 98 101 GLY B C 1
ATOM 2977 O O . GLY B 1 101 ? 3.867 -15.805 -6.094 1 98 101 GLY B O 1
ATOM 2978 N N . VAL B 1 102 ? 3.344 -13.766 -5.547 1 98.31 102 VAL B N 1
ATOM 2979 C CA . VAL B 1 102 ? 2.34 -13.633 -6.598 1 98.31 102 VAL B CA 1
ATOM 2980 C C . VAL B 1 102 ? 2.502 -12.289 -7.301 1 98.31 102 VAL B C 1
ATOM 2982 O O . VAL B 1 102 ? 2.562 -11.242 -6.648 1 98.31 102 VAL B O 1
ATOM 2985 N N . SER B 1 103 ? 2.604 -12.297 -8.609 1 98.44 103 SER B N 1
ATOM 2986 C CA . SER B 1 103 ? 2.754 -11.07 -9.383 1 98.44 103 SER B CA 1
ATOM 2987 C C . SER B 1 103 ? 1.951 -11.133 -10.68 1 98.44 103 SER B C 1
ATOM 2989 O O . SER B 1 103 ? 1.951 -12.156 -11.367 1 98.44 103 SER B O 1
ATOM 2991 N N . PHE B 1 104 ? 1.272 -10.031 -11.008 1 98.5 104 PHE B N 1
ATOM 2992 C CA . PHE B 1 104 ? 0.515 -9.93 -12.25 1 98.5 104 PHE B CA 1
ATOM 2993 C C . PHE B 1 104 ? 1.25 -9.062 -13.266 1 98.5 104 PHE B C 1
ATOM 2995 O O . PHE B 1 104 ? 1.97 -8.141 -12.891 1 98.5 104 PHE B O 1
ATOM 3002 N N . THR B 1 105 ? 0.999 -9.422 -14.5 1 98.38 105 THR B N 1
ATOM 3003 C CA . THR B 1 105 ? 1.461 -8.508 -15.547 1 98.38 105 THR B CA 1
ATOM 3004 C C . THR B 1 105 ? 0.7 -7.191 -15.484 1 98.38 105 THR B C 1
ATOM 3006 O O . THR B 1 105 ? -0.392 -7.121 -14.922 1 98.38 105 THR B O 1
ATOM 3009 N N . GLN B 1 106 ? 1.318 -6.191 -16.047 1 96.38 106 GLN B N 1
ATOM 3010 C CA . GLN B 1 106 ? 0.692 -4.871 -16.062 1 96.38 106 GLN B CA 1
ATOM 3011 C C . GLN B 1 106 ? -0.633 -4.898 -16.812 1 96.38 106 GLN B C 1
ATOM 3013 O O . GLN B 1 106 ? -1.594 -4.238 -16.422 1 96.38 106 GLN B O 1
ATOM 3018 N N . ASP B 1 107 ? -0.68 -5.613 -17.844 1 96.62 107 ASP B N 1
ATOM 3019 C CA . ASP B 1 107 ? -1.905 -5.664 -18.641 1 96.62 107 ASP B CA 1
ATOM 3020 C C . ASP B 1 107 ? -2.924 -6.613 -18.016 1 96.62 107 ASP B C 1
ATOM 3022 O O . ASP B 1 107 ? -4.035 -6.766 -18.516 1 96.62 107 ASP B O 1
ATOM 3026 N N . GLY B 1 108 ? -2.508 -7.344 -16.969 1 97.56 108 GLY B N 1
ATOM 3027 C CA . GLY B 1 108 ? -3.422 -8.18 -16.203 1 97.56 108 GLY B CA 1
ATOM 3028 C C . GLY B 1 108 ? -3.713 -9.508 -16.875 1 97.56 108 GLY B C 1
ATOM 3029 O O . GLY B 1 108 ? -4.621 -10.234 -16.453 1 97.56 108 GLY B O 1
ATOM 3030 N N . LYS B 1 109 ? -2.988 -9.898 -17.797 1 97.56 109 LYS B N 1
ATOM 3031 C CA . LYS B 1 109 ? -3.307 -11.078 -18.578 1 97.56 109 LYS B CA 1
ATOM 3032 C C . LYS B 1 109 ? -2.672 -12.328 -17.984 1 97.56 109 LYS B C 1
ATOM 3034 O O . LYS B 1 109 ? -3.172 -13.445 -18.172 1 97.56 109 LYS B O 1
ATOM 3039 N N . PHE B 1 110 ? -1.536 -12.148 -17.297 1 98 110 PHE B N 1
ATOM 3040 C CA . PHE B 1 110 ? -0.837 -13.305 -16.75 1 98 110 PHE B CA 1
ATOM 3041 C C . PHE B 1 110 ? -0.479 -13.086 -15.289 1 98 110 PHE B C 1
ATOM 3043 O O . PHE B 1 110 ? -0.355 -11.945 -14.844 1 98 110 PHE B O 1
ATOM 3050 N N . ALA B 1 111 ? -0.322 -14.188 -14.609 1 98.31 111 ALA B N 1
ATOM 3051 C CA . ALA B 1 111 ? 0.146 -14.188 -13.227 1 98.31 111 ALA B CA 1
ATOM 3052 C C . ALA B 1 111 ? 1.305 -15.164 -13.039 1 98.31 111 ALA B C 1
ATOM 3054 O O . ALA B 1 111 ? 1.345 -16.219 -13.68 1 98.31 111 ALA B O 1
ATOM 3055 N N . ALA B 1 112 ? 2.266 -14.773 -12.281 1 98.62 112 ALA B N 1
ATOM 3056 C CA . ALA B 1 112 ? 3.324 -15.672 -11.82 1 98.62 112 ALA B CA 1
ATOM 3057 C C . ALA B 1 112 ? 3.164 -15.992 -10.336 1 98.62 112 ALA B C 1
ATOM 3059 O O . ALA B 1 112 ? 3.037 -15.086 -9.508 1 98.62 112 ALA B O 1
ATOM 3060 N N . VAL B 1 113 ? 3.143 -17.266 -10.008 1 98.56 113 VAL B N 1
ATOM 3061 C CA . VAL B 1 113 ? 2.979 -17.719 -8.633 1 98.56 113 VAL B CA 1
ATOM 3062 C C . VAL B 1 113 ? 4.168 -18.594 -8.227 1 98.56 113 VAL B C 1
ATOM 3064 O O . VAL B 1 113 ? 4.508 -19.547 -8.93 1 98.56 113 VAL B O 1
ATOM 3067 N N . CYS B 1 114 ? 4.715 -18.297 -7.117 1 98.56 114 CYS B N 1
ATOM 3068 C CA . CYS B 1 114 ? 5.859 -19.062 -6.629 1 98.56 114 CYS B CA 1
ATOM 3069 C C . CYS B 1 114 ? 5.406 -20.25 -5.785 1 98.56 114 CYS B C 1
ATOM 3071 O O . CYS B 1 114 ? 4.551 -20.094 -4.91 1 98.56 114 CYS B O 1
ATOM 3073 N N . THR B 1 115 ? 5.988 -21.344 -6.082 1 98.38 115 THR B N 1
ATOM 3074 C CA . THR B 1 115 ? 5.75 -22.547 -5.293 1 98.38 115 THR B CA 1
ATOM 3075 C C . THR B 1 115 ? 7.07 -23.203 -4.887 1 98.38 115 THR B C 1
ATOM 3077 O O . THR B 1 115 ? 8.125 -22.844 -5.414 1 98.38 115 THR B O 1
ATOM 3080 N N . ARG B 1 116 ? 6.953 -24.016 -3.922 1 96.88 116 ARG B N 1
ATOM 3081 C CA . ARG B 1 116 ? 8.133 -24.766 -3.486 1 96.88 116 ARG B CA 1
ATOM 3082 C C . ARG B 1 116 ? 7.797 -26.234 -3.279 1 96.88 116 ARG B C 1
ATOM 3084 O O . ARG B 1 116 ? 6.848 -26.578 -2.566 1 96.88 116 ARG B O 1
ATOM 3091 N N . ARG B 1 117 ? 8.555 -27.078 -3.91 1 94.06 117 ARG B N 1
ATOM 3092 C CA . ARG B 1 117 ? 8.43 -28.531 -3.807 1 94.06 117 ARG B CA 1
ATOM 3093 C C . ARG B 1 117 ? 9.797 -29.188 -3.783 1 94.06 117 ARG B C 1
ATOM 3095 O O . ARG B 1 117 ? 10.68 -28.844 -4.57 1 94.06 117 ARG B O 1
ATOM 3102 N N . ASP B 1 118 ? 9.922 -30.141 -2.916 1 94.06 118 ASP B N 1
ATOM 3103 C CA . ASP B 1 118 ? 11.172 -30.891 -2.785 1 94.06 118 ASP B CA 1
ATOM 3104 C C . ASP B 1 118 ? 12.359 -29.938 -2.639 1 94.06 118 ASP B C 1
ATOM 3106 O O . ASP B 1 118 ? 13.383 -30.109 -3.314 1 94.06 118 ASP B O 1
ATOM 3110 N N . CYS B 1 119 ? 12.18 -28.875 -1.977 1 93.5 119 CYS B N 1
ATOM 3111 C CA . CYS B 1 119 ? 13.195 -27.906 -1.587 1 93.5 119 CYS B CA 1
ATOM 3112 C C . CYS B 1 119 ? 13.648 -27.078 -2.785 1 93.5 119 CYS B C 1
ATOM 3114 O O . CYS B 1 119 ? 14.727 -26.484 -2.758 1 93.5 119 CYS B O 1
ATOM 3116 N N . LYS B 1 120 ? 12.836 -27.172 -3.807 1 96.69 120 LYS B N 1
ATOM 3117 C CA . LYS B 1 120 ? 13.133 -26.344 -4.98 1 96.69 120 LYS B CA 1
ATOM 3118 C C . LYS B 1 120 ? 12.023 -25.328 -5.238 1 96.69 120 LYS B C 1
ATOM 3120 O O . LYS B 1 120 ? 10.844 -25.641 -5.074 1 96.69 120 LYS B O 1
ATOM 3125 N N . ASP B 1 121 ? 12.477 -24.188 -5.715 1 97.88 121 ASP B N 1
ATOM 3126 C CA . ASP B 1 121 ? 11.523 -23.125 -6.027 1 97.88 121 ASP B CA 1
ATOM 3127 C C . ASP B 1 121 ? 11.094 -23.188 -7.492 1 97.88 121 ASP B C 1
ATOM 3129 O O . ASP B 1 121 ? 11.93 -23.406 -8.375 1 97.88 121 ASP B O 1
ATOM 3133 N N . TYR B 1 122 ? 9.828 -22.953 -7.699 1 98.5 122 TYR B N 1
ATOM 3134 C CA . TYR B 1 122 ? 9.258 -22.969 -9.047 1 98.5 122 TYR B CA 1
ATOM 3135 C C . TYR B 1 122 ? 8.406 -21.719 -9.281 1 98.5 122 TYR B C 1
ATOM 3137 O O . TYR B 1 122 ? 7.859 -21.141 -8.336 1 98.5 122 TYR B O 1
ATOM 3145 N N . ILE B 1 123 ? 8.305 -21.328 -10.508 1 98.56 123 ILE B N 1
ATOM 3146 C CA . ILE B 1 123 ? 7.363 -20.297 -10.938 1 98.56 123 ILE B CA 1
ATOM 3147 C C . ILE B 1 123 ? 6.281 -20.938 -11.82 1 98.56 123 ILE B C 1
ATOM 3149 O O . ILE B 1 123 ? 6.59 -21.656 -12.766 1 98.56 123 ILE B O 1
ATOM 3153 N N . ASN B 1 124 ? 5.051 -20.75 -11.453 1 98.31 124 ASN B N 1
ATOM 3154 C CA . ASN B 1 124 ? 3.893 -21.141 -12.25 1 98.31 124 ASN B CA 1
ATOM 3155 C C . ASN B 1 124 ? 3.326 -19.953 -13.023 1 98.31 124 ASN B C 1
ATOM 3157 O O . ASN B 1 124 ? 2.936 -18.953 -12.43 1 98.31 124 ASN B O 1
ATOM 3161 N N . LEU B 1 125 ? 3.332 -20.109 -14.289 1 98.19 125 LEU B N 1
ATOM 3162 C CA . LEU B 1 125 ? 2.736 -19.078 -15.125 1 98.19 125 LEU B CA 1
ATOM 3163 C C . LEU B 1 125 ? 1.278 -19.391 -15.438 1 98.19 125 LEU B C 1
ATOM 3165 O O . LEU B 1 125 ? 0.976 -20.453 -16 1 98.19 125 LEU B O 1
ATOM 3169 N N . LEU B 1 126 ? 0.419 -18.438 -15.094 1 97.69 126 LEU B N 1
ATOM 3170 C CA . LEU B 1 126 ? -1.011 -18.656 -15.281 1 97.69 126 LEU B CA 1
ATOM 3171 C C . LEU B 1 126 ? -1.598 -17.641 -16.25 1 97.69 126 LEU B C 1
ATOM 3173 O O . LEU B 1 126 ? -1.199 -16.469 -16.25 1 97.69 126 LEU B O 1
ATOM 3177 N N . SER B 1 127 ? -2.537 -18.109 -17.047 1 97 127 SER B N 1
ATOM 3178 C CA . SER B 1 127 ? -3.385 -17.203 -17.812 1 97 127 SER B CA 1
ATOM 3179 C C . SER B 1 127 ? -4.516 -16.641 -16.953 1 97 127 SER B C 1
ATOM 3181 O O . SER B 1 127 ? -5.289 -17.406 -16.375 1 97 127 SER B O 1
ATOM 3183 N N . CYS B 1 128 ? -4.691 -15.328 -16.938 1 95.69 128 CYS B N 1
ATOM 3184 C CA . CYS B 1 128 ? -5.715 -14.742 -16.078 1 95.69 128 CYS B CA 1
ATOM 3185 C C . CYS B 1 128 ? -7.078 -14.773 -16.766 1 95.69 128 CYS B C 1
ATOM 3187 O O . CYS B 1 128 ? -8.086 -14.422 -16.156 1 95.69 128 CYS B O 1
ATOM 3189 N N . ASP B 1 129 ? -7.078 -15.188 -17.906 1 92.5 129 ASP B N 1
ATOM 3190 C CA . ASP B 1 129 ? -8.344 -15.375 -18.609 1 92.5 129 ASP B CA 1
ATOM 3191 C C . ASP B 1 129 ? -9.008 -16.688 -18.203 1 92.5 129 ASP B C 1
ATOM 3193 O O . ASP B 1 129 ? -10.172 -16.703 -17.812 1 92.5 129 ASP B O 1
ATOM 3197 N N . THR B 1 130 ? -8.266 -17.781 -18.234 1 91.25 130 THR B N 1
ATOM 3198 C CA . THR B 1 130 ? -8.805 -19.094 -17.938 1 91.25 130 THR B CA 1
ATOM 3199 C C . THR B 1 130 ? -8.273 -19.609 -16.609 1 91.25 130 THR B C 1
ATOM 3201 O O . THR B 1 130 ? -8.82 -20.562 -16.031 1 91.25 130 THR B O 1
ATOM 3204 N N . TRP B 1 131 ? -7.102 -19.094 -16.188 1 93.5 131 TRP B N 1
ATOM 3205 C CA . TRP B 1 131 ? -6.375 -19.438 -14.977 1 93.5 131 TRP B CA 1
ATOM 3206 C C . TRP B 1 131 ? -5.742 -20.812 -15.094 1 93.5 131 TRP B C 1
ATOM 3208 O O . TRP B 1 131 ? -5.5 -21.484 -14.086 1 93.5 131 TRP B O 1
ATOM 3218 N N . GLU B 1 132 ? -5.605 -21.219 -16.281 1 94.25 132 GLU B N 1
ATOM 3219 C CA . GLU B 1 132 ? -4.832 -22.422 -16.516 1 94.25 132 GLU B CA 1
ATOM 3220 C C . GLU B 1 132 ? -3.34 -22.188 -16.312 1 94.25 132 GLU B C 1
ATOM 3222 O O . GLU B 1 132 ? -2.834 -21.109 -16.625 1 94.25 132 GLU B O 1
ATOM 3227 N N . ILE B 1 133 ? -2.734 -23.203 -15.844 1 95.31 133 ILE B N 1
ATOM 3228 C CA . ILE B 1 133 ? -1.281 -23.141 -15.734 1 95.31 133 ILE B CA 1
ATOM 3229 C C . ILE B 1 133 ? -0.646 -23.375 -17.109 1 95.31 133 ILE B C 1
ATOM 3231 O O . ILE B 1 133 ? -0.731 -24.469 -17.656 1 95.31 133 ILE B O 1
ATOM 3235 N N . MET B 1 134 ? 0.031 -22.359 -17.609 1 96.5 134 MET B N 1
ATOM 3236 C CA . MET B 1 134 ? 0.61 -22.406 -18.953 1 96.5 134 MET B CA 1
ATOM 3237 C C . MET B 1 134 ? 2.006 -23.016 -18.922 1 96.5 134 MET B C 1
ATOM 3239 O O . MET B 1 134 ? 2.48 -23.531 -19.938 1 96.5 134 MET B O 1
ATOM 3243 N N . GLY B 1 135 ? 2.684 -22.906 -17.797 1 95.88 135 GLY B N 1
ATOM 3244 C CA . GLY B 1 135 ? 4.035 -23.422 -17.656 1 95.88 135 GLY B CA 1
ATOM 3245 C C . GLY B 1 135 ? 4.551 -23.344 -16.234 1 95.88 135 GLY B C 1
ATOM 3246 O O . GLY B 1 135 ? 4.066 -22.531 -15.43 1 95.88 135 GLY B O 1
ATOM 3247 N N . VAL B 1 136 ? 5.422 -24.297 -15.961 1 97.56 136 VAL B N 1
ATOM 3248 C CA . VAL B 1 136 ? 6.113 -24.328 -14.672 1 97.56 136 VAL B CA 1
ATOM 3249 C C . VAL B 1 136 ? 7.613 -24.5 -14.898 1 97.56 136 VAL B C 1
ATOM 3251 O O . VAL B 1 136 ? 8.031 -25.344 -15.688 1 97.56 136 VAL B O 1
ATOM 3254 N N . PHE B 1 137 ? 8.422 -23.703 -14.281 1 98.06 137 PHE B N 1
ATOM 3255 C CA . PHE B 1 137 ? 9.867 -23.875 -14.414 1 98.06 137 PHE B CA 1
ATOM 3256 C C . PHE B 1 137 ? 10.57 -23.609 -13.086 1 98.06 137 PHE B C 1
ATOM 3258 O O . PHE B 1 137 ? 10.094 -22.797 -12.281 1 98.06 137 PHE B O 1
ATOM 3265 N N . ALA B 1 138 ? 11.672 -24.234 -12.914 1 98 138 ALA B N 1
ATOM 3266 C CA . ALA B 1 138 ? 12.477 -24.062 -11.711 1 98 138 ALA B CA 1
ATOM 3267 C C . ALA B 1 138 ? 13.344 -22.812 -11.812 1 98 138 ALA B C 1
ATOM 3269 O O . ALA B 1 138 ? 13.75 -22.406 -12.914 1 98 138 ALA B O 1
ATOM 3270 N N . VAL B 1 139 ? 13.609 -22.219 -10.695 1 97.81 139 VAL B N 1
ATOM 3271 C CA . VAL B 1 139 ? 14.484 -21.062 -10.68 1 97.81 139 VAL B CA 1
ATOM 3272 C C . VAL B 1 139 ? 15.719 -21.344 -9.828 1 97.81 139 VAL B C 1
ATOM 3274 O O . VAL B 1 139 ? 15.664 -22.172 -8.914 1 97.81 139 VAL B O 1
ATOM 3277 N N . ASP B 1 140 ? 16.75 -20.672 -10.125 1 95.94 140 ASP B N 1
ATOM 3278 C CA . ASP B 1 140 ? 18.047 -20.922 -9.492 1 95.94 140 ASP B CA 1
ATOM 3279 C C . ASP B 1 140 ? 18.188 -20.125 -8.195 1 95.94 140 ASP B C 1
ATOM 3281 O O . ASP B 1 140 ? 19.141 -19.344 -8.039 1 95.94 140 ASP B O 1
ATOM 3285 N N . THR B 1 141 ? 17.328 -20.312 -7.297 1 95.25 141 THR B N 1
ATOM 3286 C CA . THR B 1 141 ? 17.406 -19.688 -5.98 1 95.25 141 THR B CA 1
ATOM 3287 C C . THR B 1 141 ? 17.672 -20.734 -4.902 1 95.25 141 THR B C 1
ATOM 3289 O O . THR B 1 141 ? 17.344 -21.922 -5.082 1 95.25 141 THR B O 1
ATOM 3292 N N . LEU B 1 142 ? 18.344 -20.328 -3.859 1 93.69 142 LEU B N 1
ATOM 3293 C CA . LEU B 1 142 ? 18.406 -21.141 -2.652 1 93.69 142 LEU B CA 1
ATOM 3294 C C . LEU B 1 142 ? 17.078 -21.125 -1.902 1 93.69 142 LEU B C 1
ATOM 3296 O O . LEU B 1 142 ? 16.578 -22.156 -1.469 1 93.69 142 LEU B O 1
ATOM 3300 N N . ASP B 1 143 ? 16.578 -20.016 -1.706 1 95.06 143 ASP B N 1
ATOM 3301 C CA . ASP B 1 143 ? 15.312 -19.75 -1.039 1 95.06 143 ASP B CA 1
ATOM 3302 C C . ASP B 1 143 ? 14.664 -18.469 -1.578 1 95.06 143 ASP B C 1
ATOM 3304 O O . ASP B 1 143 ? 14.93 -17.375 -1.085 1 95.06 143 ASP B O 1
ATOM 3308 N N . LEU B 1 144 ? 13.727 -18.625 -2.443 1 96.88 144 LEU B N 1
ATOM 3309 C CA . LEU B 1 144 ? 13.109 -17.5 -3.152 1 96.88 144 LEU B CA 1
ATOM 3310 C C . LEU B 1 144 ? 12.398 -16.562 -2.178 1 96.88 144 LEU B C 1
ATOM 3312 O O . LEU B 1 144 ? 11.594 -17.016 -1.358 1 96.88 144 LEU B O 1
ATOM 3316 N N . ALA B 1 145 ? 12.719 -15.281 -2.289 1 96.19 145 ALA B N 1
ATOM 3317 C CA . ALA B 1 145 ? 12.117 -14.305 -1.381 1 96.19 145 ALA B CA 1
ATOM 3318 C C . ALA B 1 145 ? 10.859 -13.695 -1.985 1 96.19 145 ALA B C 1
ATOM 3320 O O . ALA B 1 145 ? 9.859 -13.5 -1.289 1 96.19 145 ALA B O 1
ATOM 3321 N N . ASP B 1 146 ? 10.961 -13.328 -3.229 1 97.56 146 ASP B N 1
ATOM 3322 C CA . ASP B 1 146 ? 9.789 -12.75 -3.879 1 97.56 146 ASP B CA 1
ATOM 3323 C C . ASP B 1 146 ? 9.992 -12.648 -5.391 1 97.56 146 ASP B C 1
ATOM 3325 O O . ASP B 1 146 ? 11.039 -13.039 -5.906 1 97.56 146 ASP B O 1
ATOM 3329 N N . ILE B 1 147 ? 8.938 -12.227 -6.086 1 98.31 147 ILE B N 1
ATOM 3330 C CA . ILE B 1 147 ? 8.922 -12.133 -7.539 1 98.31 147 ILE B CA 1
ATOM 3331 C C . ILE B 1 147 ? 8.219 -10.844 -7.965 1 98.31 147 ILE B C 1
ATOM 3333 O O . ILE B 1 147 ? 7.348 -10.344 -7.25 1 98.31 147 ILE B O 1
ATOM 3337 N N . GLU B 1 148 ? 8.617 -10.32 -9.086 1 98.12 148 GLU B N 1
ATOM 3338 C CA . GLU B 1 148 ? 7.918 -9.188 -9.68 1 98.12 148 GLU B CA 1
ATOM 3339 C C . GLU B 1 148 ? 8.055 -9.18 -11.203 1 98.12 148 GLU B C 1
ATOM 3341 O O . GLU B 1 148 ? 9.148 -9.383 -11.727 1 98.12 148 GLU B O 1
ATOM 3346 N N . TRP B 1 149 ? 6.969 -8.969 -11.875 1 98.38 149 TRP B N 1
ATOM 3347 C CA . TRP B 1 149 ? 7.031 -8.75 -13.32 1 98.38 149 TRP B CA 1
ATOM 3348 C C . TRP B 1 149 ? 7.703 -7.414 -13.633 1 98.38 149 TRP B C 1
ATOM 3350 O O . TRP B 1 149 ? 7.547 -6.441 -12.891 1 98.38 149 TRP B O 1
ATOM 3360 N N . SER B 1 150 ? 8.414 -7.449 -14.711 1 98 150 SER B N 1
ATOM 3361 C CA . SER B 1 150 ? 8.867 -6.152 -15.211 1 98 150 SER B CA 1
ATOM 3362 C C . SER B 1 150 ? 7.691 -5.305 -15.68 1 98 150 SER B C 1
ATOM 3364 O O . SER B 1 150 ? 6.672 -5.836 -16.125 1 98 150 SER B O 1
ATOM 3366 N N . PRO B 1 151 ? 7.84 -3.975 -15.57 1 96.62 151 PRO B N 1
ATOM 3367 C CA . PRO B 1 151 ? 6.723 -3.096 -15.914 1 96.62 151 PRO B CA 1
ATOM 3368 C C . PRO B 1 151 ? 6.27 -3.254 -17.359 1 96.62 151 PRO B C 1
ATOM 3370 O O . PRO B 1 151 ? 5.129 -2.932 -17.703 1 96.62 151 PRO B O 1
ATOM 3373 N N . ASP B 1 152 ? 7.074 -3.717 -18.219 1 96.38 152 ASP B N 1
ATOM 3374 C CA . ASP B 1 152 ? 6.699 -3.914 -19.609 1 96.38 152 ASP B CA 1
ATOM 3375 C C . ASP B 1 152 ? 6.234 -5.348 -19.859 1 96.38 152 ASP B C 1
ATOM 3377 O O . ASP B 1 152 ? 6.059 -5.758 -21 1 96.38 152 ASP B O 1
ATOM 3381 N N . ASP B 1 153 ? 6.242 -6.18 -18.875 1 97.56 153 ASP B N 1
ATOM 3382 C CA . ASP B 1 153 ? 5.711 -7.539 -18.859 1 97.56 153 ASP B CA 1
ATOM 3383 C C . ASP B 1 153 ? 6.617 -8.484 -19.641 1 97.56 153 ASP B C 1
ATOM 3385 O O . ASP B 1 153 ? 6.199 -9.578 -20.031 1 97.56 153 ASP B O 1
ATOM 3389 N N . SER B 1 154 ? 7.871 -8.094 -19.875 1 96.62 154 SER B N 1
ATOM 3390 C CA . SER B 1 154 ? 8.75 -8.891 -20.719 1 96.62 154 SER B CA 1
ATOM 3391 C C . SER B 1 154 ? 9.594 -9.852 -19.891 1 96.62 154 SER B C 1
ATOM 3393 O O . SER B 1 154 ? 10.18 -10.797 -20.422 1 96.62 154 SER B O 1
ATOM 3395 N N . ALA B 1 155 ? 9.656 -9.57 -18.641 1 98.06 155 ALA B N 1
ATOM 3396 C CA . ALA B 1 155 ? 10.547 -10.375 -17.812 1 98.06 155 ALA B CA 1
ATOM 3397 C C . ALA B 1 155 ? 9.977 -10.555 -16.406 1 98.06 155 ALA B C 1
ATOM 3399 O O . ALA B 1 155 ? 9.102 -9.789 -15.984 1 98.06 155 ALA B O 1
ATOM 3400 N N . ILE B 1 156 ? 10.477 -11.57 -15.711 1 98.44 156 ILE B N 1
ATOM 3401 C CA . ILE B 1 156 ? 10.164 -11.836 -14.312 1 98.44 156 ILE B CA 1
ATOM 3402 C C . ILE B 1 156 ? 11.438 -11.734 -13.477 1 98.44 156 ILE B C 1
ATOM 3404 O O . ILE B 1 156 ? 12.422 -12.43 -13.734 1 98.44 156 ILE B O 1
ATOM 3408 N N . VAL B 1 157 ? 11.359 -10.859 -12.523 1 98.44 157 VAL B N 1
ATOM 3409 C CA . VAL B 1 157 ? 12.484 -10.68 -11.617 1 98.44 157 VAL B CA 1
ATOM 3410 C C . VAL B 1 157 ? 12.266 -11.516 -10.352 1 98.44 157 VAL B C 1
ATOM 3412 O O . VAL B 1 157 ? 11.211 -11.43 -9.727 1 98.44 157 VAL B O 1
ATOM 3415 N N . VAL B 1 158 ? 13.234 -12.289 -10.023 1 98.12 158 VAL B N 1
ATOM 3416 C CA . VAL B 1 158 ? 13.219 -13.141 -8.844 1 98.12 158 VAL B CA 1
ATOM 3417 C C . VAL B 1 158 ? 14.453 -12.859 -7.988 1 98.12 158 VAL B C 1
ATOM 3419 O O . VAL B 1 158 ? 15.562 -12.711 -8.516 1 98.12 158 VAL B O 1
ATOM 3422 N N . TRP B 1 159 ? 14.281 -12.82 -6.715 1 96.75 159 TRP B N 1
ATOM 3423 C CA . TRP B 1 159 ? 15.477 -12.641 -5.902 1 96.75 159 TRP B CA 1
ATOM 3424 C C . TRP B 1 159 ? 15.461 -13.555 -4.684 1 96.75 159 TRP B C 1
ATOM 3426 O O . TRP B 1 159 ? 14.391 -13.992 -4.242 1 96.75 159 TRP B O 1
ATOM 3436 N N . ASP B 1 160 ? 16.578 -13.805 -4.215 1 94 160 ASP B N 1
ATOM 3437 C CA . ASP B 1 160 ? 16.797 -14.766 -3.139 1 94 160 ASP B CA 1
ATOM 3438 C C . ASP B 1 160 ? 16.609 -14.117 -1.771 1 94 160 ASP B C 1
ATOM 3440 O O . ASP B 1 160 ? 16.484 -12.898 -1.673 1 94 160 ASP B O 1
ATOM 3444 N N . SER B 1 161 ? 16.5 -15 -0.75 1 88.31 161 SER B N 1
ATOM 3445 C CA . SER B 1 161 ? 16.422 -14.531 0.63 1 88.31 161 SER B CA 1
ATOM 3446 C C . SER B 1 161 ? 17.734 -13.898 1.081 1 88.31 161 SER B C 1
ATOM 3448 O O . SER B 1 161 ? 18.672 -13.781 0.295 1 88.31 161 SER B O 1
ATOM 3450 N N . PHE B 1 162 ? 17.797 -13.492 2.303 1 83.5 162 PHE B N 1
ATOM 3451 C CA . PHE B 1 162 ? 18.938 -12.758 2.832 1 83.5 162 PHE B CA 1
ATOM 3452 C C . PHE B 1 162 ? 20.172 -13.656 2.9 1 83.5 162 PHE B C 1
ATOM 3454 O O . PHE B 1 162 ? 21.297 -13.164 3.084 1 83.5 162 PHE B O 1
ATOM 3461 N N . LEU B 1 163 ? 20.031 -14.852 2.523 1 83.75 163 LEU B N 1
ATOM 3462 C CA . LEU B 1 163 ? 21.156 -15.789 2.623 1 83.75 163 LEU B CA 1
ATOM 3463 C C . LEU B 1 163 ? 22.094 -15.648 1.423 1 83.75 163 LEU B C 1
ATOM 3465 O O . LEU B 1 163 ? 23.281 -15.945 1.52 1 83.75 163 LEU B O 1
ATOM 3469 N N . GLU B 1 164 ? 21.547 -15.25 0.308 1 86.38 164 GLU B N 1
ATOM 3470 C CA . GLU B 1 164 ? 22.312 -15.102 -0.919 1 86.38 164 GLU B CA 1
ATOM 3471 C C . GLU B 1 164 ? 21.953 -13.812 -1.647 1 86.38 164 GLU B C 1
ATOM 3473 O O . GLU B 1 164 ? 20.781 -13.453 -1.743 1 86.38 164 GLU B O 1
ATOM 3478 N N . TYR B 1 165 ? 23.047 -13.188 -2.057 1 90.88 165 TYR B N 1
ATOM 3479 C CA . TYR B 1 165 ? 22.797 -12.07 -2.961 1 90.88 165 TYR B CA 1
ATOM 3480 C C . TYR B 1 165 ? 22.578 -12.562 -4.387 1 90.88 165 TYR B C 1
ATOM 3482 O O . TYR B 1 165 ? 23.531 -12.758 -5.141 1 90.88 165 TYR B O 1
ATOM 3490 N N . LYS B 1 166 ? 21.375 -12.719 -4.785 1 94.19 166 LYS B N 1
ATOM 3491 C CA . LYS B 1 166 ? 21.062 -13.203 -6.125 1 94.19 166 LYS B CA 1
ATOM 3492 C C . LYS B 1 166 ? 19.75 -12.602 -6.637 1 94.19 166 LYS B C 1
ATOM 3494 O O . LYS B 1 166 ? 18.719 -12.742 -5.996 1 94.19 166 LYS B O 1
ATOM 3499 N N . VAL B 1 167 ? 19.859 -11.914 -7.703 1 96.19 167 VAL B N 1
ATOM 3500 C CA . VAL B 1 167 ? 18.719 -11.422 -8.453 1 96.19 167 VAL B CA 1
ATOM 3501 C C . VAL B 1 167 ? 18.703 -12.031 -9.852 1 96.19 167 VAL B C 1
ATOM 3503 O O . VAL B 1 167 ? 19.672 -11.867 -10.609 1 96.19 167 VAL B O 1
ATOM 3506 N N . LEU B 1 168 ? 17.625 -12.711 -10.18 1 97.81 168 LEU B N 1
ATOM 3507 C CA . LEU B 1 168 ? 17.547 -13.438 -11.445 1 97.81 168 LEU B CA 1
ATOM 3508 C C . LEU B 1 168 ? 16.453 -12.852 -12.336 1 97.81 168 LEU B C 1
ATOM 3510 O O . LEU B 1 168 ? 15.383 -12.477 -11.859 1 97.81 168 LEU B O 1
ATOM 3514 N N . ILE B 1 169 ? 16.812 -12.789 -13.594 1 98.25 169 ILE B N 1
ATOM 3515 C CA . ILE B 1 169 ? 15.867 -12.289 -14.586 1 98.25 169 ILE B CA 1
ATOM 3516 C C . ILE B 1 169 ? 15.484 -13.422 -15.547 1 98.25 169 ILE B C 1
ATOM 3518 O O . ILE B 1 169 ? 16.344 -14 -16.203 1 98.25 169 ILE B O 1
ATOM 3522 N N . TYR B 1 170 ? 14.188 -13.688 -15.617 1 98.38 170 TYR B N 1
ATOM 3523 C CA . TYR B 1 170 ? 13.695 -14.75 -16.484 1 98.38 170 TYR B CA 1
ATOM 3524 C C . TYR B 1 170 ? 12.75 -14.195 -17.547 1 98.38 170 TYR B C 1
ATOM 3526 O O . TYR B 1 170 ? 12.008 -13.242 -17.281 1 98.38 170 TYR B O 1
ATOM 3534 N N . THR B 1 171 ? 12.789 -14.789 -18.656 1 97.25 171 THR B N 1
ATOM 3535 C CA . THR B 1 171 ? 11.68 -14.609 -19.594 1 97.25 171 THR B CA 1
ATOM 3536 C C . THR B 1 171 ? 10.469 -15.438 -19.156 1 97.25 171 THR B C 1
ATOM 3538 O O . THR B 1 171 ? 10.602 -16.375 -18.375 1 97.25 171 THR B O 1
ATOM 3541 N N . PRO B 1 172 ? 9.336 -15.047 -19.609 1 96.38 172 PRO B N 1
ATOM 3542 C CA . PRO B 1 172 ? 8.125 -15.766 -19.188 1 96.38 172 PRO B CA 1
ATOM 3543 C C . PRO B 1 172 ? 8.164 -17.25 -19.547 1 96.38 172 PRO B C 1
ATOM 3545 O O . PRO B 1 172 ? 7.48 -18.062 -18.922 1 96.38 172 PRO B O 1
ATOM 3548 N N . ASP B 1 173 ? 8.914 -17.609 -20.469 1 94.94 173 ASP B N 1
ATOM 3549 C CA . ASP B 1 173 ? 8.984 -19.016 -20.875 1 94.94 173 ASP B CA 1
ATOM 3550 C C . ASP B 1 173 ? 10 -19.781 -20.016 1 94.94 173 ASP B C 1
ATOM 3552 O O . ASP B 1 173 ? 10.219 -20.969 -20.219 1 94.94 173 ASP B O 1
ATOM 3556 N N . GLY B 1 174 ? 10.68 -19.125 -19.109 1 96.81 174 GLY B N 1
ATOM 3557 C CA . GLY B 1 174 ? 11.492 -19.812 -18.125 1 9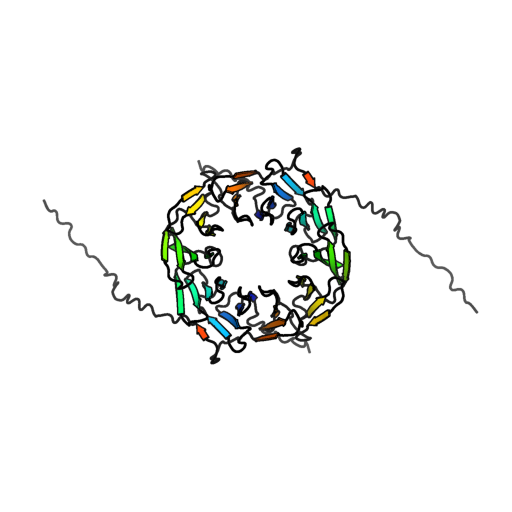6.81 174 GLY B CA 1
ATOM 3558 C C . GLY B 1 174 ? 12.977 -19.734 -18.422 1 96.81 174 GLY B C 1
ATOM 3559 O O . GLY B 1 174 ? 13.789 -20.391 -17.75 1 96.81 174 GLY B O 1
ATOM 3560 N N . ARG B 1 175 ? 13.359 -19.016 -19.406 1 97.12 175 ARG B N 1
ATOM 3561 C CA . ARG B 1 175 ? 14.781 -18.844 -19.703 1 97.12 175 ARG B CA 1
ATOM 3562 C C . ARG B 1 175 ? 15.398 -17.781 -18.797 1 97.12 175 ARG B C 1
ATOM 3564 O O . ARG B 1 175 ? 14.836 -16.688 -18.625 1 97.12 175 ARG B O 1
ATOM 3571 N N . CYS B 1 176 ? 16.547 -18.109 -18.297 1 97.5 176 CYS B N 1
ATOM 3572 C CA . CYS B 1 176 ? 17.25 -17.156 -17.453 1 97.5 176 CYS B CA 1
ATOM 3573 C C . CYS B 1 176 ? 18.047 -16.172 -18.297 1 97.5 176 CYS B C 1
ATOM 3575 O O . CYS B 1 176 ? 19.016 -16.562 -18.953 1 97.5 176 CYS B O 1
ATOM 3577 N N . LEU B 1 177 ? 17.719 -14.953 -18.297 1 95.88 177 LEU B N 1
ATOM 3578 C CA . LEU B 1 177 ? 18.391 -13.93 -19.094 1 95.88 177 LEU B CA 1
ATOM 3579 C C . LEU B 1 177 ? 19.656 -13.438 -18.391 1 95.88 177 LEU B C 1
ATOM 3581 O O . LEU B 1 177 ? 20.656 -13.172 -19.062 1 95.88 177 LEU B O 1
ATOM 3585 N N . LEU B 1 178 ? 19.516 -13.25 -17.078 1 95.62 178 LEU B N 1
ATOM 3586 C CA . LEU B 1 178 ? 20.641 -12.672 -16.344 1 95.62 178 LEU B CA 1
ATOM 3587 C C . LEU B 1 178 ? 20.609 -13.094 -14.883 1 95.62 178 LEU B C 1
ATOM 3589 O O . LEU B 1 178 ? 19.547 -13.227 -14.289 1 95.62 178 LEU B O 1
ATOM 3593 N N . LYS B 1 179 ? 21.703 -13.32 -14.406 1 95 179 LYS B N 1
ATOM 3594 C CA . LYS B 1 179 ? 21.953 -13.539 -12.984 1 95 179 LYS B CA 1
ATOM 3595 C C . LYS B 1 179 ? 22.828 -12.43 -12.406 1 95 179 LYS B C 1
ATOM 3597 O O . LYS B 1 179 ? 24.016 -12.328 -12.742 1 95 179 LYS B O 1
ATOM 3602 N N . TYR B 1 180 ? 22.234 -11.688 -11.555 1 94.88 180 TYR B N 1
ATOM 3603 C CA . TYR B 1 180 ? 23 -10.602 -10.938 1 94.88 180 TYR B CA 1
ATOM 3604 C C . TYR B 1 180 ? 23.375 -10.945 -9.5 1 94.88 180 TYR B C 1
ATOM 3606 O O . TYR B 1 180 ? 22.5 -11.234 -8.68 1 94.88 180 TYR B O 1
ATOM 3614 N N . GLN B 1 181 ? 24.641 -10.898 -9.297 1 93 181 GLN B N 1
ATOM 3615 C CA . GLN B 1 181 ? 25.234 -11.102 -7.98 1 93 181 GLN B CA 1
ATOM 3616 C C . GLN B 1 181 ? 26.297 -10.047 -7.688 1 93 181 GLN B C 1
ATOM 3618 O O . GLN B 1 181 ? 27.344 -10.023 -8.328 1 93 181 GLN B O 1
ATOM 3623 N N . ALA B 1 182 ? 26.047 -9.234 -6.699 1 89.12 182 ALA B N 1
ATOM 3624 C CA . ALA B 1 182 ? 27.031 -8.195 -6.383 1 89.12 182 ALA B CA 1
ATOM 3625 C C . ALA B 1 182 ? 28.281 -8.797 -5.754 1 89.12 182 ALA B C 1
ATOM 3627 O O . ALA B 1 182 ? 29.375 -8.266 -5.922 1 89.12 182 ALA B O 1
ATOM 3628 N N . TYR B 1 183 ? 28.125 -9.781 -4.953 1 86.44 183 TYR B N 1
ATOM 3629 C CA . TYR B 1 183 ? 29.234 -10.516 -4.355 1 86.44 183 TYR B CA 1
ATOM 3630 C C . TYR B 1 183 ? 28.844 -11.961 -4.07 1 86.44 183 TYR B C 1
ATOM 3632 O O . TYR B 1 183 ? 27.672 -12.328 -4.172 1 86.44 183 TYR B O 1
ATOM 3640 N N . GLU B 1 184 ? 29.719 -12.836 -3.758 1 79.25 184 GLU B N 1
ATOM 3641 C CA . GLU B 1 184 ? 29.484 -14.273 -3.652 1 79.25 184 GLU B CA 1
ATOM 3642 C C . GLU B 1 184 ? 29.156 -14.672 -2.219 1 79.25 184 GLU B C 1
ATOM 3644 O O . GLU B 1 184 ? 28.422 -15.641 -1.994 1 79.25 184 GLU B O 1
ATOM 3649 N N . SER B 1 185 ? 29.812 -13.992 -1.233 1 75.38 185 SER B N 1
ATOM 3650 C CA . SER B 1 185 ? 29.625 -14.453 0.14 1 75.38 185 SER B CA 1
ATOM 3651 C C . SER B 1 185 ? 29.016 -13.352 1.01 1 75.38 185 SER B C 1
ATOM 3653 O O . SER B 1 185 ? 29.328 -12.172 0.829 1 75.38 185 SER B O 1
ATOM 3655 N N . GLY B 1 186 ? 27.953 -13.773 1.762 1 73.06 186 GLY B N 1
ATOM 3656 C CA . GLY B 1 186 ? 27.391 -12.852 2.734 1 73.06 186 GLY B CA 1
ATOM 3657 C C . GLY B 1 186 ? 25.891 -12.656 2.586 1 73.06 186 GLY B C 1
ATOM 3658 O O . GLY B 1 186 ? 25.25 -13.375 1.826 1 73.06 186 GLY B O 1
ATOM 3659 N N . LEU B 1 187 ? 25.469 -11.688 3.492 1 78.25 187 LEU B N 1
ATOM 3660 C CA . LEU B 1 187 ? 24.047 -11.391 3.48 1 78.25 187 LEU B CA 1
ATOM 3661 C C . LEU B 1 187 ? 23.625 -10.781 2.146 1 78.25 187 LEU B C 1
ATOM 3663 O O . LEU B 1 187 ? 24.438 -10.125 1.479 1 78.25 187 LEU B O 1
ATOM 3667 N N . GLY B 1 188 ? 22.484 -11.078 1.712 1 80.62 188 GLY B N 1
ATOM 3668 C CA . GLY B 1 188 ? 21.953 -10.891 0.369 1 80.62 188 GLY B CA 1
ATOM 3669 C C . GLY B 1 188 ? 21.016 -9.703 0.255 1 80.62 188 GLY B C 1
ATOM 3670 O O . GLY B 1 188 ? 21.328 -8.617 0.768 1 80.62 188 GLY B O 1
ATOM 3671 N N . VAL B 1 189 ? 19.953 -9.836 -0.549 1 87.69 189 VAL B N 1
ATOM 3672 C CA . VAL B 1 189 ? 18.984 -8.836 -0.987 1 87.69 189 VAL B CA 1
ATOM 3673 C C . VAL B 1 189 ? 17.969 -8.594 0.119 1 87.69 189 VAL B C 1
ATOM 3675 O O . VAL B 1 189 ? 17.422 -9.539 0.696 1 87.69 189 VAL B O 1
ATOM 3678 N N . LYS B 1 190 ? 17.797 -7.387 0.437 1 87.19 190 LYS B N 1
ATOM 3679 C CA . LYS B 1 190 ? 16.828 -7.035 1.474 1 87.19 190 LYS B CA 1
ATOM 3680 C C . LYS B 1 190 ? 15.516 -6.566 0.861 1 87.19 190 LYS B C 1
ATOM 3682 O O . LYS B 1 190 ? 14.445 -6.973 1.307 1 87.19 190 LYS B O 1
ATOM 3687 N N . THR B 1 191 ? 15.625 -5.707 -0.083 1 89.06 191 THR B N 1
ATOM 3688 C CA . THR B 1 191 ? 14.43 -5.145 -0.702 1 89.06 191 THR B CA 1
ATOM 3689 C C . THR B 1 191 ? 14.664 -4.871 -2.184 1 89.06 191 THR B C 1
ATOM 3691 O O . THR B 1 191 ? 15.781 -4.543 -2.59 1 89.06 191 THR B O 1
ATOM 3694 N N . VAL B 1 192 ? 13.672 -5.121 -2.932 1 93.75 192 VAL B N 1
ATOM 3695 C CA . VAL B 1 192 ? 13.695 -4.844 -4.363 1 93.75 192 VAL B CA 1
ATOM 3696 C C . VAL B 1 192 ? 12.477 -3.998 -4.742 1 93.75 192 VAL B C 1
ATOM 3698 O O . VAL B 1 192 ? 11.367 -4.246 -4.266 1 93.75 192 VAL B O 1
ATOM 3701 N N . SER B 1 193 ? 12.711 -2.934 -5.594 1 95.06 193 SER B N 1
ATOM 3702 C CA . SER B 1 193 ? 11.594 -2.068 -5.953 1 95.06 193 SER B CA 1
ATOM 3703 C C . SER B 1 193 ? 11.789 -1.46 -7.336 1 95.06 193 SER B C 1
ATOM 3705 O O . SER B 1 193 ? 12.859 -0.923 -7.641 1 95.06 193 SER B O 1
ATOM 3707 N N . TRP B 1 194 ? 10.727 -1.509 -8.148 1 96.81 194 TRP B N 1
ATOM 3708 C CA . TRP B 1 194 ? 10.742 -0.836 -9.438 1 96.81 194 TRP B CA 1
ATOM 3709 C C . TRP B 1 194 ? 10.555 0.668 -9.273 1 96.81 194 TRP B C 1
ATOM 3711 O O . TRP B 1 194 ? 9.773 1.115 -8.43 1 96.81 194 TRP B O 1
ATOM 3721 N N . SER B 1 195 ? 11.211 1.385 -10.117 1 96.69 195 SER B N 1
ATOM 3722 C CA . SER B 1 195 ? 10.938 2.816 -10.172 1 96.69 195 SER B CA 1
ATOM 3723 C C . SER B 1 195 ? 9.555 3.09 -10.75 1 96.69 195 SER B C 1
ATOM 3725 O O . SER B 1 195 ? 9.039 2.299 -11.547 1 96.69 195 SER B O 1
ATOM 3727 N N . PRO B 1 196 ? 8.984 4.234 -10.383 1 95.56 196 PRO B N 1
ATOM 3728 C CA . PRO B 1 196 ? 7.648 4.555 -10.891 1 95.56 196 PRO B CA 1
ATOM 3729 C C . PRO B 1 196 ? 7.594 4.617 -12.414 1 95.56 196 PRO B C 1
ATOM 3731 O O . PRO B 1 196 ? 6.59 4.23 -13.016 1 95.56 196 PRO B O 1
ATOM 3734 N N . CYS B 1 197 ? 8.586 5.016 -13.023 1 95.38 197 CYS B N 1
ATOM 3735 C CA . CYS B 1 197 ? 8.578 5.094 -14.477 1 95.38 197 CYS B CA 1
ATOM 3736 C C . CYS B 1 197 ? 8.836 3.727 -15.102 1 95.38 197 CYS B C 1
ATOM 3738 O O . CYS B 1 197 ? 8.758 3.566 -16.312 1 95.38 197 CYS B O 1
ATOM 3740 N N . GLY B 1 198 ? 9.312 2.816 -14.305 1 95.94 198 GLY B N 1
ATOM 3741 C CA . GLY B 1 198 ? 9.461 1.437 -14.742 1 95.94 198 GLY B CA 1
ATOM 3742 C C . GLY B 1 198 ? 10.781 1.165 -15.422 1 95.94 198 GLY B C 1
ATOM 3743 O O . GLY B 1 198 ? 10.984 0.093 -16 1 95.94 198 GLY B O 1
ATOM 3744 N N . GLN B 1 199 ? 11.711 2.041 -15.336 1 96 199 GLN B N 1
ATOM 3745 C CA . GLN B 1 199 ? 12.953 1.903 -16.094 1 96 199 GLN B CA 1
ATOM 3746 C C . GLN B 1 199 ? 14.078 1.356 -15.211 1 96 199 GLN B C 1
ATOM 3748 O O . GLN B 1 199 ? 15.102 0.892 -15.727 1 96 199 GLN B O 1
ATOM 3753 N N . PHE B 1 200 ? 13.891 1.448 -13.953 1 96.94 200 PHE B N 1
ATOM 3754 C CA . PHE B 1 200 ? 14.984 1.098 -13.055 1 96.94 200 PHE B CA 1
ATOM 3755 C C . PHE B 1 200 ? 14.5 0.154 -11.961 1 96.94 200 PHE B C 1
ATOM 3757 O O . PHE B 1 200 ? 13.359 0.253 -11.5 1 96.94 200 PHE B O 1
ATOM 3764 N N . LEU B 1 201 ? 15.344 -0.692 -11.57 1 97.12 201 LEU B N 1
ATOM 3765 C CA . LEU B 1 201 ? 15.125 -1.601 -10.445 1 97.12 201 LEU B CA 1
ATOM 3766 C C . LEU B 1 201 ? 16.125 -1.335 -9.328 1 97.12 201 LEU B C 1
ATOM 3768 O O . LEU B 1 201 ? 17.328 -1.495 -9.516 1 97.12 201 LEU B O 1
ATOM 3772 N N . ALA B 1 202 ? 15.641 -0.931 -8.219 1 95.88 202 ALA B N 1
ATOM 3773 C CA . ALA B 1 202 ? 16.5 -0.665 -7.074 1 95.88 202 ALA B CA 1
ATOM 3774 C C . ALA B 1 202 ? 16.609 -1.89 -6.172 1 95.88 202 ALA B C 1
ATOM 3776 O O . ALA B 1 202 ? 15.609 -2.539 -5.871 1 95.88 202 ALA B O 1
ATOM 3777 N N . ILE B 1 203 ? 17.812 -2.166 -5.742 1 93.44 203 ILE B N 1
ATOM 3778 C CA . ILE B 1 203 ? 18.094 -3.297 -4.863 1 93.44 203 ILE B CA 1
ATOM 3779 C C . ILE B 1 203 ? 18.812 -2.809 -3.605 1 93.44 203 ILE B C 1
ATOM 3781 O O . ILE B 1 203 ? 19.953 -2.365 -3.666 1 93.44 203 ILE B O 1
ATOM 3785 N N . GLY B 1 204 ? 18.094 -2.85 -2.539 1 89.56 204 GLY B N 1
ATOM 3786 C CA . GLY B 1 204 ? 18.719 -2.605 -1.251 1 89.56 204 GLY B CA 1
ATOM 3787 C C . GLY B 1 204 ? 19.266 -3.865 -0.604 1 89.56 204 GLY B C 1
ATOM 3788 O O . GLY B 1 204 ? 18.578 -4.887 -0.549 1 89.56 204 GLY B O 1
ATOM 3789 N N . SER B 1 205 ? 20.453 -3.732 -0.104 1 87.88 205 SER B N 1
ATOM 3790 C CA . SER B 1 205 ? 21.125 -4.941 0.373 1 87.88 205 SER B CA 1
ATOM 3791 C C . SER B 1 205 ? 21.625 -4.773 1.804 1 87.88 205 SER B C 1
ATOM 3793 O O . SER B 1 205 ? 21.547 -3.68 2.367 1 87.88 205 SER B O 1
ATOM 3795 N N . TYR B 1 206 ? 22.062 -5.891 2.348 1 83.06 206 TYR B N 1
ATOM 3796 C CA . TYR B 1 206 ? 22.5 -5.914 3.738 1 83.06 206 TYR B CA 1
ATOM 3797 C C . TYR B 1 206 ? 23.906 -5.324 3.881 1 83.06 206 TYR B C 1
ATOM 3799 O O . TYR B 1 206 ? 24.344 -5.016 4.992 1 83.06 206 TYR B O 1
ATOM 3807 N N . ASP B 1 207 ? 24.656 -5.098 2.84 1 80.38 207 ASP B N 1
ATOM 3808 C CA . ASP B 1 207 ? 25.984 -4.492 2.893 1 80.38 207 ASP B CA 1
ATOM 3809 C C . ASP B 1 207 ? 25.891 -2.967 2.859 1 80.38 207 ASP B C 1
ATOM 3811 O O . ASP B 1 207 ? 26.891 -2.285 2.594 1 80.38 207 ASP B O 1
ATOM 3815 N N . GLN B 1 208 ? 24.766 -2.381 2.908 1 79.88 208 GLN B N 1
ATOM 3816 C CA . GLN B 1 208 ? 24.5 -0.949 2.992 1 79.88 208 GLN B CA 1
ATOM 3817 C C . GLN B 1 208 ? 24.625 -0.284 1.624 1 79.88 208 GLN B C 1
ATOM 3819 O O . GLN B 1 208 ? 24.844 0.926 1.535 1 79.88 208 GLN B O 1
ATOM 3824 N N . MET B 1 209 ? 24.5 -1.163 0.636 1 85.75 209 MET B N 1
ATOM 3825 C CA . MET B 1 209 ? 24.578 -0.632 -0.722 1 85.75 209 MET B CA 1
ATOM 3826 C C . MET B 1 209 ? 23.219 -0.623 -1.387 1 85.75 209 MET B C 1
ATOM 3828 O O . MET B 1 209 ? 22.406 -1.538 -1.185 1 85.75 209 MET B O 1
ATOM 3832 N N . LEU B 1 210 ? 23.031 0.413 -2.057 1 90.06 210 LEU B N 1
ATOM 3833 C CA . LEU B 1 210 ? 21.906 0.471 -2.98 1 90.06 210 LEU B CA 1
ATOM 3834 C C . LEU B 1 210 ? 22.391 0.388 -4.426 1 90.06 210 LEU B C 1
ATOM 3836 O O . LEU B 1 210 ? 23.203 1.194 -4.859 1 90.06 210 LEU B O 1
ATOM 3840 N N . ARG B 1 211 ? 21.922 -0.594 -5.082 1 93.62 211 ARG B N 1
ATOM 3841 C CA . ARG B 1 211 ? 22.281 -0.767 -6.484 1 93.62 211 ARG B CA 1
ATOM 3842 C C . ARG B 1 211 ? 21.047 -0.654 -7.383 1 93.62 211 ARG B C 1
ATOM 3844 O O . ARG B 1 211 ? 19.984 -1.171 -7.051 1 93.62 211 ARG B O 1
ATOM 3851 N N . VAL B 1 212 ? 21.203 0.059 -8.445 1 95.44 212 VAL B N 1
ATOM 3852 C CA . VAL B 1 212 ? 20.094 0.294 -9.367 1 95.44 212 VAL B CA 1
ATOM 3853 C C . VAL B 1 212 ? 20.406 -0.331 -10.719 1 95.44 212 VAL B C 1
ATOM 3855 O O . VAL B 1 212 ? 21.422 -0.004 -11.344 1 95.44 212 VAL B O 1
ATOM 3858 N N . LEU B 1 213 ? 19.516 -1.178 -11.148 1 96.56 213 LEU B N 1
ATOM 3859 C CA . LEU B 1 213 ? 19.656 -1.808 -12.453 1 96.56 213 LEU B CA 1
ATOM 3860 C C . LEU B 1 213 ? 18.781 -1.114 -13.492 1 96.56 213 LEU B C 1
ATOM 3862 O O . LEU B 1 213 ? 17.688 -0.646 -13.172 1 96.56 213 LEU B O 1
ATOM 3866 N N . ASN B 1 214 ? 19.344 -1.107 -14.703 1 96.25 214 ASN B N 1
ATOM 3867 C CA . ASN B 1 214 ? 18.562 -0.625 -15.828 1 96.25 214 ASN B CA 1
ATOM 3868 C C . ASN B 1 214 ? 17.734 -1.747 -16.453 1 96.25 214 ASN B C 1
ATOM 3870 O O . ASN B 1 214 ? 18.281 -2.805 -16.797 1 96.25 214 ASN B O 1
ATOM 3874 N N . ARG B 1 215 ? 16.531 -1.511 -16.672 1 95.12 215 ARG B N 1
ATOM 3875 C CA . ARG B 1 215 ? 15.633 -2.555 -17.141 1 95.12 215 ARG B CA 1
ATOM 3876 C C . ARG B 1 215 ? 16.031 -3.037 -18.531 1 95.12 215 ARG B C 1
ATOM 3878 O O . ARG B 1 215 ? 15.852 -4.215 -18.859 1 95.12 215 ARG B O 1
ATOM 3885 N N . LEU B 1 216 ? 16.469 -2.156 -19.391 1 93.75 216 LEU B N 1
ATOM 3886 C CA . LEU B 1 216 ? 16.766 -2.488 -20.781 1 93.75 216 LEU B CA 1
ATOM 3887 C C . LEU B 1 216 ? 18.016 -3.352 -20.891 1 93.75 216 LEU B C 1
ATOM 3889 O O . LEU B 1 216 ? 18.062 -4.305 -21.672 1 93.75 216 LEU B O 1
ATOM 3893 N N . THR B 1 217 ? 18.984 -3.061 -20.031 1 94.31 217 THR B N 1
ATOM 3894 C CA . THR B 1 217 ? 20.266 -3.754 -20.156 1 94.31 217 THR B CA 1
ATOM 3895 C C . THR B 1 217 ? 20.453 -4.738 -19.016 1 94.31 217 THR B C 1
ATOM 3897 O O . THR B 1 217 ? 21.297 -5.637 -19.094 1 94.31 217 THR B O 1
ATOM 3900 N N . TRP B 1 218 ? 19.734 -4.504 -17.969 1 94.62 218 TRP B N 1
ATOM 3901 C CA . TRP B 1 218 ? 19.844 -5.254 -16.719 1 94.62 218 TRP B CA 1
ATOM 3902 C C . TRP B 1 218 ? 21.219 -5.102 -16.109 1 94.62 218 TRP B C 1
ATOM 3904 O O . TRP B 1 218 ? 21.688 -5.977 -15.375 1 94.62 218 TRP B O 1
ATOM 3914 N N . LYS B 1 219 ? 21.875 -4.07 -16.469 1 94.94 219 LYS B N 1
ATOM 3915 C CA . LYS B 1 219 ? 23.172 -3.742 -15.891 1 94.94 219 LYS B CA 1
ATOM 3916 C C . LYS B 1 219 ? 23.031 -2.674 -14.805 1 94.94 219 LYS B C 1
ATOM 3918 O O . LYS B 1 219 ? 22.047 -1.937 -14.781 1 94.94 219 LYS B O 1
ATOM 3923 N N . VAL B 1 220 ? 24.016 -2.658 -14.008 1 94.81 220 VAL B N 1
ATOM 3924 C CA . VAL B 1 220 ? 24.031 -1.671 -12.93 1 94.81 220 VAL B CA 1
ATOM 3925 C C . VAL B 1 220 ? 24.141 -0.267 -13.516 1 94.81 220 VAL B C 1
ATOM 3927 O O . VAL B 1 220 ? 25.094 0.027 -14.25 1 94.81 220 VAL B O 1
ATOM 3930 N N . PHE B 1 221 ? 23.234 0.49 -13.266 1 94.06 221 PHE B N 1
ATOM 3931 C CA . PHE B 1 221 ? 23.188 1.876 -13.719 1 94.06 221 PHE B CA 1
ATOM 3932 C C . PHE B 1 221 ? 23.828 2.803 -12.688 1 94.06 221 PHE B C 1
ATOM 3934 O O . PHE B 1 221 ? 24.5 3.77 -13.047 1 94.06 221 PHE B O 1
ATOM 3941 N N . ALA B 1 222 ? 23.641 2.49 -11.391 1 92.88 222 ALA B N 1
ATOM 3942 C CA . ALA B 1 222 ? 24.156 3.312 -10.305 1 92.88 222 ALA B CA 1
ATOM 3943 C C . ALA B 1 222 ? 24.328 2.492 -9.023 1 92.88 222 ALA B C 1
ATOM 3945 O O . ALA B 1 222 ? 23.594 1.523 -8.805 1 92.88 222 ALA B O 1
ATOM 3946 N N . GLU B 1 223 ? 25.328 2.961 -8.227 1 91.88 223 GLU B N 1
ATOM 3947 C CA . GLU B 1 223 ? 25.562 2.381 -6.91 1 91.88 223 GLU B CA 1
ATOM 3948 C C . GLU B 1 223 ? 25.734 3.469 -5.852 1 91.88 223 GLU B C 1
ATOM 3950 O O . GLU B 1 223 ? 26.469 4.441 -6.07 1 91.88 223 GLU B O 1
ATOM 3955 N N . PHE B 1 224 ? 25.031 3.215 -4.77 1 88 224 PHE B N 1
ATOM 3956 C CA . PHE B 1 224 ? 25.094 4.195 -3.689 1 88 224 PHE B CA 1
ATOM 3957 C C . PHE B 1 224 ? 25.422 3.52 -2.365 1 88 224 PHE B C 1
ATOM 3959 O O . PHE B 1 224 ? 24.953 2.418 -2.084 1 88 224 PHE B O 1
ATOM 3966 N N . THR B 1 225 ? 26.234 4.23 -1.608 1 82.56 225 THR B N 1
ATOM 3967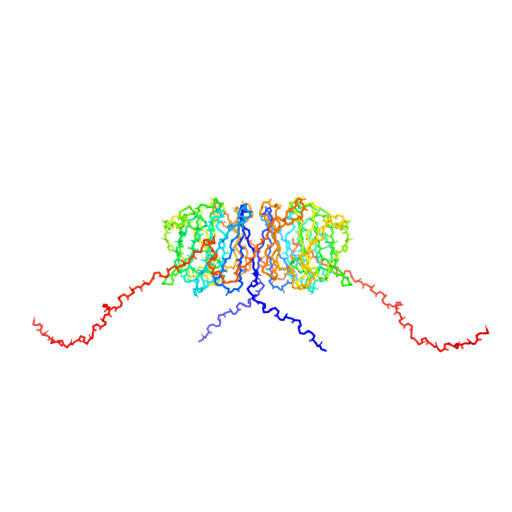 C CA . THR B 1 225 ? 26.609 3.701 -0.301 1 82.56 225 THR B CA 1
ATOM 3968 C C . THR B 1 225 ? 25.984 4.535 0.816 1 82.56 225 THR B C 1
ATOM 3970 O O . THR B 1 225 ? 26.016 5.766 0.77 1 82.56 225 THR B O 1
ATOM 3973 N N . HIS B 1 226 ? 25.281 3.779 1.649 1 74.19 226 HIS B N 1
ATOM 3974 C CA . HIS B 1 226 ? 24.781 4.469 2.832 1 74.19 226 HIS B CA 1
ATOM 3975 C C . HIS B 1 226 ? 25.922 4.906 3.742 1 74.19 226 HIS B C 1
ATOM 3977 O O . HIS B 1 226 ? 26.812 4.109 4.066 1 74.19 226 HIS B O 1
ATOM 3983 N N . LEU B 1 227 ? 26.141 6.191 4.027 1 61.22 227 LEU B N 1
ATOM 3984 C CA . LEU B 1 227 ? 27.25 6.734 4.805 1 61.22 227 LEU B CA 1
ATOM 3985 C C . LEU B 1 227 ? 26.969 6.617 6.297 1 61.22 227 LEU B C 1
ATOM 3987 O O . LEU B 1 227 ? 25.891 6.965 6.762 1 61.22 227 LEU B O 1
ATOM 3991 N N . PRO B 1 228 ? 27.688 5.66 7.02 1 55.34 228 PRO B N 1
ATOM 3992 C CA . PRO B 1 228 ? 27.484 5.594 8.469 1 55.34 228 PRO B CA 1
ATOM 3993 C C . PRO B 1 228 ? 27.438 6.977 9.117 1 55.34 228 PRO B C 1
ATOM 3995 O O . PRO B 1 228 ? 26.562 7.246 9.945 1 55.34 228 PRO B O 1
ATOM 3998 N N . ASN B 1 229 ? 28.594 7.516 9.367 1 47.19 229 ASN B N 1
ATOM 3999 C CA . ASN B 1 229 ? 28.828 8.805 10.008 1 47.19 229 ASN B CA 1
ATOM 4000 C C . ASN B 1 229 ? 28.875 9.938 8.992 1 47.19 229 ASN B C 1
ATOM 4002 O O . ASN B 1 229 ? 29.656 9.883 8.031 1 47.19 229 ASN B O 1
ATOM 4006 N N . VAL B 1 230 ? 27.641 10.406 8.594 1 43.5 230 VAL B N 1
ATOM 4007 C CA . VAL B 1 230 ? 27.703 11.578 7.73 1 43.5 230 VAL B CA 1
ATOM 4008 C C . VAL B 1 230 ? 28.828 12.5 8.188 1 43.5 230 VAL B C 1
ATOM 4010 O O . VAL B 1 230 ? 28.672 13.242 9.164 1 43.5 230 VAL B O 1
ATOM 4013 N N . ARG B 1 231 ? 29.922 12.086 8.586 1 36.94 231 ARG B N 1
ATOM 4014 C CA . ARG B 1 231 ? 30.828 13.227 8.602 1 36.94 231 ARG B CA 1
ATOM 4015 C C . ARG B 1 231 ? 30.656 14.086 7.359 1 36.94 231 ARG B C 1
ATOM 4017 O O . ARG B 1 231 ? 30.031 13.664 6.387 1 36.94 231 ARG B O 1
ATOM 4024 N N . GLY B 1 232 ? 31.531 15.141 7.215 1 34.78 232 GLY B N 1
ATOM 4025 C CA . GLY B 1 232 ? 31.703 16.281 6.34 1 34.78 232 GLY B CA 1
ATOM 4026 C C . GLY B 1 232 ? 31.703 15.922 4.867 1 34.78 232 GLY B C 1
ATOM 4027 O O . GLY B 1 232 ? 32.688 16.125 4.164 1 34.78 232 GLY B O 1
ATOM 4028 N N . SER B 1 233 ? 31.094 14.836 4.582 1 36.12 233 SER B N 1
ATOM 4029 C CA . SER B 1 233 ? 31.328 14.883 3.143 1 36.12 233 SER B CA 1
ATOM 4030 C C . SER B 1 233 ? 30.766 16.172 2.535 1 36.12 233 SER B C 1
ATOM 4032 O O . SER B 1 233 ? 29.672 16.594 2.885 1 36.12 233 SER B O 1
ATOM 4034 N N . SER B 1 234 ? 31.547 16.906 1.958 1 37.91 234 SER B N 1
ATOM 4035 C CA . SER B 1 234 ? 31.422 18.234 1.384 1 37.91 234 SER B CA 1
ATOM 4036 C C . SER B 1 234 ? 30.125 18.375 0.589 1 37.91 234 SER B C 1
ATOM 4038 O O . SER B 1 234 ? 29.531 19.453 0.543 1 37.91 234 SER B O 1
ATOM 4040 N N . ASN B 1 235 ? 29.625 17.312 -0.122 1 40.31 235 ASN B N 1
ATOM 4041 C CA . ASN B 1 235 ? 28.594 17.641 -1.1 1 40.31 235 ASN B CA 1
ATOM 4042 C C . ASN B 1 235 ? 27.219 17.219 -0.613 1 40.31 235 ASN B C 1
ATOM 4044 O O . ASN B 1 235 ? 26.25 17.266 -1.371 1 40.31 235 ASN B O 1
ATOM 4048 N N . ALA B 1 236 ? 27.156 16.625 0.525 1 42.38 236 ALA B N 1
ATOM 4049 C CA . ALA B 1 236 ? 25.812 16.281 0.979 1 42.38 236 ALA B CA 1
ATOM 4050 C C . ALA B 1 236 ? 25.156 17.469 1.68 1 42.38 236 ALA B C 1
ATOM 4052 O O . ALA B 1 236 ? 25.766 18.109 2.533 1 42.38 236 ALA B O 1
ATOM 4053 N N . VAL B 1 237 ? 24.141 18 1.08 1 48.88 237 VAL B N 1
ATOM 4054 C CA . VAL B 1 237 ? 23.344 19.016 1.772 1 48.88 237 VAL B CA 1
ATOM 4055 C C . VAL B 1 237 ? 22.734 18.406 3.033 1 48.88 237 VAL B C 1
ATOM 4057 O O . VAL B 1 237 ? 22.047 17.375 2.967 1 48.88 237 VAL B O 1
ATOM 4060 N N . ILE B 1 238 ? 23.406 18.625 4.199 1 45.34 238 ILE B N 1
ATOM 4061 C CA . ILE B 1 238 ? 22.875 18.141 5.473 1 45.34 238 ILE B CA 1
ATOM 4062 C C . ILE B 1 238 ? 21.859 19.141 6.02 1 45.34 238 ILE B C 1
ATOM 4064 O O . ILE B 1 238 ? 22.156 20.328 6.156 1 45.34 238 ILE B O 1
ATOM 4068 N N . PHE B 1 239 ? 20.641 18.766 6.039 1 51.16 239 PHE B N 1
ATOM 4069 C CA . PHE B 1 239 ? 19.656 19.578 6.727 1 51.16 239 PHE B CA 1
ATOM 4070 C C . PHE B 1 239 ? 19.531 19.172 8.188 1 51.16 239 PHE B C 1
ATOM 4072 O O . PHE B 1 239 ? 19.297 18 8.5 1 51.16 239 PHE B O 1
ATOM 4079 N N . LYS B 1 240 ? 20.297 19.938 9.078 1 49.56 240 LYS B N 1
ATOM 4080 C CA . LYS B 1 240 ? 20.172 19.703 10.516 1 49.56 240 LYS B CA 1
ATOM 4081 C C . LYS B 1 240 ? 19.219 20.703 11.156 1 49.56 240 LYS B C 1
ATOM 4083 O O . LYS B 1 240 ? 19.156 21.859 10.742 1 49.56 240 LYS B O 1
ATOM 4088 N N . GLU B 1 241 ? 18.219 20.188 11.891 1 48.78 241 GLU B N 1
ATOM 4089 C CA . GLU B 1 241 ? 17.438 21.109 12.703 1 48.78 241 GLU B CA 1
ATOM 4090 C C . GLU B 1 241 ? 18.328 21.859 13.695 1 48.78 241 GLU B C 1
ATOM 4092 O O . GLU B 1 241 ? 19.062 21.25 14.469 1 48.78 241 GLU B O 1
ATOM 4097 N N . GLU B 1 242 ? 18.859 22.984 13.32 1 41.97 242 GLU B N 1
ATOM 4098 C CA . GLU B 1 242 ? 19.469 23.75 14.406 1 41.97 242 GLU B CA 1
ATOM 4099 C C . GLU B 1 242 ? 18.453 24.078 15.484 1 41.97 242 GLU B C 1
ATOM 4101 O O . GLU B 1 242 ? 17.375 24.609 15.18 1 41.97 242 GLU B O 1
ATOM 4106 N N . ASP B 1 243 ? 18.438 23.344 16.516 1 39.16 243 ASP B N 1
ATOM 4107 C CA . ASP B 1 243 ? 17.656 23.734 17.688 1 39.16 243 ASP B CA 1
ATOM 4108 C C . ASP B 1 243 ? 17.766 25.234 17.938 1 39.16 243 ASP B C 1
ATOM 4110 O O . ASP B 1 243 ? 18.844 25.766 18.188 1 39.16 243 ASP B O 1
ATOM 4114 N N . GLU B 1 244 ? 17.078 26.016 17.328 1 38.47 244 GLU B N 1
ATOM 4115 C CA . GLU B 1 244 ? 17.031 27.297 18.047 1 38.47 244 GLU B CA 1
ATOM 4116 C C . GLU B 1 244 ? 16.75 27.078 19.531 1 38.47 244 GLU B C 1
ATOM 4118 O O . GLU B 1 244 ? 15.789 26.391 19.891 1 38.47 244 GLU B O 1
ATOM 4123 N N . GLU B 1 245 ? 17.672 27.219 20.438 1 35.28 245 GLU B N 1
ATOM 4124 C CA . GLU B 1 245 ? 17.484 27.375 21.875 1 35.28 245 GLU B CA 1
ATOM 4125 C C . GLU B 1 245 ? 16.219 28.172 22.188 1 35.28 245 GLU B C 1
ATOM 4127 O O . GLU B 1 245 ? 16.109 29.344 21.781 1 35.28 245 GLU B O 1
ATOM 4132 N N . LEU B 1 246 ? 15.07 27.656 22.172 1 35.94 246 LEU B N 1
ATOM 4133 C CA . LEU B 1 246 ? 14.086 28.406 22.938 1 35.94 246 LEU B CA 1
ATOM 4134 C C . LEU B 1 246 ? 14.688 28.922 24.25 1 35.94 246 LEU B C 1
ATOM 4136 O O . LEU B 1 246 ? 15.055 28.125 25.109 1 35.94 246 LEU B O 1
ATOM 4140 N N . GLN B 1 247 ? 15.492 29.969 24.281 1 33.88 247 GLN B N 1
ATOM 4141 C CA . GLN B 1 247 ? 15.695 30.75 25.5 1 33.88 247 GLN B CA 1
ATOM 4142 C C . GLN B 1 247 ? 14.367 31.031 26.203 1 33.88 247 GLN B C 1
ATOM 4144 O O . GLN B 1 247 ? 13.609 31.906 25.766 1 33.88 247 GLN B O 1
ATOM 4149 N N . PHE B 1 248 ? 13.656 29.969 26.688 1 31.45 248 PHE B N 1
ATOM 4150 C CA . PHE B 1 248 ? 12.695 30.281 27.734 1 31.45 248 PHE B CA 1
ATOM 4151 C C . PHE B 1 248 ? 13.328 31.156 28.828 1 31.45 248 PHE B C 1
ATOM 4153 O O . PHE B 1 248 ? 14.289 30.734 29.469 1 31.45 248 PHE B O 1
ATOM 4160 N N . ASP B 1 249 ? 13.445 32.406 28.578 1 33.12 249 ASP B N 1
ATOM 4161 C CA . ASP B 1 249 ? 13.586 33.312 29.719 1 33.12 249 ASP B CA 1
ATOM 4162 C C . ASP B 1 249 ? 12.523 33.031 30.766 1 33.12 249 ASP B C 1
ATOM 4164 O O . ASP B 1 249 ? 11.383 33.5 30.656 1 33.12 249 ASP B O 1
ATOM 4168 N N . ILE B 1 250 ? 12.539 31.875 31.422 1 32.81 250 ILE B N 1
ATOM 4169 C CA . ILE B 1 250 ? 11.797 31.531 32.625 1 32.81 250 ILE B CA 1
ATOM 4170 C C . ILE B 1 250 ? 12.125 32.531 33.75 1 32.81 250 ILE B C 1
ATOM 4172 O O . ILE B 1 250 ? 11.641 32.406 34.875 1 32.81 250 ILE B O 1
ATOM 4176 N N . SER B 1 251 ? 13.008 33.469 33.531 1 32.34 251 SER B N 1
ATOM 4177 C CA . SER B 1 251 ? 13.273 34.312 34.719 1 32.34 251 SER B CA 1
ATOM 4178 C C . SER B 1 251 ? 12.023 35.031 35.156 1 32.34 251 SER B C 1
ATOM 4180 O O . SER B 1 251 ? 11.914 35.438 36.312 1 32.34 251 SER B O 1
ATOM 4182 N N . GLY B 1 252 ? 11.086 35.5 34.219 1 32.78 252 GLY B N 1
ATOM 4183 C CA . GLY B 1 252 ? 10.055 36.375 34.781 1 32.78 252 GLY B CA 1
ATOM 4184 C C . GLY B 1 252 ? 8.969 35.594 35.5 1 32.78 252 GLY B C 1
ATOM 4185 O O . GLY B 1 252 ? 7.98 36.188 35.969 1 32.78 252 GLY B O 1
ATOM 4186 N N . LEU B 1 253 ? 8.688 34.281 35.125 1 27.12 253 LEU B N 1
ATOM 4187 C CA . LEU B 1 253 ? 7.602 33.75 35.938 1 27.12 253 LEU B CA 1
ATOM 4188 C C . LEU B 1 253 ? 8.07 33.469 37.375 1 27.12 253 LEU B C 1
ATOM 4190 O O . LEU B 1 253 ? 8.586 32.375 37.656 1 27.12 253 LEU B O 1
ATOM 4194 N N . CYS B 1 254 ? 8.781 34.469 37.906 1 26.47 254 CYS B N 1
ATOM 4195 C CA . CYS B 1 254 ? 8.977 34.375 39.375 1 26.47 254 CYS B CA 1
ATOM 4196 C C . CYS B 1 254 ? 7.641 34.219 40.062 1 26.47 254 CYS B C 1
ATOM 4198 O O . CYS B 1 254 ? 6.734 35.031 39.906 1 26.47 254 CYS B O 1
ATOM 4200 N N . LEU B 1 255 ? 7.168 33.062 40.281 1 26.78 255 LEU B N 1
ATOM 4201 C CA . LEU B 1 255 ? 6.117 32.844 41.25 1 26.78 255 LEU B CA 1
ATOM 4202 C C . LEU B 1 255 ? 6.305 33.75 42.469 1 26.78 255 LEU B C 1
ATOM 4204 O O . LEU B 1 255 ? 7.336 33.719 43.125 1 26.78 255 LEU B O 1
ATOM 4208 N N . SER B 1 256 ? 5.863 35.094 42.219 1 26.67 256 SER B N 1
ATOM 4209 C CA . SER B 1 256 ? 5.75 35.938 43.375 1 26.67 256 SER B CA 1
ATOM 4210 C C . SER B 1 256 ? 5.141 35.188 44.562 1 26.67 256 SER B C 1
ATOM 4212 O O . SER B 1 256 ? 4.23 34.375 44.375 1 26.67 256 SER B O 1
ATOM 4214 N N . ASP B 1 257 ? 5.828 35.094 45.594 1 28.69 257 ASP B N 1
ATOM 4215 C CA . ASP B 1 257 ? 5.633 34.5 46.938 1 28.69 257 ASP B CA 1
ATOM 4216 C C . ASP B 1 257 ? 4.246 34.812 47.469 1 28.69 257 ASP B C 1
ATOM 4218 O O . ASP B 1 257 ? 3.518 35.625 46.906 1 28.69 257 ASP B O 1
ATOM 4222 N N . ASP B 1 258 ? 4.125 35.125 48.75 1 27.66 258 ASP B N 1
ATOM 4223 C CA . ASP B 1 258 ? 3.234 35.031 49.906 1 27.66 258 ASP B CA 1
ATOM 4224 C C . ASP B 1 258 ? 2.215 36.188 49.875 1 27.66 258 ASP B C 1
ATOM 4226 O O . ASP B 1 258 ? 2.572 37.344 50.094 1 27.66 258 ASP B O 1
ATOM 4230 N N . PRO B 1 259 ? 1.236 36.344 48.844 1 30.17 259 PRO B N 1
ATOM 4231 C CA . PRO B 1 259 ? 0.436 37.562 49.094 1 30.17 259 PRO B CA 1
ATOM 4232 C C . PRO B 1 259 ? -0.108 37.594 50.531 1 30.17 259 PRO B C 1
ATOM 4234 O O . PRO B 1 259 ? -0.697 36.625 51 1 30.17 259 PRO B O 1
ATOM 4237 N N . ARG B 1 260 ? 0.38 38.469 51.438 1 25.64 260 ARG B N 1
ATOM 4238 C CA . ARG B 1 260 ? 0.032 38.844 52.781 1 25.64 260 ARG B CA 1
ATOM 4239 C C . ARG B 1 260 ? -1.454 39.188 52.906 1 25.64 260 ARG B C 1
ATOM 4241 O O . ARG B 1 260 ? -2.117 39.438 51.906 1 25.64 260 ARG B O 1
ATOM 4248 N N . GLU B 1 261 ? -2.033 39.531 54.125 1 25.81 261 GLU B N 1
ATOM 4249 C CA . GLU B 1 261 ? -3.09 39.625 55.125 1 25.81 261 GLU B CA 1
ATOM 4250 C C . GLU B 1 261 ? -3.924 40.906 54.906 1 25.81 261 GLU B C 1
ATOM 4252 O O . GLU B 1 261 ? -4.809 41.219 55.719 1 25.81 261 GLU B O 1
ATOM 4257 N N . SER B 1 262 ? -4.039 41.812 53.938 1 24.62 262 SER B N 1
ATOM 4258 C CA . SER B 1 262 ? -4.531 42.969 54.656 1 24.62 262 SER B CA 1
ATOM 4259 C C . SER B 1 262 ? -5.867 42.688 55.312 1 24.62 262 SER B C 1
ATOM 4261 O O . SER B 1 262 ? -6.527 41.688 55 1 24.62 262 SER B O 1
ATOM 4263 N N . ASN B 1 263 ? -6.461 43.812 56.156 1 24.27 263 ASN B N 1
ATOM 4264 C CA . ASN B 1 263 ? -7.496 44.344 57.031 1 24.27 263 ASN B CA 1
ATOM 4265 C C . ASN B 1 263 ? -8.867 44.344 56.344 1 24.27 263 ASN B C 1
ATOM 4267 O O . ASN B 1 263 ? -8.969 44.625 55.156 1 24.27 263 ASN B O 1
ATOM 4271 N N . PHE B 1 264 ? -9.938 43.562 57 1 24.62 264 PHE B N 1
ATOM 4272 C CA . PHE B 1 264 ? -11.383 43.438 56.875 1 24.62 264 PHE B CA 1
ATOM 4273 C C . PHE B 1 264 ? -12.047 44.812 56.906 1 24.62 264 PHE B C 1
ATOM 4275 O O . PHE B 1 264 ? -12.625 45.219 57.906 1 24.62 264 PHE B O 1
ATOM 4282 N N . GLY B 1 265 ? -11.477 45.938 56.25 1 21.41 265 GLY B N 1
ATOM 4283 C CA . GLY B 1 265 ? -12.281 47.094 56.656 1 21.41 265 GLY B CA 1
ATOM 4284 C C . GLY B 1 265 ? -13.75 46.938 56.312 1 21.41 265 GLY B C 1
ATOM 4285 O O . GLY B 1 265 ? -14.086 46.344 55.281 1 21.41 265 GLY B O 1
ATOM 4286 N N . MET B 1 266 ? -14.656 47.188 57.406 1 23.81 266 MET B N 1
ATOM 4287 C CA . MET B 1 266 ? -16.047 47.344 57.812 1 23.81 266 MET B CA 1
ATOM 4288 C C . MET B 1 266 ? -16.734 48.438 56.969 1 23.81 266 MET B C 1
ATOM 4290 O O . MET B 1 266 ? -16.422 49.625 57.094 1 23.81 266 MET B O 1
ATOM 4294 N N . CYS B 1 267 ? -16.656 48.469 55.594 1 21.5 267 CYS B N 1
ATOM 4295 C CA . CYS B 1 267 ? -17.578 49.531 55.188 1 21.5 267 CYS B CA 1
ATOM 4296 C C . CYS B 1 267 ? -18.969 49.312 55.781 1 21.5 267 CYS B C 1
ATOM 4298 O O . CYS B 1 267 ? -19.5 48.188 55.75 1 21.5 267 CYS B O 1
ATOM 4300 N N . ALA B 1 268 ? -19.359 50.406 56.594 1 21.64 268 ALA B N 1
ATOM 4301 C CA . ALA B 1 268 ? -20.594 51.062 57 1 21.64 268 ALA B CA 1
ATOM 4302 C C . ALA B 1 268 ? -21.5 51.312 55.781 1 21.64 268 ALA B C 1
ATOM 4304 O O . ALA B 1 268 ? -21.031 51.719 54.719 1 21.64 268 ALA B O 1
#

Radius of gyration: 29.35 Å; Cα contacts (8 Å, |Δi|>4): 1208; chains: 2; bounding box: 70×121×79 Å

Solvent-accessible surface area (backbone atoms only — not comparable to full-atom values): 29985 Å² total; per-residue (Å²): 132,81,78,73,69,76,72,65,75,78,61,83,32,62,61,47,76,44,64,22,67,81,46,45,35,38,38,37,35,31,76,88,34,31,43,37,40,34,42,32,70,87,44,71,80,42,35,34,39,42,40,55,57,91,48,24,44,62,31,75,45,70,38,76,81,48,48,33,38,38,33,16,19,41,91,25,57,32,30,36,40,40,40,76,82,47,90,54,70,43,78,43,72,27,30,64,43,54,76,53,28,56,31,56,31,74,86,40,52,35,35,40,36,32,25,54,55,95,86,37,40,31,41,37,34,26,34,58,83,82,55,45,77,77,44,73,39,72,52,99,49,87,46,72,55,41,50,40,48,34,69,82,54,65,32,36,38,36,31,21,29,51,72,38,36,40,39,35,32,24,35,87,88,56,47,76,76,45,78,45,56,93,55,90,80,51,66,10,42,70,45,76,47,71,29,68,79,46,53,34,37,38,37,35,21,57,82,27,37,38,38,28,28,27,62,90,76,66,39,79,72,47,78,44,71,67,67,87,71,77,57,84,55,84,64,40,60,65,50,62,77,71,74,70,74,77,75,71,73,57,72,75,69,56,77,76,77,76,85,73,83,79,76,87,69,80,79,131,133,81,76,73,69,75,71,64,76,80,61,84,35,62,60,46,78,44,65,24,65,82,46,44,34,39,38,38,33,32,79,85,33,30,44,36,41,34,40,33,70,85,43,71,78,43,37,34,40,41,41,56,55,90,49,24,39,61,30,75,45,70,38,76,81,46,47,35,39,39,34,18,18,40,90,25,57,31,29,38,39,39,40,74,82,47,90,54,70,42,78,42,71,27,29,64,44,53,76,53,26,57,29,56,31,72,86,40,51,35,35,40,36,30,26,54,56,95,85,37,39,31,41,36,34,25,34,58,82,82,56,47,77,77,46,72,39,71,51,100,48,87,46,72,54,40,50,40,48,34,71,83,54,67,33,37,39,34,30,22,30,50,75,36,36,40,39,36,35,23,35,87,88,54,48,76,76,44,77,47,55,94,54,91,80,53,68,9,42,71,45,75,46,71,28,68,78,45,52,35,37,38,37,35,20,59,82,26,35,37,38,28,28,27,62,91,75,66,41,80,71,47,78,45,72,66,67,86,72,77,56,83,56,85,62,41,59,66,51,62,77,70,74,71,75,76,74,72,75,60,71,75,73,55,77,74,73,79,84,81,73,86,82,84,78,76,84,130

Foldseek 3Di:
DPPPPPPPPPPQDFPDWDAQPVRQKIKTHGPFAQKIKMAGPVCRVDIDMDGPPPQGFPDWDAQNVRQWMWTAGPVRQWIKIQGNVDRDIDIDGAFPDGPFQWEAAPVRQKIWTWHDDPQWIKIFIAGNVVRDGPDIETDPENAWDHWYAQNVNQWIWTAYAQQAAWIWIGGPRGHTPDIDHPDGGGTYWDDWDADPVRQWIWTDTPQQKIWIAGPVVRDTPDMDHDDDPPDCPPPDPDDDPPPPPPPPPCVPPPVPPDPDDPDPDDDD/DPPPPPPPPPPQDFPDWDAQPVRQKIKTHGPFAQKIKMAGPVCRVDIDMGGPPPQGFPDKDAQNVRQWMWTAGPVRQWIKIQGNVDRDIDIDGAFPDGPFQWEAAPVRQKIWTWHDDPQWIKIFIAGNVVRDGPDIETDPENAWDHWYAQNNNQWIWTAYAQQAAWIWIAGPRGHTPDIDHPDGGGTYWDDWDADPVRQWIWTDTPQQKIWIAGPVVRDTPDMDHDDPPPDCPPPDPDDDPPPPPPPPPPVPPPVPDDPDDDDPPDDD

Organism: NCBI:txid171969

Nearest PDB structures (foldseek):
  8afy-assembly1_B  TM=7.057E-01  e=2.211E-09  Saccharomyces cerevisiae
  5ltg-assembly2_B  TM=7.014E-01  e=1.698E-09  Ogataea angusta
  1l0q-assembly4_D  TM=5.777E-01  e=3.138E-10  Methanosarcina mazei S-6
  8afw-assembly1_A  TM=6.338E-01  e=9.686E-09  Saccharomyces cerevisiae
  4o9d-assembly2_A  TM=5.796E-01  e=1.824E-08  Schizosaccharomyces pombe 972h-

InterPro domains:
  IPR001680 WD40 repeat [PF00400] (174-212)
  IPR001680 WD40 repeat [SM00320] (41-83)
  IPR001680 WD40 repeat [SM00320] (86-127)
  IPR001680 WD40 repeat [SM00320] (173-214)
  IPR015943 WD40/YVTN repeat-like-containing domain superfamily [G3DSA:2.130.10.10] (6-252)
  IPR036322 WD40-repeat-containing domain superfamily [SSF50978] (4-258)
  IPR052778 Centrosome-associated WD domain-containing protein [PTHR16220] (2-250)